Protein 1H1N (pdb70)

B-factor: mean 17.0, std 10.22, range [7.41, 81.31]

InterPro domains:
  IPR001547 Glycoside hydrolase, family 5 [PF00150] (40-305)
  IPR017853 Glycoside hydrolase superfamily [SSF51445] (33-335)

Secondary structure (P-SEA, 3-state):
cccccbbbbbbccccccccccccccccccccccaaaaaaaaaacccbbbbbbbccccccccccccccaaaaaaaaaaaaaaaaacbbbbbcccccccccccccccaaaaaaaaaaaaaaccccccbbbccccccccccaaaaaaaaaaaaaaaaaaccccbbbbbbbcccccccccccccccccccccccccccbbbbbbcccccccccccccccaaaaaaaaaaaaaaaaacbbbbccbbbbcccaaaaaaaaaaaaaaaaccccccccccccccccccccccccccccccccccccccccccc/ccccbbbbbbccccccccccccccccccccccaaaaaaaaaacccbbbbbbbccccccccccccccaaaaaaaaaaaaaaaaacbbbbbcccccccccccccccaaaaaaaaaaaaaaccccccbbbccccccccccaaaaaaaaaaaaaaaaaaccccbbbbbbbcccccccccccccccccccccccccccbbbbbbccccccccccccccccaaaaacaaaaaaaaaabbbbbcccccccccaaaaaaaaaaaaaaaaccccccccccccccccccccccccccccccccccccccccccc

Solvent-accessible surface area: 22187 Å² total; per-residue (Å²): 144,118,59,5,67,0,6,0,0,0,0,0,0,1,20,46,23,56,141,61,60,97,20,75,87,46,145,19,17,40,22,9,45,70,108,22,7,55,40,0,32,91,96,38,2,33,0,0,0,0,0,0,15,0,7,4,2,0,43,125,53,14,60,30,92,33,49,103,124,6,21,52,52,0,55,58,13,0,58,40,0,16,160,104,48,3,48,0,0,0,0,0,21,10,72,0,41,24,92,92,71,70,6,88,33,46,79,58,0,58,58,0,0,104,27,1,0,60,62,6,28,111,28,76,40,0,0,0,0,0,0,1,20,0,22,106,24,88,48,80,27,0,31,63,0,0,36,6,0,0,60,0,0,21,68,24,44,0,72,49,0,46,0,0,0,0,0,9,35,118,0,5,0,98,53,0,56,149,49,0,53,38,0,78,69,10,88,18,119,26,132,60,28,6,2,0,0,5,2,17,2,4,91,93,16,53,13,104,53,33,95,8,79,36,44,64,18,0,70,101,21,0,54,54,0,0,67,13,0,106,90,47,70,50,90,0,0,0,0,8,0,1,2,0,28,54,117,60,0,42,64,0,0,49,22,0,0,73,42,0,37,86,18,59,79,5,2,5,0,0,0,0,27,0,0,1,44,93,46,63,146,52,61,2,1,0,21,11,94,127,4,64,0,28,98,88,0,7,78,40,0,59,91,11,36,172,66,6,66,0,6,0,0,0,0,0,0,0,19,44,22,64,143,61,56,100,19,98,90,46,71,29,19,40,23,8,48,64,110,25,1,48,41,0,40,92,97,38,3,37,0,0,0,0,0,0,17,0,8,6,3,0,41,124,61,15,66,32,88,38,47,107,71,5,19,53,51,0,68,60,8,2,48,26,0,13,94,128,46,5,50,0,0,0,0,0,18,10,72,0,46,22,84,135,71,71,6,88,35,46,81,60,0,58,58,0,0,105,33,3,0,63,81,10,24,113,37,75,41,0,0,0,0,0,0,0,21,0,22,106,23,89,47,79,25,0,30,63,0,0,39,7,0,0,60,0,0,20,68,23,45,0,73,44,0,48,0,0,0,0,0,12,35,116,0,5,0,92,39,0,50,127,58,0,59,42,0,85,67,9,89,19,120,30,130,60,29,5,2,0,0,5,2,18,2,6,92,100,15,52,10,104,52,33,95,10,75,37,44,56,18,0,54,99,24,0,55,50,0,0,69,18,0,103,87,48,70,51,92,0,0,0,0,8,0,1,3,0,28,54,120,70,0,32,74,0,0,49,16,0,0,75,62,0,36,152,21,60,80,6,2,5,0,0,0,0,27,0,0,0,43,91,43,67,143,49,60,2,1,0,22,11,90,132,6,63,0,26,100,89,1,6,78,41,0,55,94,13,45

Sequence (609 aa):
AKVFQWFGSNESGAEFGSQNLPGVEGKDYIWPDPNTIDTLISKGMNIFRVPFMMERLVPNSMTGSPDPNYLADLIATVNAITQKGAYAVVDPHNYGRYYNSIISSPSDFETFWKTVASQFASNPLVIFDTDNEYHDMDQTLVLNLNQAAIDGIRSAGATSQYIFVEGNSWTGAWTWTNVNDNMKSLTDPSDKIIYEMHQYLDSDGSGTSATCVSSTIGQERITSATQWLRANGKKGIIGEFAGGADNVCETAITGMLDYMAQNTDVWTGAIWWAAGPWWGDYIFSMEPDNGIAYQQILPILTPYLKVFQWFGSNESGAEFGSQNLPGVEGKDYIWPDPNTIDTLISKGMNIFRVPFMMERLVPNSMTGSPDPNYLADLIATVNAITQKGAYAVVDPHNYGRYYNSIISSPSDFETFWKTVASQFASNPLVIFDTDNEYHDMDQTLVLNLNQAAIDGIRSAGATSQYIFVEGNSWTGAWTWTNVNDNMKSLTDPSDKIIYEMHQYLDSDGSGTSATCVSSTIGQERITSATQWLRANGKKGIIGEFAGGADNVCETAITTGMLDYMAQQNTDVWTGAIWWAAGPWWGDYIFSMEPDNGIAYQQILPILTPYL

Organism: Thermoascus aurantiacus (NCBI:txid5087)

Foldseek 3Di:
DFLFLFEEAEADWQCAQVVDVVDDEPPRTHGFDLVQVVVRVVLPGAEYEYEHACCNQANDALLHHGDVVSVVRVVVRQVSSVVVVGAYEDENAAQCDHVRHHPQDLQSLLSSLLNVLLSCQPRLRYEYEQYFEHEDDDQVSLLSNQQSNLNSNVVSNSQNYAYERAGYPRSALLCCPVRNLVNLPRDHPSPRYAHEHEAEAPDVRPPPDQDGPFLQRLLVSNVVSLVSCVVSVHAYEHEEYFHFLDDGRLSNVLNNQVSVSVRNSHYNYYYYPHEYDPQPQPRRYCGPDDHPCVPRVSVSVSVND/DLFLFEAFEADWQCAQVVDVVDDEPPRTHGFDLVLVVVRVVLPGQEYEYEHACCNQANDALLHHGDVPSVVRVLVNQCSRPVVPGAYEDENAAQCDDPRHHPQDLQSLLSSLLNVLLSCQVRLRYEYEQYFEHEDDDQVSLLSNQQSNLVSNVVSNSQNYAYERAGYPRSALLCCVVRNLVNLPRDHPSPRYAHEHEAEAPDVRPPPDQDGPFLARQLVSNVVSLVSCVVSVEAYEHEEYFHFLDDSRLSNVVNNVVSVSVSNSHYRYYYYPHEYDPQVAPRRYCGPDDHRCVPRVSVSVSVND

Structure (mmCIF, N/CA/C/O backbone):
data_1H1N
#
_entry.id   1H1N
#
_cell.length_a   75.764
_cell.length_b   84.728
_cell.length_c   89.099
_cell.angle_alpha   90.00
_cell.angle_beta   90.00
_cell.angle_gamma   90.00
#
_symmetry.space_group_name_H-M   'P 21 21 21'
#
loop_
_entity.id
_entity.type
_entity.pdbx_description
1 polymer 'ENDO TYPE CELLULASE ENGI'
2 water water
#
loop_
_atom_site.group_PDB
_atom_site.id
_atom_site.type_symbol
_atom_site.label_atom_id
_atom_site.label_alt_id
_atom_site.label_comp_id
_atom_site.label_asym_id
_atom_site.label_entity_id
_atom_site.label_seq_id
_atom_site.pdbx_PDB_ins_code
_atom_site.Cartn_x
_atom_site.Cartn_y
_atom_site.Cartn_z
_atom_site.occupancy
_atom_site.B_iso_or_equiv
_atom_site.auth_seq_id
_atom_site.auth_comp_id
_atom_site.auth_asym_id
_atom_site.auth_atom_id
_atom_site.pdbx_PDB_model_num
ATOM 1 N N . ALA A 1 1 ? 58.967 19.775 18.791 1.00 44.77 1 ALA A N 1
ATOM 2 C CA . ALA A 1 1 ? 58.073 19.123 17.846 1.00 40.82 1 ALA A CA 1
ATOM 3 C C . ALA A 1 1 ? 56.637 19.196 18.353 1.00 37.99 1 ALA A C 1
ATOM 4 O O . ALA A 1 1 ? 56.213 19.655 19.429 1.00 46.74 1 ALA A O 1
ATOM 6 N N . LYS A 1 2 ? 55.751 18.695 17.517 1.00 31.60 2 LYS A N 1
ATOM 7 C CA . LYS A 1 2 ? 54.315 18.714 17.769 1.00 25.47 2 LYS A CA 1
ATOM 8 C C . LYS A 1 2 ? 53.961 17.748 18.879 1.00 23.06 2 LYS A C 1
ATOM 9 O O . LYS A 1 2 ? 54.560 16.711 19.056 1.00 27.58 2 LYS A O 1
ATOM 15 N N . VAL A 1 3 ? 52.939 18.152 19.627 1.00 20.49 3 VAL A N 1
ATOM 16 C CA . VAL A 1 3 ? 52.464 17.353 20.736 1.00 18.82 3 VAL A CA 1
ATOM 17 C C . VAL A 1 3 ? 51.458 16.335 20.260 1.00 18.60 3 VAL A C 1
ATOM 18 O O . VAL A 1 3 ? 51.479 15.205 20.764 1.00 18.40 3 VAL A O 1
ATOM 22 N N . PHE A 1 4 ? 50.638 16.649 19.295 1.00 17.01 4 PHE A N 1
ATOM 23 C CA . PHE A 1 4 ? 49.533 15.808 18.851 1.00 15.70 4 PHE A CA 1
ATOM 24 C C . PHE A 1 4 ? 49.778 15.346 17.411 1.00 14.33 4 PHE A C 1
ATOM 25 O O . PHE A 1 4 ? 50.510 16.011 16.681 1.00 17.02 4 PHE A O 1
ATOM 33 N N . GLN A 1 5 ? 49.126 14.258 17.050 1.00 14.63 5 GLN A N 1
ATOM 34 C CA . GLN A 1 5 ? 49.127 13.872 15.617 1.00 15.03 5 GLN A CA 1
ATOM 35 C C . GLN A 1 5 ? 48.649 15.000 14.712 1.00 13.64 5 GLN A C 1
ATOM 36 O O . GLN A 1 5 ? 49.212 15.310 13.648 1.00 15.32 5 GLN A O 1
ATOM 42 N N . TRP A 1 6 ? 47.538 15.652 15.119 1.00 12.62 6 TRP A N 1
ATOM 43 C CA . TRP A 1 6 ? 46.875 16.684 14.357 1.00 12.17 6 TRP A CA 1
ATOM 44 C C . TRP A 1 6 ? 46.498 17.878 15.229 1.00 12.41 6 TRP A C 1
ATOM 45 O O . TRP A 1 6 ? 45.990 17.728 16.376 1.00 13.61 6 TRP A O 1
ATOM 56 N N . PHE A 1 7 ? 46.689 19.068 14.671 1.00 11.55 7 PHE A N 1
ATOM 57 C CA . PHE A 1 7 ? 46.264 20.275 15.324 1.00 11.16 7 PHE A CA 1
ATOM 58 C C . PHE A 1 7 ? 46.032 21.321 14.264 1.00 11.76 7 PHE A C 1
ATOM 59 O O . PHE A 1 7 ? 46.898 21.626 13.447 1.00 13.16 7 PHE A O 1
ATOM 67 N N . GLY A 1 8 ? 44.811 21.894 14.218 1.00 11.06 8 GLY A N 1
ATOM 68 C CA . GLY A 1 8 ? 44.536 22.852 13.151 1.00 11.76 8 GLY A CA 1
ATOM 69 C C . GLY A 1 8 ? 43.220 23.572 13.324 1.00 10.51 8 GLY A C 1
ATOM 70 O O . GLY A 1 8 ? 42.800 23.908 14.469 1.00 11.66 8 GLY A O 1
ATOM 71 N N . SER A 1 9 ? 42.576 23.853 12.211 1.00 11.35 9 SER A N 1
ATOM 72 C CA . SER A 1 9 ? 41.408 24.720 12.218 1.00 10.74 9 SER A CA 1
ATOM 73 C C . SER A 1 9 ? 40.369 24.296 11.206 1.00 10.17 9 SER A C 1
ATOM 74 O O . SER A 1 9 ? 40.657 23.805 10.111 1.00 11.59 9 SER A O 1
ATOM 77 N N . ASN A 1 10 ? 39.112 24.572 11.532 1.00 9.95 10 ASN A N 1
ATOM 78 C CA . ASN A 1 10 ? 38.023 24.581 10.581 1.00 10.35 10 ASN A CA 1
ATOM 79 C C . ASN A 1 10 ? 38.223 25.776 9.640 1.00 10.16 10 ASN A C 1
ATOM 80 O O . ASN A 1 10 ? 38.734 26.817 10.025 1.00 11.33 10 ASN A O 1
ATOM 85 N N . GLU A 1 11 ? 37.823 25.558 8.395 1.00 10.13 11 GLU A N 1
ATOM 86 C CA . GLU A 1 11 ? 37.893 26.552 7.310 1.00 11.14 11 GLU A CA 1
ATOM 87 C C . GLU A 1 11 ? 36.472 26.666 6.750 1.00 10.43 11 GLU A C 1
ATOM 88 O O . GLU A 1 11 ? 36.102 25.936 5.777 1.00 10.79 11 GLU A O 1
ATOM 94 N N . SER A 1 12 ? 35.677 27.532 7.363 1.00 11.43 12 SER A N 1
ATOM 95 C CA . SER A 1 12 ? 34.250 27.604 7.155 1.00 10.45 12 SER A CA 1
ATOM 96 C C . SER A 1 12 ? 33.915 28.632 6.066 1.00 12.82 12 SER A C 1
ATOM 97 O O . SER A 1 12 ? 34.631 29.610 5.940 1.00 12.56 12 SER A O 1
ATOM 100 N N . GLY A 1 13 ? 32.820 28.382 5.353 1.00 11.66 13 GLY A N 1
ATOM 101 C CA . GLY A 1 13 ? 32.281 29.329 4.369 1.00 12.49 13 GLY A CA 1
ATOM 102 C C . GLY A 1 13 ? 31.503 28.623 3.287 1.00 11.63 13 GLY A C 1
ATOM 103 O O . GLY A 1 13 ? 30.529 29.196 2.804 1.00 12.26 13 GLY A O 1
ATOM 104 N N . ALA A 1 14 ? 31.861 27.398 2.876 1.00 11.16 14 ALA A N 1
ATOM 105 C CA . ALA A 1 14 ? 31.159 26.755 1.755 1.00 11.11 14 ALA A CA 1
ATOM 106 C C . ALA A 1 14 ? 29.769 26.308 2.181 1.00 10.73 14 ALA A C 1
ATOM 107 O O . ALA A 1 14 ? 28.955 25.962 1.304 1.00 11.19 14 ALA A O 1
ATOM 109 N N . GLU A 1 15 ? 29.529 26.278 3.470 1.00 10.42 15 GLU A N 1
ATOM 110 C CA . GLU A 1 15 ? 28.283 25.828 4.034 1.00 10.58 15 GLU A CA 1
ATOM 111 C C . GLU A 1 15 ? 27.448 27.016 4.499 1.00 11.99 15 GLU A C 1
ATOM 112 O O . GLU A 1 15 ? 26.378 26.882 5.066 1.00 14.07 15 GLU A O 1
ATOM 118 N N . PHE A 1 16 ? 27.934 28.239 4.269 1.00 12.89 16 PHE A N 1
ATOM 119 C CA . PHE A 1 16 ? 27.196 29.429 4.673 1.00 14.44 16 PHE A CA 1
ATOM 120 C C . PHE A 1 16 ? 25.926 29.561 3.874 1.00 16.35 16 PHE A C 1
ATOM 121 O O . PHE A 1 16 ? 25.717 28.979 2.785 1.00 15.28 16 PHE A O 1
ATOM 129 N N . GLY A 1 17 ? 25.000 30.376 4.422 1.00 18.92 17 GLY A N 1
ATOM 130 C CA . GLY A 1 17 ? 23.728 30.595 3.735 1.00 21.67 17 GLY A CA 1
ATOM 131 C C . GLY A 1 17 ? 22.909 29.388 3.314 1.00 20.95 17 GLY A C 1
ATOM 132 O O . GLY A 1 17 ? 22.358 29.304 2.191 1.00 21.83 17 GLY A O 1
ATOM 133 N N . SER A 1 18 ? 22.837 28.418 4.198 1.00 22.69 18 SER A N 1
ATOM 134 C CA . SER A 1 18 ? 22.298 27.115 3.917 1.00 25.27 18 SER A CA 1
ATOM 135 C C . SER A 1 18 ? 20.818 27.143 3.598 1.00 26.45 18 SER A C 1
ATOM 136 O O . SER A 1 18 ? 20.272 26.134 3.083 1.00 28.43 18 SER A O 1
ATOM 139 N N . GLN A 1 19 ? 20.125 28.230 3.867 1.00 26.67 19 GLN A N 1
ATOM 140 C CA . GLN A 1 19 ? 18.713 28.321 3.500 1.00 27.05 19 GLN A CA 1
ATOM 141 C C . GLN A 1 19 ? 18.593 28.563 1.992 1.00 26.36 19 GLN A C 1
ATOM 142 O O . GLN A 1 19 ? 17.517 28.451 1.416 1.00 30.37 19 GLN A O 1
ATOM 148 N N . ASN A 1 20 ? 19.710 28.855 1.353 1.00 25.31 20 ASN A N 1
ATOM 149 C CA . ASN A 1 20 ? 19.658 29.015 -0.099 1.00 22.96 20 ASN A CA 1
ATOM 150 C C . ASN A 1 20 ? 20.386 27.869 -0.792 1.00 17.08 20 ASN A C 1
ATOM 151 O O . ASN A 1 20 ? 21.618 27.805 -0.737 1.00 18.10 20 ASN A O 1
ATOM 156 N N . LEU A 1 21 ? 19.613 27.036 -1.427 1.00 19.08 21 LEU A N 1
ATOM 157 C CA . LEU A 1 21 ? 20.096 25.873 -2.129 1.00 20.64 21 LEU A CA 1
ATOM 158 C C . LEU A 1 21 ? 19.607 25.882 -3.569 1.00 22.21 21 LEU A C 1
ATOM 159 O O . LEU A 1 21 ? 18.403 25.988 -3.732 1.00 29.42 21 LEU A O 1
ATOM 164 N N . PRO A 1 22 ? 20.527 25.740 -4.533 1.00 19.34 22 PRO A N 1
ATOM 165 C CA . PRO A 1 22 ? 21.977 25.626 -4.408 1.00 16.17 22 PRO A CA 1
ATOM 166 C C . PRO A 1 22 ? 22.658 26.874 -3.853 1.00 15.58 22 PRO A C 1
ATOM 167 O O . PRO A 1 22 ? 23.735 26.726 -3.339 1.00 14.25 22 PRO A O 1
ATOM 171 N N . GLY A 1 23 ? 22.049 28.047 -3.975 1.00 17.96 23 GLY A N 1
ATOM 172 C CA . GLY A 1 23 ? 22.710 29.289 -3.676 1.00 18.25 23 GLY A CA 1
ATOM 173 C C . GLY A 1 23 ? 23.770 29.628 -4.702 1.00 16.94 23 GLY A C 1
ATOM 174 O O . GLY A 1 23 ? 23.971 28.892 -5.670 1.00 18.94 23 GLY A O 1
ATOM 175 N N . VAL A 1 24 ? 24.406 30.790 -4.489 1.00 17.11 24 VAL A N 1
ATOM 176 C CA . VAL A 1 24 ? 25.338 31.325 -5.461 1.00 18.06 24 VAL A CA 1
ATOM 177 C C . VAL A 1 24 ? 26.693 31.554 -4.831 1.00 17.48 24 VAL A C 1
ATOM 178 O O . VAL A 1 24 ? 26.840 32.283 -3.843 1.00 18.85 24 VAL A O 1
ATOM 182 N N . GLU A 1 25 ? 27.726 30.930 -5.328 1.00 17.27 25 GLU A N 1
ATOM 183 C CA . GLU A 1 25 ? 29.085 31.219 -4.855 1.00 17.14 25 GLU A CA 1
ATOM 184 C C . GLU A 1 25 ? 29.378 32.720 -4.952 1.00 18.68 25 GLU A C 1
ATOM 185 O O . GLU A 1 25 ? 29.097 33.410 -5.937 1.00 20.42 25 GLU A O 1
ATOM 191 N N . GLY A 1 26 ? 30.064 33.197 -3.895 1.00 18.65 26 GLY A N 1
ATOM 192 C CA . GLY A 1 26 ? 30.390 34.598 -3.744 1.00 19.58 26 GLY A CA 1
ATOM 193 C C . GLY A 1 26 ? 29.296 35.492 -3.199 1.00 21.28 26 GLY A C 1
ATOM 194 O O . GLY A 1 26 ? 29.560 36.674 -2.852 1.00 22.62 26 GLY A O 1
ATOM 195 N N . LYS A 1 27 ? 28.088 34.969 -3.112 1.00 20.46 27 LYS A N 1
ATOM 196 C CA . LYS A 1 27 ? 26.936 35.669 -2.578 1.00 23.28 27 LYS A CA 1
ATOM 197 C C . LYS A 1 27 ? 26.465 34.949 -1.342 1.00 20.76 27 LYS A C 1
ATOM 198 O O . LYS A 1 27 ? 26.397 35.539 -0.271 1.00 22.23 27 LYS A O 1
ATOM 204 N N . ASP A 1 28 ? 26.090 33.671 -1.436 1.00 18.87 28 ASP A N 1
ATOM 205 C CA . ASP A 1 28 ? 25.589 32.967 -0.262 1.00 18.19 28 ASP A CA 1
ATOM 206 C C . ASP A 1 28 ? 26.656 32.187 0.476 1.00 16.63 28 ASP A C 1
ATOM 207 O O . ASP A 1 28 ? 26.554 31.894 1.671 1.00 16.81 28 ASP A O 1
ATOM 212 N N . TYR A 1 29 ? 27.731 31.799 -0.186 1.00 15.77 29 TYR A N 1
ATOM 213 C CA . TYR A 1 29 ? 28.797 30.984 0.389 1.00 13.42 29 TYR A CA 1
ATOM 214 C C . TYR A 1 29 ? 30.107 31.312 -0.320 1.00 13.39 29 TYR A C 1
ATOM 215 O O . TYR A 1 29 ? 30.057 31.926 -1.404 1.00 15.41 29 TYR A O 1
ATOM 224 N N . ILE A 1 30 ? 31.219 30.881 0.249 1.00 13.63 30 ILE A N 1
ATOM 225 C CA . ILE A 1 30 ? 32.570 31.155 -0.266 1.00 13.97 30 ILE A CA 1
ATOM 226 C C . ILE A 1 30 ? 33.467 30.038 0.177 1.00 13.45 30 ILE A C 1
ATOM 227 O O . ILE A 1 30 ? 33.271 29.469 1.260 1.00 14.51 30 ILE A O 1
ATOM 232 N N . TRP A 1 31 ? 34.447 29.719 -0.611 1.00 13.36 31 TRP A N 1
ATOM 233 C CA . TRP A 1 31 ? 35.436 28.710 -0.227 1.00 12.53 31 TRP A CA 1
ATOM 234 C C . TRP A 1 31 ? 36.610 29.334 0.501 1.00 13.18 31 TRP A C 1
ATOM 235 O O . TRP A 1 31 ? 36.908 30.550 0.425 1.00 13.83 31 TRP A O 1
ATOM 246 N N . PRO A 1 32 ? 37.343 28.543 1.270 1.00 12.60 32 PRO A N 1
ATOM 247 C CA . PRO A 1 32 ? 38.486 29.062 2.023 1.00 12.49 32 PRO A CA 1
ATOM 248 C C . PRO A 1 32 ? 39.552 29.685 1.160 1.00 13.45 32 PRO A C 1
ATOM 249 O O . PRO A 1 32 ? 39.728 29.330 -0.021 1.00 14.39 32 PRO A O 1
ATOM 253 N N . ASP A 1 33 ? 40.293 30.595 1.747 1.00 13.43 33 ASP A N 1
ATOM 254 C CA . ASP A 1 33 ? 41.397 31.271 1.072 1.00 14.98 33 ASP A CA 1
ATOM 255 C C . ASP A 1 33 ? 42.681 30.474 1.220 1.00 14.60 33 ASP A C 1
ATOM 256 O O . ASP A 1 33 ? 43.152 30.383 2.326 1.00 15.87 33 ASP A O 1
ATOM 261 N N . PRO A 1 34 ? 43.252 29.960 0.159 1.00 14.52 34 PRO A N 1
ATOM 262 C CA . PRO A 1 34 ? 44.482 29.152 0.310 1.00 15.73 34 PRO A CA 1
ATOM 263 C C . PRO A 1 34 ? 45.625 29.964 0.907 1.00 18.29 34 PRO A C 1
ATOM 264 O O . PRO A 1 34 ? 46.524 29.393 1.545 1.00 19.28 34 PRO A O 1
ATOM 268 N N . ASN A 1 35 ? 45.626 31.273 0.666 1.00 18.06 35 ASN A N 1
ATOM 269 C CA . ASN A 1 35 ? 46.719 32.087 1.168 1.00 19.94 35 ASN A CA 1
ATOM 270 C C . ASN A 1 35 ? 46.703 32.169 2.680 1.00 18.71 35 ASN A C 1
ATOM 271 O O . ASN A 1 35 ? 47.737 32.161 3.353 1.00 20.72 35 ASN A O 1
ATOM 276 N N . THR A 1 36 ? 45.492 32.262 3.250 1.00 16.71 36 THR A N 1
ATOM 277 C CA . THR A 1 36 ? 45.488 32.318 4.702 1.00 15.98 36 THR A CA 1
ATOM 278 C C . THR A 1 36 ? 45.656 30.946 5.337 1.00 15.09 36 THR A C 1
ATOM 279 O O . THR A 1 36 ? 46.198 30.845 6.437 1.00 14.81 36 THR A O 1
ATOM 283 N N . ILE A 1 37 ? 45.232 29.874 4.690 1.00 15.55 37 ILE A N 1
ATOM 284 C CA . ILE A 1 37 ? 45.587 28.532 5.112 1.00 14.77 37 ILE A CA 1
ATOM 285 C C . ILE A 1 37 ? 47.099 28.418 5.158 1.00 15.48 37 ILE A C 1
ATOM 286 O O . ILE A 1 37 ? 47.658 27.883 6.107 1.00 15.21 37 ILE A O 1
ATOM 291 N N . ASP A 1 38 ? 47.793 28.968 4.160 1.00 16.04 38 ASP A N 1
ATOM 292 C CA . ASP A 1 38 ? 49.252 28.838 4.141 1.00 16.64 38 ASP A CA 1
ATOM 293 C C . ASP A 1 38 ? 49.874 29.448 5.388 1.00 16.72 38 ASP A C 1
ATOM 294 O O . ASP A 1 38 ? 50.813 28.998 6.030 1.00 16.26 38 ASP A O 1
ATOM 299 N N . THR A 1 39 ? 49.302 30.605 5.787 1.00 14.84 39 THR A N 1
ATOM 300 C CA . THR A 1 39 ? 49.772 31.247 7.008 1.00 16.05 39 THR A CA 1
ATOM 301 C C . THR A 1 39 ? 49.591 30.362 8.235 1.00 15.34 39 THR A C 1
ATOM 302 O O . THR A 1 39 ? 50.464 30.194 9.055 1.00 15.36 39 THR A O 1
ATOM 306 N N . LEU A 1 40 ? 48.413 29.747 8.359 1.00 15.45 40 LEU A N 1
ATOM 307 C CA . LEU A 1 40 ? 48.194 28.813 9.491 1.00 14.20 40 LEU A CA 1
ATOM 308 C C . LEU A 1 40 ? 49.142 27.636 9.418 1.00 14.66 40 LEU A C 1
ATOM 309 O O . LEU A 1 40 ? 49.599 27.228 10.491 1.00 14.82 40 LEU A O 1
ATOM 314 N N . ILE A 1 41 ? 49.425 27.148 8.215 1.00 13.15 41 ILE A N 1
ATOM 315 C CA . ILE A 1 41 ? 50.420 26.045 8.136 1.00 14.58 41 ILE A CA 1
ATOM 316 C C . ILE A 1 41 ? 51.759 26.567 8.618 1.00 15.36 41 ILE A C 1
ATOM 317 O O . ILE A 1 41 ? 52.505 25.805 9.261 1.00 16.96 41 ILE A O 1
ATOM 322 N N . SER A 1 42 ? 52.143 27.800 8.295 1.00 15.46 42 SER A N 1
ATOM 323 C CA . SER A 1 42 ? 53.456 28.290 8.719 1.00 17.84 42 SER A CA 1
ATOM 324 C C . SER A 1 42 ? 53.536 28.434 10.240 1.00 17.71 42 SER A C 1
ATOM 325 O O . SER A 1 42 ? 54.645 28.385 10.792 1.00 18.65 42 SER A O 1
ATOM 328 N N . LYS A 1 43 ? 52.367 28.574 10.863 1.00 17.96 43 LYS A N 1
ATOM 329 C CA . LYS A 1 43 ? 52.324 28.597 12.343 1.00 19.31 43 LYS A CA 1
ATOM 330 C C . LYS A 1 43 ? 52.333 27.216 12.985 1.00 19.49 43 LYS A C 1
ATOM 331 O O . LYS A 1 43 ? 52.452 27.140 14.219 1.00 20.95 43 LYS A O 1
ATOM 337 N N . GLY A 1 44 ? 52.248 26.167 12.169 1.00 18.37 44 GLY A N 1
ATOM 338 C CA . GLY A 1 44 ? 52.387 24.811 12.676 1.00 18.60 44 GLY A CA 1
ATOM 339 C C . GLY A 1 44 ? 51.152 23.937 12.593 1.00 16.27 44 GLY A C 1
ATOM 340 O O . GLY A 1 44 ? 51.203 22.738 12.976 1.00 18.75 44 GLY A O 1
ATOM 341 N N . MET A 1 45 ? 50.045 24.515 12.126 1.00 13.99 45 MET A N 1
ATOM 342 C CA . MET A 1 45 ? 48.839 23.731 11.964 1.00 13.36 45 MET A CA 1
ATOM 343 C C . MET A 1 45 ? 48.930 22.774 10.809 1.00 14.00 45 MET A C 1
ATOM 344 O O . MET A 1 45 ? 49.497 23.093 9.789 1.00 15.09 45 MET A O 1
ATOM 349 N N . ASN A 1 46 ? 48.416 21.557 10.969 1.00 13.80 46 ASN A N 1
ATOM 350 C CA . ASN A 1 46 ? 48.630 20.501 9.975 1.00 12.10 46 ASN A CA 1
ATOM 351 C C . ASN A 1 46 ? 47.323 19.817 9.574 1.00 13.05 46 ASN A C 1
ATOM 352 O O . ASN A 1 46 ? 47.367 18.747 8.940 1.00 12.70 46 ASN A O 1
ATOM 357 N N . ILE A 1 47 ? 46.189 20.370 9.918 1.00 12.03 47 ILE A N 1
ATOM 358 C CA . ILE A 1 47 ? 44.879 19.798 9.572 1.00 11.16 47 ILE A CA 1
ATOM 359 C C . ILE A 1 47 ? 43.878 20.919 9.388 1.00 10.07 47 ILE A C 1
ATOM 360 O O . ILE A 1 47 ? 43.823 21.886 10.170 1.00 11.84 47 ILE A O 1
ATOM 365 N N . PHE A 1 48 ? 43.039 20.839 8.358 1.00 10.77 48 PHE A N 1
ATOM 366 C CA . PHE A 1 48 ? 42.072 21.846 8.041 1.00 9.61 48 PHE A CA 1
ATOM 367 C C . PHE A 1 48 ? 40.772 21.154 7.663 1.00 9.88 48 PHE A C 1
ATOM 368 O O . PHE A 1 48 ? 40.736 20.306 6.774 1.00 10.57 48 PHE A O 1
ATOM 376 N N . ARG A 1 49 ? 39.715 21.471 8.408 1.00 8.94 49 ARG A N 1
ATOM 377 C CA . ARG A 1 49 ? 38.410 20.874 8.228 1.00 9.29 49 ARG A CA 1
ATOM 378 C C . ARG A 1 49 ? 37.533 21.759 7.376 1.00 9.60 49 ARG A C 1
ATOM 379 O O . ARG A 1 49 ? 37.382 22.958 7.717 1.00 10.66 49 ARG A O 1
ATOM 387 N N . VAL A 1 50 ? 37.001 21.237 6.278 1.00 9.35 50 VAL A N 1
ATOM 388 C CA . VAL A 1 50 ? 36.285 21.995 5.283 1.00 9.43 50 VAL A CA 1
ATOM 389 C C . VAL A 1 50 ? 34.813 21.620 5.238 1.00 8.75 50 VAL A C 1
ATOM 390 O O . VAL A 1 50 ? 34.424 20.648 4.598 1.00 9.09 50 VAL A O 1
ATOM 394 N N . PRO A 1 51 ? 33.964 22.377 5.936 1.00 8.85 51 PRO A N 1
ATOM 395 C CA . PRO A 1 51 ? 32.517 22.158 5.816 1.00 8.41 51 PRO A CA 1
ATOM 396 C C . PRO A 1 51 ? 31.996 22.480 4.405 1.00 8.82 51 PRO A C 1
ATOM 397 O O . PRO A 1 51 ? 32.466 23.408 3.753 1.00 10.33 51 PRO A O 1
ATOM 401 N N . PHE A 1 52 ? 31.001 21.700 3.992 1.00 9.26 52 PHE A N 1
ATOM 402 C CA . PHE A 1 52 ? 30.281 21.970 2.755 1.00 8.61 52 PHE A CA 1
ATOM 403 C C . PHE A 1 52 ? 28.887 21.405 2.925 1.00 8.81 52 PHE A C 1
ATOM 404 O O . PHE A 1 52 ? 28.647 20.564 3.824 1.00 9.29 52 PHE A O 1
ATOM 412 N N . MET A 1 53 ? 27.953 21.767 2.069 1.00 9.30 53 MET A N 1
ATOM 413 C CA . MET A 1 53 ? 26.618 21.213 2.104 1.00 9.08 53 MET A CA 1
ATOM 414 C C . MET A 1 53 ? 26.477 20.021 1.175 1.00 9.06 53 MET A C 1
ATOM 415 O O . MET A 1 53 ? 26.769 20.114 -0.036 1.00 9.62 53 MET A O 1
ATOM 422 N N . MET A 1 54 ? 25.925 18.911 1.683 1.00 8.59 54 MET A N 1
ATOM 423 C CA . MET A 1 54 ? 25.643 17.773 0.835 1.00 8.65 54 MET A CA 1
ATOM 424 C C . MET A 1 54 ? 24.799 18.164 -0.366 1.00 8.36 54 MET A C 1
ATOM 425 O O . MET A 1 54 ? 25.011 17.633 -1.475 1.00 9.76 54 MET A O 1
ATOM 430 N N . GLU A 1 55 ? 23.804 18.983 -0.187 1.00 9.27 55 GLU A N 1
ATOM 431 C CA . GLU A 1 55 ? 22.863 19.345 -1.253 1.00 9.57 55 GLU A CA 1
ATOM 432 C C . GLU A 1 55 ? 23.510 20.185 -2.331 1.00 9.91 55 GLU A C 1
ATOM 433 O O . GLU A 1 55 ? 23.007 20.200 -3.460 1.00 12.04 55 GLU A O 1
ATOM 439 N N . ARG A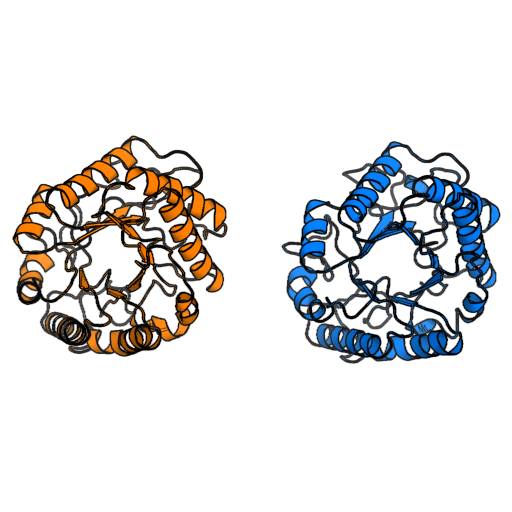 1 56 ? 24.542 20.917 -2.023 1.00 9.58 56 ARG A N 1
ATOM 440 C CA . ARG A 1 56 ? 25.276 21.675 -3.023 1.00 9.62 56 ARG A CA 1
ATOM 441 C C . ARG A 1 56 ? 26.246 20.793 -3.773 1.00 9.29 56 ARG A C 1
ATOM 442 O O . ARG A 1 56 ? 26.479 20.971 -4.952 1.00 9.82 56 ARG A O 1
ATOM 450 N N . LEU A 1 57 ? 26.822 19.760 -3.104 1.00 8.98 57 LEU A N 1
ATOM 451 C CA . LEU A 1 57 ? 27.738 18.888 -3.772 1.00 8.71 57 LEU A CA 1
ATOM 452 C C . LEU A 1 57 ? 27.019 17.836 -4.600 1.00 8.96 57 LEU A C 1
ATOM 453 O O . LEU A 1 57 ? 27.517 17.511 -5.693 1.00 10.19 57 LEU A O 1
ATOM 458 N N . VAL A 1 58 ? 25.933 17.298 -4.118 1.00 9.49 58 VAL A N 1
ATOM 459 C CA . VAL A 1 58 ? 25.186 16.263 -4.789 1.00 9.69 58 VAL A CA 1
ATOM 460 C C . VAL A 1 58 ? 23.719 16.635 -4.691 1.00 9.98 58 VAL A C 1
ATOM 461 O O . VAL A 1 58 ? 23.038 16.249 -3.750 1.00 10.63 58 VAL A O 1
ATOM 465 N N . PRO A 1 59 ? 23.252 17.487 -5.604 1.00 10.59 59 PRO A N 1
ATOM 466 C CA . PRO A 1 59 ? 21.913 18.031 -5.485 1.00 11.37 59 PRO A CA 1
ATOM 467 C C . PRO A 1 59 ? 20.797 17.014 -5.662 1.00 11.32 59 PRO A C 1
ATOM 468 O O . PRO A 1 59 ? 20.935 16.013 -6.392 1.00 12.18 59 PRO A O 1
ATOM 472 N N . ASN A 1 60 ? 19.668 17.301 -5.040 1.00 11.81 60 ASN A N 1
ATOM 473 C CA . ASN A 1 60 ? 18.363 16.676 -5.129 1.00 11.83 60 ASN A CA 1
ATOM 474 C C . ASN A 1 60 ? 18.264 15.280 -4.519 1.00 13.41 60 ASN A C 1
ATOM 475 O O . ASN A 1 60 ? 17.470 15.068 -3.618 1.00 16.54 60 ASN A O 1
ATOM 480 N N . SER A 1 61 ? 19.051 14.337 -5.024 1.00 12.95 61 SER A N 1
ATOM 481 C CA . SER A 1 61 ? 19.186 13.005 -4.510 1.00 14.05 61 SER A CA 1
ATOM 482 C C . SER A 1 61 ? 20.634 12.694 -4.186 1.00 12.21 61 SER A C 1
ATOM 483 O O . SER A 1 61 ? 21.472 12.934 -5.041 1.00 12.77 61 SER A O 1
ATOM 486 N N . MET A 1 62 ? 20.887 12.181 -2.985 1.00 11.37 62 MET A N 1
ATOM 487 C CA . MET A 1 62 ? 22.294 11.992 -2.609 1.00 11.59 62 MET A CA 1
ATOM 488 C C . MET A 1 62 ? 22.936 10.812 -3.351 1.00 11.04 62 MET A C 1
ATOM 489 O O . MET A 1 62 ? 24.137 10.634 -3.249 1.00 11.56 62 MET A O 1
ATOM 494 N N . THR A 1 63 ? 22.121 10.064 -4.099 1.00 11.95 63 THR A N 1
ATOM 495 C CA . THR A 1 63 ? 22.647 8.985 -4.933 1.00 11.85 63 THR A CA 1
ATOM 496 C C . THR A 1 63 ? 22.957 9.462 -6.345 1.00 12.11 63 THR A C 1
ATOM 497 O O . THR A 1 63 ? 23.362 8.630 -7.166 1.00 14.93 63 THR A O 1
ATOM 501 N N . GLY A 1 64 ? 22.757 10.717 -6.642 1.00 12.24 64 GLY A N 1
ATOM 502 C CA . GLY A 1 64 ? 22.994 11.246 -7.976 1.00 13.05 64 GLY A CA 1
ATOM 503 C C . GLY A 1 64 ? 24.399 11.700 -8.214 1.00 11.74 64 GLY A C 1
ATOM 504 O O . GLY A 1 64 ? 25.352 11.427 -7.476 1.00 12.78 64 GLY A O 1
ATOM 505 N N . SER A 1 65 ? 24.581 12.384 -9.361 1.00 12.39 65 SER A N 1
ATOM 506 C CA . SER A 1 65 ? 25.842 12.938 -9.784 1.00 13.16 65 SER A CA 1
ATOM 507 C C . SER A 1 65 ? 26.195 14.174 -9.021 1.00 11.90 65 SER A C 1
ATOM 508 O O . SER A 1 65 ? 25.333 14.984 -8.674 1.00 12.98 65 SER A O 1
ATOM 511 N N . PRO A 1 66 ? 27.459 14.401 -8.790 1.00 11.17 66 PRO A N 1
ATOM 512 C CA . PRO A 1 66 ? 27.853 15.653 -8.153 1.00 10.95 66 PRO A CA 1
ATOM 513 C C . PRO A 1 66 ? 27.623 16.856 -9.064 1.00 11.11 66 PRO A C 1
ATOM 514 O O . PRO A 1 66 ? 27.562 16.770 -10.285 1.00 14.55 66 PRO A O 1
ATOM 518 N N . ASP A 1 67 ? 27.528 18.008 -8.421 1.00 11.18 67 ASP A N 1
ATOM 519 C CA . ASP A 1 67 ? 27.509 19.291 -9.149 1.00 10.90 67 ASP A CA 1
ATOM 520 C C . ASP A 1 67 ? 28.935 19.652 -9.562 1.00 10.16 67 ASP A C 1
ATOM 521 O O . ASP A 1 67 ? 29.765 19.866 -8.669 1.00 10.19 67 ASP A O 1
ATOM 526 N N . PRO A 1 68 ? 29.268 19.688 -10.829 1.00 10.16 68 PRO A N 1
ATOM 527 C CA . PRO A 1 68 ? 30.664 19.881 -11.200 1.00 9.83 68 PRO A CA 1
ATOM 528 C C . PRO A 1 68 ? 31.295 21.150 -10.638 1.00 9.96 68 PRO A C 1
ATOM 529 O O . PRO A 1 68 ? 32.473 21.136 -10.279 1.00 10.52 68 PRO A O 1
ATOM 533 N N . ASN A 1 69 ? 30.647 22.284 -10.600 1.00 10.66 69 ASN A N 1
ATOM 534 C CA . ASN A 1 69 ? 31.217 23.559 -10.224 1.00 10.35 69 ASN A CA 1
ATOM 535 C C . ASN A 1 69 ? 31.444 23.589 -8.714 1.00 10.34 69 ASN A C 1
ATOM 536 O O . ASN A 1 69 ? 32.516 24.007 -8.313 1.00 11.67 69 ASN A O 1
ATOM 541 N N . TYR A 1 70 ? 30.502 23.133 -7.910 1.00 9.97 70 TYR A N 1
ATOM 542 C CA . TYR A 1 70 ? 30.790 23.126 -6.459 1.00 9.77 70 TYR A CA 1
ATOM 543 C C . TYR A 1 70 ? 31.841 22.088 -6.123 1.00 10.09 70 TYR A C 1
ATOM 544 O O . TYR A 1 70 ? 32.718 22.300 -5.330 1.00 9.49 70 TYR A O 1
ATOM 553 N N . LEU A 1 71 ? 31.747 20.904 -6.777 1.00 9.41 71 LEU A N 1
ATOM 554 C CA . LEU A 1 71 ? 32.809 19.906 -6.613 1.00 9.16 71 LEU A CA 1
ATOM 555 C C . LEU A 1 71 ? 34.168 20.446 -6.962 1.00 9.52 71 LEU A C 1
ATOM 556 O O . LEU A 1 71 ? 35.182 20.150 -6.312 1.00 9.90 71 LEU A O 1
ATOM 561 N N . ALA A 1 72 ? 34.243 21.238 -8.076 1.00 9.63 72 ALA A N 1
ATOM 562 C CA . ALA A 1 72 ? 35.530 21.763 -8.478 1.00 10.26 72 ALA A CA 1
ATOM 563 C C . ALA A 1 72 ? 36.186 22.587 -7.374 1.00 9.50 72 ALA A C 1
ATOM 564 O O . ALA A 1 72 ? 37.420 22.494 -7.163 1.00 10.64 72 ALA A O 1
ATOM 566 N N . ASP A 1 73 ? 35.380 23.389 -6.696 1.00 10.40 73 ASP A N 1
ATOM 567 C CA . ASP A 1 73 ? 35.942 24.166 -5.588 1.00 11.19 73 ASP A CA 1
ATOM 568 C C . ASP A 1 73 ? 36.274 23.337 -4.340 1.00 10.20 73 ASP A C 1
ATOM 569 O O . ASP A 1 73 ? 37.250 23.639 -3.673 1.00 11.74 73 ASP A O 1
ATOM 574 N N . LEU A 1 74 ? 35.491 22.278 -4.075 1.00 10.12 74 LEU A N 1
ATOM 575 C CA . LEU A 1 74 ? 35.876 21.377 -2.997 1.00 10.18 74 LEU A CA 1
ATOM 576 C C . LEU A 1 74 ? 37.198 20.752 -3.310 1.00 10.81 74 LEU A C 1
ATOM 577 O O . LEU A 1 74 ? 38.121 20.730 -2.452 1.00 10.92 74 LEU A O 1
ATOM 582 N N . ILE A 1 75 ? 37.348 20.211 -4.545 1.00 10.51 75 ILE A N 1
ATOM 583 C CA . ILE A 1 75 ? 38.637 19.629 -4.920 1.00 11.00 75 ILE A CA 1
ATOM 584 C C . ILE A 1 75 ? 39.769 20.609 -4.820 1.00 10.26 75 ILE A C 1
ATOM 585 O O . ILE A 1 75 ? 40.848 20.316 -4.315 1.00 11.79 75 ILE A O 1
ATOM 590 N N . ALA A 1 76 ? 39.528 21.812 -5.332 1.00 10.92 76 ALA A N 1
ATOM 591 C CA . ALA A 1 76 ? 40.622 22.788 -5.345 1.00 12.02 76 ALA A CA 1
ATOM 592 C C . ALA A 1 76 ? 41.063 23.108 -3.920 1.00 11.85 76 ALA A C 1
ATOM 593 O O . ALA A 1 76 ? 42.253 23.176 -3.669 1.00 13.19 76 ALA A O 1
ATOM 595 N N . THR A 1 77 ? 40.090 23.280 -3.050 1.00 11.29 77 THR A N 1
ATOM 596 C CA . THR A 1 77 ? 40.397 23.587 -1.639 1.00 11.58 77 THR A CA 1
ATOM 597 C C . THR A 1 77 ? 41.156 22.451 -0.984 1.00 11.91 77 THR A C 1
ATOM 598 O O . THR A 1 77 ? 42.186 22.674 -0.315 1.00 11.86 77 THR A O 1
ATOM 602 N N . VAL A 1 78 ? 40.633 21.259 -1.130 1.00 10.52 78 VAL A N 1
ATOM 603 C CA . VAL A 1 78 ? 41.250 20.095 -0.522 1.00 10.65 78 VAL A CA 1
ATOM 604 C C . VAL A 1 78 ? 42.667 19.883 -1.029 1.00 11.63 78 VAL A C 1
ATOM 605 O O . VAL A 1 78 ? 43.602 19.695 -0.231 1.00 11.89 78 VAL A O 1
ATOM 609 N N . ASN A 1 79 ? 42.820 19.908 -2.346 1.00 12.17 79 ASN A N 1
ATOM 610 C CA . ASN A 1 79 ? 44.143 19.551 -2.898 1.00 15.26 79 ASN A CA 1
ATOM 611 C C . ASN A 1 79 ? 45.141 20.648 -2.629 1.00 14.71 79 ASN A C 1
ATOM 612 O O . ASN A 1 79 ? 46.348 20.393 -2.487 1.00 17.73 79 ASN A O 1
ATOM 617 N N . ALA A 1 80 ? 44.665 21.889 -2.478 1.00 14.81 80 ALA A N 1
ATOM 618 C CA . ALA A 1 80 ? 45.626 22.927 -2.075 1.00 17.12 80 ALA A CA 1
ATOM 619 C C . ALA A 1 80 ? 46.178 22.715 -0.668 1.00 15.31 80 ALA A C 1
ATOM 620 O O . ALA A 1 80 ? 47.342 22.986 -0.366 1.00 19.10 80 ALA A O 1
ATOM 622 N N . ILE A 1 81 ? 45.342 22.241 0.244 1.00 12.95 81 ILE A N 1
ATOM 623 C CA . ILE A 1 81 ? 45.784 21.871 1.596 1.00 12.43 81 ILE A CA 1
ATOM 624 C C . ILE A 1 81 ? 46.762 20.711 1.534 1.00 11.83 81 ILE A C 1
ATOM 625 O O . ILE A 1 81 ? 47.835 20.712 2.140 1.00 12.77 81 ILE A O 1
ATOM 630 N N . THR A 1 82 ? 46.400 19.621 0.823 1.00 11.91 82 THR A N 1
ATOM 631 C CA . THR A 1 82 ? 47.253 18.424 0.821 1.00 11.60 82 THR A CA 1
ATOM 632 C C . THR A 1 82 ? 48.529 18.658 0.048 1.00 11.36 82 THR A C 1
ATOM 633 O O . THR A 1 82 ? 49.530 18.049 0.428 1.00 13.26 82 THR A O 1
ATOM 637 N N . GLN A 1 83 ? 48.552 19.527 -0.948 1.00 11.89 83 GLN A N 1
ATOM 638 C CA . GLN A 1 83 ? 49.789 19.833 -1.704 1.00 13.37 83 GLN A CA 1
ATOM 639 C C . GLN A 1 83 ? 50.805 20.476 -0.787 1.00 15.32 83 GLN A C 1
ATOM 640 O O . GLN A 1 83 ? 52.001 20.416 -1.019 1.00 17.02 83 GLN A O 1
ATOM 646 N N . LYS A 1 84 ? 50.352 21.134 0.300 1.00 14.66 84 LYS A N 1
ATOM 647 C CA . LYS A 1 84 ? 51.248 21.635 1.320 1.00 15.51 84 LYS A CA 1
ATOM 648 C C . LYS A 1 84 ? 51.576 20.645 2.434 1.00 15.92 84 LYS A C 1
ATOM 649 O O . LYS A 1 84 ? 52.335 20.944 3.385 1.00 18.58 84 LYS A O 1
ATOM 655 N N . GLY A 1 85 ? 51.091 19.427 2.349 1.00 15.19 85 GLY A N 1
ATOM 656 C CA . GLY A 1 85 ? 51.407 18.339 3.266 1.00 14.68 85 GLY A CA 1
ATOM 657 C C . GLY A 1 85 ? 50.537 18.250 4.482 1.00 16.08 85 GLY A C 1
ATOM 658 O O . GLY A 1 85 ? 50.780 17.362 5.336 1.00 17.09 85 GLY A O 1
ATOM 659 N N . ALA A 1 86 ? 49.551 19.147 4.537 1.00 13.89 86 ALA A N 1
ATOM 660 C CA . ALA A 1 86 ? 48.554 19.123 5.593 1.00 14.16 86 ALA A CA 1
ATOM 661 C C . ALA A 1 86 ? 47.402 18.179 5.258 1.00 12.11 86 ALA A C 1
ATOM 662 O O . ALA A 1 86 ? 47.136 17.877 4.119 1.00 12.39 86 ALA A O 1
ATOM 664 N N . TYR A 1 87 ? 46.686 17.741 6.281 1.00 11.87 87 TYR A N 1
ATOM 665 C CA . TYR A 1 87 ? 45.494 16.951 6.127 1.00 10.96 87 TYR A CA 1
ATOM 666 C C . TYR A 1 87 ? 44.287 17.820 5.882 1.00 10.68 87 TYR A C 1
ATOM 667 O O . TYR A 1 87 ? 44.146 18.885 6.499 1.00 11.10 87 TYR A O 1
ATOM 676 N N . ALA A 1 88 ? 43.387 17.381 5.004 1.00 10.59 88 ALA A N 1
ATOM 677 C CA . ALA A 1 88 ? 42.165 18.068 4.667 1.00 9.44 88 ALA A CA 1
ATOM 678 C C . ALA A 1 88 ? 40.964 17.227 5.019 1.00 9.35 88 ALA A C 1
ATOM 679 O O . ALA A 1 88 ? 40.833 16.126 4.465 1.00 9.92 88 ALA A O 1
ATOM 681 N N . VAL A 1 89 ? 40.105 17.692 5.899 1.00 9.13 89 VAL A N 1
ATOM 682 C CA . VAL A 1 89 ? 38.915 16.963 6.330 1.00 8.85 89 VAL A CA 1
ATOM 683 C C . VAL A 1 89 ? 37.745 17.381 5.512 1.00 9.01 89 VAL A C 1
ATOM 684 O O . VAL A 1 89 ? 37.305 18.544 5.549 1.00 9.70 89 VAL A O 1
ATOM 688 N N . VAL A 1 90 ? 37.164 16.463 4.767 1.00 8.90 90 VAL A N 1
ATOM 689 C CA . VAL A 1 90 ? 35.962 16.656 3.940 1.00 8.94 90 VAL A CA 1
ATOM 690 C C . VAL A 1 90 ? 34.728 16.459 4.815 1.00 8.64 90 VAL A C 1
ATOM 691 O O . VAL A 1 90 ? 34.420 15.317 5.232 1.00 8.76 90 VAL A O 1
ATOM 695 N N . ASP A 1 91 ? 34.048 17.520 5.163 1.00 8.61 91 ASP A N 1
ATOM 696 C CA . ASP A 1 91 ? 32.973 17.560 6.148 1.00 8.32 91 ASP A CA 1
ATOM 697 C C . ASP A 1 91 ? 31.620 17.945 5.529 1.00 8.32 91 ASP A C 1
ATOM 698 O O . ASP A 1 91 ? 31.338 19.138 5.319 1.00 8.66 91 ASP A O 1
ATOM 703 N N . PRO A 1 92 ? 30.762 16.973 5.206 1.00 7.75 92 PRO A N 1
ATOM 704 C CA . PRO A 1 92 ? 29.393 17.242 4.828 1.00 8.32 92 PRO A CA 1
ATOM 705 C C . PRO A 1 92 ? 28.700 17.735 6.101 1.00 8.22 92 PRO A C 1
ATOM 706 O O . PRO A 1 92 ? 28.410 16.968 7.024 1.00 8.65 92 PRO A O 1
ATOM 710 N N . HIS A 1 93 ? 28.459 19.037 6.179 1.00 8.52 93 HIS A N 1
ATOM 711 C CA . HIS A 1 93 ? 28.124 19.732 7.418 1.00 8.86 93 HIS A CA 1
ATOM 712 C C . HIS A 1 93 ? 26.621 19.750 7.582 1.00 8.92 93 HIS A C 1
ATOM 713 O O . HIS A 1 93 ? 25.961 20.773 7.551 1.00 10.33 93 HIS A O 1
ATOM 720 N N . ASN A 1 94 ? 26.077 18.542 7.735 1.00 8.49 94 ASN A N 1
ATOM 721 C CA . ASN A 1 94 ? 24.680 18.317 7.469 1.00 8.20 94 ASN A CA 1
ATOM 722 C C . ASN A 1 94 ? 23.824 17.797 8.604 1.00 9.30 94 ASN A C 1
ATOM 723 O O . ASN A 1 94 ? 22.597 17.675 8.418 1.00 10.19 94 ASN A O 1
ATOM 728 N N . TYR A 1 95 ? 24.373 17.531 9.790 1.00 9.33 95 TYR A N 1
ATOM 729 C CA . TYR A 1 95 ? 23.511 17.258 10.950 1.00 9.16 95 TYR A CA 1
ATOM 730 C C . TYR A 1 95 ? 22.675 16.019 10.785 1.00 10.04 95 TYR A C 1
ATOM 731 O O . TYR A 1 95 ? 21.607 15.874 11.364 1.00 10.61 95 TYR A O 1
ATOM 740 N N . GLY A 1 96 ? 23.162 15.047 9.984 1.00 9.65 96 GLY A N 1
ATOM 741 C CA . GLY A 1 96 ? 22.408 13.863 9.751 1.00 9.83 96 GLY A CA 1
ATOM 742 C C . GLY A 1 96 ? 21.170 14.026 8.899 1.00 9.97 96 GLY A C 1
ATOM 743 O O . GLY A 1 96 ? 20.301 13.150 8.918 1.00 10.57 96 GLY A O 1
ATOM 744 N N . ARG A 1 97 ? 21.090 15.137 8.200 1.00 9.27 97 ARG A N 1
ATOM 745 C CA . ARG A 1 97 ? 19.908 15.591 7.475 1.00 9.48 97 ARG A CA 1
ATOM 746 C C . ARG A 1 97 ? 20.260 16.028 6.061 1.00 8.74 97 ARG A C 1
ATOM 747 O O . ARG A 1 97 ? 21.337 16.522 5.812 1.00 10.90 97 ARG A O 1
ATOM 755 N N . TYR A 1 98 ? 19.284 15.840 5.172 1.00 11.04 98 TYR A N 1
ATOM 756 C CA . TYR A 1 98 ? 19.451 16.182 3.735 1.00 10.00 98 TYR A CA 1
ATOM 757 C C . TYR A 1 98 ? 18.153 16.838 3.354 1.00 10.13 98 TYR A C 1
ATOM 758 O O . TYR A 1 98 ? 17.059 16.311 3.555 1.00 10.59 98 TYR A O 1
ATOM 767 N N . TYR A 1 99 ? 18.229 18.090 2.855 1.00 10.68 99 TYR A N 1
ATOM 768 C CA . TYR A 1 99 ? 17.068 18.996 2.723 1.00 11.15 99 TYR A CA 1
ATOM 769 C C . TYR A 1 99 ? 16.261 18.994 4.010 1.00 11.51 99 TYR A C 1
ATOM 770 O O . TYR A 1 99 ? 15.016 18.935 4.003 1.00 13.96 99 TYR A O 1
ATOM 779 N N . ASN A 1 100 ? 16.948 19.097 5.138 1.00 12.65 100 ASN A N 1
ATOM 780 C CA . ASN A 1 100 ? 16.440 19.225 6.466 1.00 13.05 100 ASN A CA 1
ATOM 781 C C . ASN A 1 100 ? 15.576 18.053 6.916 1.00 13.48 100 ASN A C 1
ATOM 782 O O . ASN A 1 100 ? 14.890 18.167 7.962 1.00 17.76 100 ASN A O 1
ATOM 784 N N . SER A 1 101 ? 15.655 16.918 6.249 1.00 12.82 101 SER A N 1
ATOM 785 C CA . SER A 1 101 ? 15.044 15.661 6.704 1.00 11.89 101 SER A CA 1
ATOM 786 C C . SER A 1 101 ? 16.092 14.635 7.066 1.00 10.65 101 SER A C 1
ATOM 787 O O . SER A 1 101 ? 17.110 14.470 6.404 1.00 11.24 101 SER A O 1
ATOM 790 N N . ILE A 1 102 ? 15.823 13.890 8.167 1.00 11.20 102 ILE A N 1
ATOM 791 C CA . ILE A 1 102 ? 16.788 12.890 8.633 1.00 11.09 102 ILE A CA 1
ATOM 792 C C . ILE A 1 102 ? 17.124 11.914 7.517 1.00 10.53 102 ILE A C 1
ATOM 793 O O . ILE A 1 102 ? 16.214 11.455 6.811 1.00 12.73 102 ILE A O 1
ATOM 798 N N . ILE A 1 103 ? 18.381 11.615 7.354 1.00 10.65 103 ILE A N 1
ATOM 799 C CA . ILE A 1 103 ? 18.868 10.598 6.418 1.00 10.69 103 ILE A CA 1
ATOM 800 C C . ILE A 1 103 ? 18.519 9.230 6.954 1.00 11.82 103 ILE A C 1
ATOM 801 O O . ILE A 1 103 ? 19.151 8.747 7.882 1.00 13.64 103 ILE A O 1
ATOM 806 N N . SER A 1 104 ? 17.461 8.649 6.422 1.00 12.85 104 SER A N 1
ATOM 807 C CA . SER A 1 104 ? 16.945 7.394 6.952 1.00 13.58 104 SER A CA 1
ATOM 808 C C . SER A 1 104 ? 17.332 6.172 6.167 1.00 12.71 104 SER A C 1
ATOM 809 O O . SER A 1 104 ? 16.999 5.066 6.539 1.00 15.32 104 SER A O 1
ATOM 812 N N . SER A 1 105 ? 18.073 6.339 5.103 1.00 12.95 105 SER A N 1
ATOM 813 C CA . SER A 1 105 ? 18.530 5.271 4.231 1.00 12.19 105 SER A CA 1
ATOM 814 C C . SER A 1 105 ? 20.021 5.138 4.267 1.00 11.47 105 SER A C 1
ATOM 815 O O . SER A 1 105 ? 20.734 5.908 3.609 1.00 11.14 105 SER A O 1
ATOM 818 N N . PRO A 1 106 ? 20.541 4.158 5.008 1.00 11.79 106 PRO A N 1
ATOM 819 C CA . PRO A 1 106 ? 21.988 3.923 4.992 1.00 11.18 106 PRO A CA 1
ATOM 820 C C . PRO A 1 106 ? 22.488 3.611 3.593 1.00 10.76 106 PRO A C 1
ATOM 821 O O . PRO A 1 106 ? 23.603 3.987 3.250 1.00 10.73 106 PRO A O 1
ATOM 825 N N . SER A 1 107 ? 21.694 2.905 2.793 1.00 11.72 107 SER A N 1
ATOM 826 C CA . SER A 1 107 ? 22.177 2.586 1.454 1.00 12.49 107 SER A CA 1
ATOM 827 C C . SER A 1 107 ? 22.337 3.825 0.557 1.00 11.24 107 SER A C 1
ATOM 828 O O . SER A 1 107 ? 23.333 3.926 -0.154 1.00 11.26 107 SER A O 1
ATOM 833 N N . ASP A 1 108 ? 21.376 4.766 0.641 1.00 10.70 108 ASP A N 1
ATOM 834 C CA . ASP A 1 108 ? 21.533 6.020 -0.073 1.00 10.49 108 ASP A CA 1
ATOM 835 C C . ASP A 1 108 ? 22.813 6.749 0.380 1.00 9.53 108 ASP A C 1
ATOM 836 O O . ASP A 1 108 ? 23.543 7.314 -0.429 1.00 10.05 108 ASP A O 1
ATOM 841 N N . PHE A 1 109 ? 23.025 6.750 1.701 1.00 9.80 109 PHE A N 1
ATOM 842 C CA . PHE A 1 109 ? 24.174 7.455 2.255 1.00 9.36 109 PHE A CA 1
ATOM 843 C C . PHE A 1 109 ? 25.476 6.808 1.850 1.00 9.14 109 PHE A C 1
ATOM 844 O O . PHE A 1 109 ? 26.496 7.477 1.611 1.00 9.12 109 PHE A O 1
ATOM 852 N N . GLU A 1 110 ? 25.474 5.473 1.765 1.00 9.82 110 GLU A N 1
ATOM 853 C CA . GLU A 1 110 ? 26.642 4.742 1.276 1.00 9.63 110 GLU A CA 1
ATOM 854 C C . GLU A 1 110 ? 26.987 5.129 -0.147 1.00 9.42 110 GLU A C 1
ATOM 855 O O . GLU A 1 110 ? 28.158 5.309 -0.450 1.00 10.08 110 GLU A O 1
ATOM 861 N N . THR A 1 111 ? 25.968 5.264 -1.004 1.00 9.77 111 THR A N 1
ATOM 862 C CA . THR A 1 111 ? 26.227 5.675 -2.399 1.00 9.44 111 THR A CA 1
ATOM 863 C C . THR A 1 111 ? 26.781 7.101 -2.447 1.00 9.24 111 THR A C 1
ATOM 864 O O . THR A 1 111 ? 27.763 7.346 -3.149 1.00 9.47 111 THR A O 1
ATOM 868 N N . PHE A 1 112 ? 26.209 8.005 -1.674 1.00 9.56 112 PHE A N 1
ATOM 869 C CA . PHE A 1 112 ? 26.783 9.359 -1.512 1.00 8.61 112 PHE A CA 1
ATOM 870 C C . PHE A 1 112 ? 28.243 9.271 -1.183 1.00 8.26 112 PHE A C 1
ATOM 871 O O . PHE A 1 112 ? 29.103 9.952 -1.776 1.00 8.88 112 PHE A O 1
ATOM 879 N N . TRP A 1 113 ? 28.593 8.433 -0.186 1.00 8.12 113 TRP A N 1
ATOM 880 C CA . TRP A 1 113 ? 29.976 8.363 0.239 1.00 7.79 113 TRP A CA 1
ATOM 881 C C . TRP A 1 113 ? 30.867 7.695 -0.768 1.00 7.89 113 TRP A C 1
ATOM 882 O O . TRP A 1 113 ? 32.042 8.082 -0.864 1.00 8.80 113 TRP A O 1
ATOM 893 N N . LYS A 1 114 ? 30.435 6.692 -1.519 1.00 8.83 114 LYS A N 1
ATOM 894 C CA . LYS A 1 114 ? 31.281 6.178 -2.590 1.00 8.16 114 LYS A CA 1
ATOM 895 C C . LYS A 1 114 ? 31.518 7.293 -3.604 1.00 8.64 114 LYS A C 1
ATOM 896 O O . LYS A 1 114 ? 32.628 7.463 -4.100 1.00 9.31 114 LYS A O 1
ATOM 902 N N . THR A 1 115 ? 30.485 8.054 -3.930 1.00 8.84 115 THR A N 1
ATOM 903 C CA . THR A 1 115 ? 30.682 9.162 -4.870 1.00 8.89 115 THR A CA 1
ATOM 904 C C . THR A 1 115 ? 31.751 10.120 -4.374 1.00 8.98 115 THR A C 1
ATOM 905 O O . THR A 1 115 ? 32.655 10.538 -5.113 1.00 9.74 115 THR A O 1
ATOM 909 N N . VAL A 1 116 ? 31.626 10.574 -3.115 1.00 9.10 116 VAL A N 1
ATOM 910 C CA . VAL A 1 116 ? 32.567 11.536 -2.600 1.00 8.87 116 VAL A CA 1
ATOM 911 C C . VAL A 1 116 ? 33.965 10.977 -2.501 1.00 8.90 116 VAL A C 1
ATOM 912 O O . VAL A 1 116 ? 34.963 11.563 -2.918 1.00 9.69 116 VAL A O 1
ATOM 916 N N . ALA A 1 117 ? 34.093 9.759 -1.910 1.00 9.45 117 ALA A N 1
ATOM 917 C CA . ALA A 1 117 ? 35.406 9.187 -1.729 1.00 9.29 117 ALA A CA 1
ATOM 918 C C . ALA A 1 117 ? 36.106 8.929 -3.062 1.00 9.23 117 ALA A C 1
ATOM 919 O O . ALA A 1 117 ? 37.338 9.037 -3.161 1.00 10.11 117 ALA A O 1
ATOM 921 N N . SER A 1 118 ? 35.369 8.639 -4.114 1.00 9.70 118 SER A N 1
ATOM 922 C CA . SER A 1 118 ? 35.949 8.349 -5.416 1.00 9.91 118 SER A CA 1
ATOM 923 C C . SER A 1 118 ? 36.651 9.587 -5.961 1.00 10.84 118 SER A C 1
ATOM 924 O O . SER A 1 118 ? 37.544 9.456 -6.819 1.00 14.60 118 SER A O 1
ATOM 929 N N . GLN A 1 119 ? 36.284 10.777 -5.506 1.00 9.63 119 GLN A N 1
ATOM 930 C CA . GLN A 1 119 ? 36.941 12.007 -5.948 1.00 9.83 119 GLN A CA 1
ATOM 931 C C . GLN A 1 119 ? 38.300 12.214 -5.329 1.00 10.41 119 GLN A C 1
ATOM 932 O O . GLN A 1 119 ? 39.050 13.058 -5.803 1.00 11.76 119 GLN A O 1
ATOM 938 N N . PHE A 1 120 ? 38.630 11.451 -4.284 1.00 9.29 120 PHE A N 1
ATOM 939 C CA . PHE A 1 120 ? 39.839 11.656 -3.471 1.00 9.58 120 PHE A CA 1
ATOM 940 C C . PHE A 1 120 ? 40.560 10.347 -3.182 1.00 10.02 120 PHE A C 1
ATOM 941 O O . PHE A 1 120 ? 41.410 10.319 -2.290 1.00 11.48 120 PHE A O 1
ATOM 949 N N . ALA A 1 121 ? 40.263 9.285 -3.905 1.00 10.65 121 ALA A N 1
ATOM 950 C CA . ALA A 1 121 ? 40.605 7.938 -3.421 1.00 11.14 121 ALA A CA 1
ATOM 951 C C . ALA A 1 121 ? 42.074 7.688 -3.280 1.00 12.08 121 ALA A C 1
ATOM 952 O O . ALA A 1 121 ? 42.477 6.858 -2.426 1.00 15.23 121 ALA A O 1
ATOM 954 N N . SER A 1 122 ? 42.892 8.350 -4.079 1.00 12.85 122 SER A N 1
ATOM 955 C CA . SER A 1 122 ? 44.325 8.145 -4.048 1.00 15.44 122 SER A CA 1
ATOM 956 C C . SER A 1 122 ? 45.085 9.157 -3.236 1.00 14.49 122 SER A C 1
ATOM 957 O O . SER A 1 122 ? 46.325 9.134 -3.189 1.00 18.94 122 SER A O 1
ATOM 960 N N . ASN A 1 123 ? 44.406 10.066 -2.551 1.00 12.48 123 ASN A N 1
ATOM 961 C CA . ASN A 1 123 ? 45.060 11.109 -1.785 1.00 13.45 123 ASN A CA 1
ATOM 962 C C . ASN A 1 123 ? 45.075 10.715 -0.309 1.00 11.92 123 ASN A C 1
ATOM 963 O O . ASN A 1 123 ? 44.035 10.821 0.340 1.00 11.51 123 ASN A O 1
ATOM 968 N N . PRO A 1 124 ? 46.220 10.317 0.213 1.00 12.81 124 PRO A N 1
ATOM 969 C CA . PRO A 1 124 ? 46.252 9.794 1.601 1.00 12.73 124 PRO A CA 1
ATOM 970 C C . PRO A 1 124 ? 46.167 10.853 2.680 1.00 12.86 124 PRO A C 1
ATOM 971 O O . PRO A 1 124 ? 46.041 10.552 3.860 1.00 13.05 124 PRO A O 1
ATOM 975 N N . LEU A 1 125 ? 46.196 12.103 2.389 1.00 11.84 125 LEU A N 1
ATOM 976 C CA . LEU A 1 125 ? 46.036 13.249 3.237 1.00 11.41 125 LEU A CA 1
ATOM 977 C C . LEU A 1 125 ? 44.639 13.804 3.337 1.00 10.61 125 LEU A C 1
ATOM 978 O O . LEU A 1 125 ? 44.400 14.744 4.120 1.00 11.34 125 LEU A O 1
ATOM 983 N N . VAL A 1 126 ? 43.682 13.228 2.613 1.00 9.86 126 VAL A N 1
ATOM 984 C CA . VAL A 1 126 ? 42.266 13.532 2.789 1.00 9.88 126 VAL A CA 1
ATOM 985 C C . VAL A 1 126 ? 41.778 12.644 3.929 1.00 9.31 126 VAL A C 1
ATOM 986 O O . VAL A 1 126 ? 42.128 11.508 4.057 1.00 10.91 126 VAL A O 1
ATOM 990 N N . ILE A 1 127 ? 40.919 13.298 4.737 1.00 9.50 127 ILE A N 1
ATOM 991 C CA . ILE A 1 127 ? 40.212 12.628 5.829 1.00 8.90 127 ILE A CA 1
ATOM 992 C C . ILE A 1 127 ? 38.747 12.796 5.569 1.00 8.30 127 ILE A C 1
ATOM 993 O O . ILE A 1 127 ? 38.313 13.908 5.267 1.00 9.08 127 ILE A O 1
ATOM 998 N N . PHE A 1 128 ? 37.996 11.710 5.621 1.00 8.41 128 PHE A N 1
ATOM 999 C CA . PHE A 1 128 ? 36.566 11.759 5.359 1.00 7.74 128 PHE A CA 1
ATOM 1000 C C . PHE A 1 128 ? 35.790 11.830 6.679 1.00 8.09 128 PHE A C 1
ATOM 1001 O O . PHE A 1 128 ? 36.010 10.997 7.561 1.00 9.43 128 PHE A O 1
ATOM 1009 N N . ASP A 1 129 ? 34.901 12.803 6.813 1.00 8.18 129 ASP A N 1
ATOM 1010 C CA . ASP A 1 129 ? 34.113 13.011 8.046 1.00 8.20 129 ASP A CA 1
ATOM 1011 C C . ASP A 1 129 ? 32.693 12.650 7.727 1.00 7.52 129 ASP A C 1
ATOM 1012 O O . ASP A 1 129 ? 32.083 13.278 6.871 1.00 8.12 129 ASP A O 1
ATOM 1017 N N . THR A 1 130 ? 32.144 11.613 8.340 1.00 7.47 130 THR A N 1
ATOM 1018 C CA . THR A 1 130 ? 30.874 11.065 7.834 1.00 7.49 130 THR A CA 1
ATOM 1019 C C . THR A 1 130 ? 29.724 12.064 7.764 1.00 7.77 130 THR A C 1
ATOM 1020 O O . THR A 1 130 ? 29.011 12.101 6.749 1.00 7.94 130 THR A O 1
ATOM 1024 N N . ASP A 1 131 ? 29.578 12.877 8.786 1.00 7.41 131 ASP A N 1
ATOM 1025 C CA . ASP A 1 131 ? 28.609 13.956 8.804 1.00 7.79 131 ASP A CA 1
ATOM 1026 C C . ASP A 1 131 ? 28.845 14.776 10.069 1.00 8.09 131 ASP A C 1
ATOM 1027 O O . ASP A 1 131 ? 29.214 14.233 11.110 1.00 8.48 131 ASP A O 1
ATOM 1032 N N . ASN A 1 132 ? 28.647 16.088 9.981 1.00 8.32 132 ASN A N 1
ATOM 1033 C CA . ASN A 1 132 ? 28.741 16.933 11.158 1.00 7.73 132 ASN A CA 1
ATOM 1034 C C . ASN A 1 132 ? 27.522 16.795 12.064 1.00 8.22 132 ASN A C 1
ATOM 1035 O O . ASN A 1 132 ? 26.382 17.070 11.658 1.00 8.71 132 ASN A O 1
ATOM 1040 N N . GLU A 1 133 ? 27.748 16.440 13.297 1.00 7.71 133 GLU A N 1
ATOM 1041 C CA . GLU A 1 133 ? 26.798 16.615 14.389 1.00 8.23 133 GLU A CA 1
ATOM 1042 C C . GLU A 1 133 ? 25.419 16.026 14.156 1.00 7.69 133 GLU A C 1
ATOM 1043 O O . GLU A 1 133 ? 24.369 16.692 14.117 1.00 8.77 133 GLU A O 1
ATOM 1049 N N . TYR A 1 134 ? 25.374 14.697 14.031 1.00 8.08 134 TYR A N 1
ATOM 1050 C CA . TYR A 1 134 ? 24.107 14.010 14.148 1.00 8.23 134 TYR A CA 1
ATOM 1051 C C . TYR A 1 134 ? 23.387 14.455 15.440 1.00 8.39 134 TYR A C 1
ATOM 1052 O O . TYR A 1 134 ? 24.039 14.638 16.455 1.00 8.80 134 TYR A O 1
ATOM 1061 N N . HIS A 1 135 ? 22.051 14.553 15.428 1.00 8.47 135 HIS A N 1
ATOM 1062 C CA . HIS A 1 135 ? 21.309 14.905 16.613 1.00 8.46 135 HIS A CA 1
ATOM 1063 C C . HIS A 1 135 ? 19.839 14.584 16.452 1.00 8.98 135 HIS A C 1
ATOM 1064 O O . HIS A 1 135 ? 19.316 14.486 15.326 1.00 9.38 135 HIS A O 1
ATOM 1071 N N . ASP A 1 136 ? 19.170 14.398 17.611 1.00 8.75 136 ASP A N 1
ATOM 1072 C CA . ASP A 1 136 ? 17.718 14.225 17.638 1.00 9.10 136 ASP A CA 1
ATOM 1073 C C . ASP A 1 136 ? 17.261 13.197 16.628 1.00 9.65 136 ASP A C 1
ATOM 1074 O O . ASP A 1 136 ? 16.417 13.481 15.784 1.00 10.65 136 ASP A O 1
ATOM 1079 N N . MET A 1 137 ? 17.805 12.000 16.703 1.00 9.51 137 MET A N 1
ATOM 1080 C CA . MET A 1 137 ? 17.514 10.940 15.730 1.00 10.32 137 MET A CA 1
ATOM 1081 C C . MET A 1 137 ? 17.894 9.619 16.396 1.00 9.67 137 MET A C 1
ATOM 1082 O O . MET A 1 137 ? 18.547 9.551 17.414 1.00 10.42 137 MET A O 1
ATOM 1087 N N . ASP A 1 138 ? 17.426 8.545 15.765 1.00 10.26 138 ASP A N 1
ATOM 1088 C CA . ASP A 1 138 ? 17.561 7.189 16.315 1.00 10.16 138 ASP A CA 1
ATOM 1089 C C . ASP A 1 138 ? 19.016 6.821 16.468 1.00 9.53 138 ASP A C 1
ATOM 1090 O O . ASP A 1 138 ? 19.839 7.046 15.560 1.00 9.95 138 ASP A O 1
ATOM 1095 N N . GLN A 1 139 ? 19.388 6.266 17.615 1.00 10.46 139 GLN A N 1
ATOM 1096 C CA . GLN A 1 139 ? 20.774 5.975 17.923 1.00 9.89 139 GLN A CA 1
ATOM 1097 C C . GLN A 1 139 ? 21.356 4.849 17.091 1.00 9.42 139 GLN A C 1
ATOM 1098 O O . GLN A 1 139 ? 22.556 4.882 16.733 1.00 9.79 139 GLN A O 1
ATOM 1104 N N . THR A 1 140 ? 20.550 3.819 16.797 1.00 10.12 140 THR A N 1
ATOM 1105 C CA . THR A 1 140 ? 21.004 2.752 15.907 1.00 11.18 140 THR A CA 1
ATOM 1106 C C . THR A 1 140 ? 21.186 3.301 14.494 1.00 10.53 140 THR A C 1
ATOM 1107 O O . THR A 1 140 ? 22.126 2.934 13.813 1.00 9.98 140 THR A O 1
ATOM 1111 N N . LEU A 1 141 ? 20.302 4.196 14.057 1.00 10.08 141 LEU A N 1
ATOM 1112 C CA . LEU A 1 141 ? 20.473 4.851 12.755 1.00 9.95 141 LEU A CA 1
ATOM 1113 C C . LEU A 1 141 ? 21.818 5.565 12.688 1.00 9.32 141 LEU A C 1
ATOM 1114 O O . LEU A 1 141 ? 22.511 5.464 11.654 1.00 9.81 141 LEU A O 1
ATOM 1119 N N . VAL A 1 142 ? 22.182 6.315 13.720 1.00 9.38 142 VAL A N 1
ATOM 1120 C CA . VAL A 1 142 ? 23.450 7.014 13.683 1.00 9.01 142 VAL A CA 1
ATOM 1121 C C . VAL A 1 142 ? 24.616 6.043 13.505 1.00 8.70 142 VAL A C 1
ATOM 1122 O O . VAL A 1 142 ? 25.527 6.287 12.708 1.00 9.24 142 VAL A O 1
ATOM 1126 N N . LEU A 1 143 ? 24.613 4.931 14.225 1.00 9.01 143 LEU A N 1
ATOM 1127 C CA . LEU A 1 143 ? 25.608 3.912 14.035 1.00 9.09 143 LEU A CA 1
ATOM 1128 C C . LEU A 1 143 ? 25.602 3.429 12.574 1.00 9.05 143 LEU A C 1
ATOM 1129 O O . LEU A 1 143 ? 26.658 3.349 11.938 1.00 9.45 143 LEU A O 1
ATOM 1134 N N . ASN A 1 144 ? 24.428 3.088 12.064 1.00 9.33 144 ASN A N 1
ATOM 1135 C CA . ASN A 1 144 ? 24.338 2.551 10.725 1.00 9.36 144 ASN A CA 1
ATOM 1136 C C . ASN A 1 144 ? 24.739 3.517 9.665 1.00 9.66 144 ASN A C 1
ATOM 1137 O O . ASN A 1 144 ? 25.301 3.101 8.627 1.00 9.98 144 ASN A O 1
ATOM 1142 N N . LEU A 1 145 ? 24.481 4.800 9.836 1.00 9.41 145 LEU A N 1
ATOM 1143 C CA . LEU A 1 145 ? 24.903 5.802 8.867 1.00 8.33 145 LEU A CA 1
ATOM 1144 C C . LEU A 1 145 ? 26.397 5.929 8.872 1.00 8.49 145 LEU A C 1
ATOM 1145 O O . LEU A 1 145 ? 27.038 6.017 7.810 1.00 8.55 145 LEU A O 1
ATOM 1150 N N . ASN A 1 146 ? 27.036 5.979 10.055 1.00 8.31 146 ASN A N 1
ATOM 1151 C CA . ASN A 1 146 ? 28.484 5.972 10.113 1.00 7.75 146 ASN A CA 1
ATOM 1152 C C . ASN A 1 146 ? 29.065 4.755 9.410 1.00 9.26 146 ASN A C 1
ATOM 1153 O O . ASN A 1 146 ? 30.040 4.873 8.670 1.00 8.70 146 ASN A O 1
ATOM 1158 N N . GLN A 1 147 ? 28.475 3.556 9.664 1.00 9.16 147 GLN A N 1
ATOM 1159 C CA . GLN A 1 147 ? 29.008 2.352 9.025 1.00 8.60 147 GLN A CA 1
ATOM 1160 C C . GLN A 1 147 ? 28.834 2.384 7.504 1.00 8.86 147 GLN A C 1
ATOM 1161 O O . GLN A 1 147 ? 29.728 1.985 6.762 1.00 9.46 147 GLN A O 1
ATOM 1167 N N . ALA A 1 148 ? 27.666 2.858 7.067 1.00 9.01 148 ALA A N 1
ATOM 1168 C CA . ALA A 1 148 ? 27.416 2.979 5.636 1.00 9.19 148 ALA A CA 1
ATOM 1169 C C . ALA A 1 148 ? 28.444 3.889 4.973 1.00 8.53 148 ALA A C 1
ATOM 1170 O O . ALA A 1 148 ? 28.908 3.632 3.856 1.00 8.59 148 ALA A O 1
ATOM 1172 N N . ALA A 1 149 ? 28.790 4.993 5.641 1.00 8.49 149 ALA A N 1
ATOM 1173 C CA . ALA A 1 149 ? 29.794 5.894 5.117 1.00 8.12 149 ALA A CA 1
ATOM 1174 C C . ALA A 1 149 ? 31.142 5.201 4.958 1.00 7.97 149 ALA A C 1
ATOM 1175 O O . ALA A 1 149 ? 31.781 5.266 3.909 1.00 8.69 149 ALA A O 1
ATOM 1177 N N . ILE A 1 150 ? 31.583 4.523 6.020 1.00 8.45 150 ILE A N 1
ATOM 1178 C CA . ILE A 1 150 ? 32.821 3.791 5.971 1.00 8.02 150 ILE A CA 1
ATOM 1179 C C . ILE A 1 150 ? 32.815 2.783 4.818 1.00 8.62 150 ILE A C 1
ATOM 1180 O O . ILE A 1 150 ? 33.781 2.681 4.045 1.00 9.21 150 ILE A O 1
ATOM 1185 N N . ASP A 1 151 ? 31.734 2.028 4.705 1.00 8.56 151 ASP A N 1
ATOM 1186 C CA . ASP A 1 151 ? 31.641 1.014 3.667 1.00 8.85 151 ASP A CA 1
ATOM 1187 C C . ASP A 1 151 ? 31.713 1.627 2.298 1.00 9.06 151 ASP A C 1
ATOM 1188 O O . ASP A 1 151 ? 32.362 1.116 1.392 1.00 9.41 151 ASP A O 1
ATOM 1193 N N . GLY A 1 152 ? 31.035 2.760 2.075 1.00 8.50 152 GLY A N 1
ATOM 1194 C CA . GLY A 1 152 ? 31.079 3.416 0.781 1.00 8.58 152 GLY A CA 1
ATOM 1195 C C . GLY A 1 152 ? 32.473 3.941 0.473 1.00 8.62 152 GLY A C 1
ATOM 1196 O O . GLY A 1 152 ? 32.967 3.763 -0.653 1.00 8.64 152 GLY A O 1
ATOM 1197 N N . ILE A 1 153 ? 33.122 4.576 1.440 1.00 8.28 153 ILE A N 1
ATOM 1198 C CA . ILE A 1 153 ? 34.466 5.068 1.268 1.00 8.44 153 ILE A CA 1
ATOM 1199 C C . ILE A 1 153 ? 35.419 3.947 0.877 1.00 8.44 153 ILE A C 1
ATOM 1200 O O . ILE A 1 153 ? 36.160 4.039 -0.112 1.00 9.34 153 ILE A O 1
ATOM 1205 N N . ARG A 1 154 ? 35.426 2.879 1.655 1.00 8.78 154 ARG A N 1
ATOM 1206 C CA . ARG A 1 154 ? 36.393 1.798 1.371 1.00 9.20 154 ARG A CA 1
ATOM 1207 C C . ARG A 1 154 ? 36.065 1.112 0.046 1.00 8.58 154 ARG A C 1
ATOM 1208 O O . ARG A 1 154 ? 36.974 0.692 -0.680 1.00 10.50 154 ARG A O 1
ATOM 1216 N N . SER A 1 155 ? 34.784 1.023 -0.311 1.00 9.29 155 SER A N 1
ATOM 1217 C CA . SER A 1 155 ? 34.376 0.409 -1.595 1.00 9.50 155 SER A CA 1
ATOM 1218 C C . SER A 1 155 ? 34.912 1.173 -2.796 1.00 9.76 155 SER A C 1
ATOM 1219 O O . SER A 1 155 ? 35.071 0.579 -3.851 1.00 10.61 155 SER A O 1
ATOM 1222 N N . ALA A 1 156 ? 35.219 2.459 -2.641 1.00 10.20 156 ALA A N 1
ATOM 1223 C CA . ALA A 1 156 ? 35.786 3.283 -3.700 1.00 10.46 156 ALA A CA 1
ATOM 1224 C C . ALA A 1 156 ? 37.283 3.075 -3.828 1.00 11.13 156 ALA A C 1
ATOM 1225 O O . ALA A 1 156 ? 37.918 3.643 -4.730 1.00 13.36 156 ALA A O 1
ATOM 1227 N N . GLY A 1 157 ? 37.873 2.232 -2.982 1.00 10.25 157 GLY A N 1
ATOM 1228 C CA . GLY A 1 157 ? 39.313 2.102 -3.006 1.00 11.25 157 GLY A CA 1
ATOM 1229 C C . GLY A 1 157 ? 40.045 3.189 -2.236 1.00 10.81 157 GLY A C 1
ATOM 1230 O O . GLY A 1 157 ? 41.268 3.281 -2.316 1.00 11.35 157 GLY A O 1
ATOM 1231 N N . ALA A 1 158 ? 39.304 3.959 -1.455 1.00 10.06 158 ALA A N 1
ATOM 1232 C CA . ALA A 1 158 ? 39.902 5.013 -0.639 1.00 9.52 158 ALA A CA 1
ATOM 1233 C C . ALA A 1 158 ? 40.205 4.303 0.678 1.00 9.83 158 ALA A C 1
ATOM 1234 O O . ALA A 1 158 ? 39.420 4.379 1.625 1.00 10.21 158 ALA A O 1
ATOM 1236 N N . THR A 1 159 ? 41.329 3.573 0.731 1.00 10.38 159 THR A N 1
ATOM 1237 C CA . THR A 1 159 ? 41.706 2.769 1.864 1.00 11.59 159 THR A CA 1
ATOM 1238 C C . THR A 1 159 ? 42.811 3.339 2.724 1.00 11.01 159 THR A C 1
ATOM 1239 O O . THR A 1 159 ? 43.050 2.838 3.832 1.00 12.84 159 THR A O 1
ATOM 1243 N N . SER A 1 160 ? 43.526 4.350 2.251 1.00 10.75 160 SER A N 1
ATOM 1244 C CA . SER A 1 160 ? 44.637 4.906 2.994 1.00 11.39 160 SER A CA 1
ATOM 1245 C C . SER A 1 160 ? 44.192 5.947 4.026 1.00 10.70 160 SER A C 1
ATOM 1246 O O . SER A 1 160 ? 44.982 6.291 4.900 1.00 12.45 160 SER A O 1
ATOM 1249 N N . GLN A 1 161 ? 43.003 6.518 3.841 1.00 10.39 161 GLN A N 1
ATOM 1250 C CA . GLN A 1 161 ? 42.553 7.670 4.574 1.00 9.91 161 GLN A CA 1
ATOM 1251 C C . GLN A 1 161 ? 41.916 7.355 5.937 1.00 9.70 161 GLN A C 1
ATOM 1252 O O . GLN A 1 161 ? 41.201 6.375 6.078 1.00 10.38 161 GLN A O 1
ATOM 1258 N N . TYR A 1 162 ? 42.180 8.273 6.870 1.00 9.78 162 TYR A N 1
ATOM 1259 C CA . TYR A 1 162 ? 41.400 8.242 8.099 1.00 9.75 162 TYR A CA 1
ATOM 1260 C C . TYR A 1 162 ? 39.957 8.634 7.845 1.00 9.27 162 TYR A C 1
ATOM 1261 O O . TYR A 1 162 ? 39.672 9.434 6.925 1.00 9.65 162 TYR A O 1
ATOM 1270 N N . ILE A 1 163 ? 39.082 8.065 8.635 1.00 8.93 163 ILE A N 1
ATOM 1271 C CA . ILE A 1 163 ? 37.660 8.402 8.651 1.00 8.68 163 ILE A CA 1
ATOM 1272 C C . ILE A 1 163 ? 37.329 8.888 10.039 1.00 8.75 163 ILE A C 1
ATOM 1273 O O . ILE A 1 163 ? 37.511 8.192 11.018 1.00 9.72 163 ILE A O 1
ATOM 1278 N N . PHE A 1 164 ? 36.818 10.131 10.085 1.00 8.31 164 PHE A N 1
ATOM 1279 C CA . PHE A 1 164 ? 36.261 10.707 11.310 1.00 8.04 164 PHE A CA 1
ATOM 1280 C C . PHE A 1 164 ? 34.786 10.361 11.356 1.00 8.56 164 PHE A C 1
ATOM 1281 O O . PHE A 1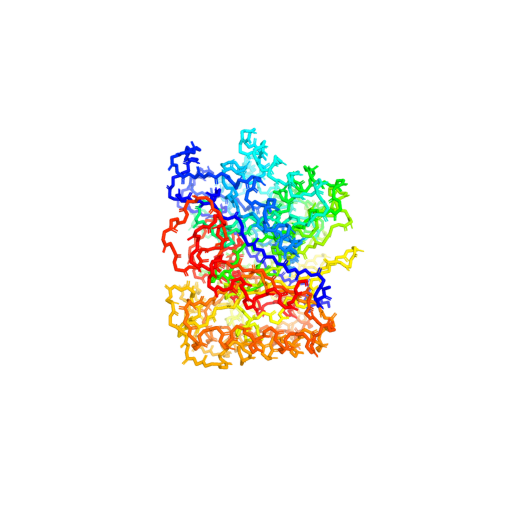 164 ? 33.999 10.768 10.501 1.00 9.09 164 PHE A O 1
ATOM 1289 N N . VAL A 1 165 ? 34.430 9.598 12.413 1.00 8.21 165 VAL A N 1
ATOM 1290 C CA . VAL A 1 165 ? 33.035 9.273 12.665 1.00 7.52 165 VAL A CA 1
ATOM 1291 C C . VAL A 1 165 ? 32.509 10.256 13.704 1.00 7.60 165 VAL A C 1
ATOM 1292 O O . VAL A 1 165 ? 33.265 10.771 14.541 1.00 9.26 165 VAL A O 1
ATOM 1296 N N . GLU A 1 166 ? 31.223 10.547 13.660 1.00 7.96 166 GLU A N 1
ATOM 1297 C CA . GLU A 1 166 ? 30.585 11.491 14.608 1.00 7.54 166 GLU A CA 1
ATOM 1298 C C . GLU A 1 166 ? 29.369 10.824 15.205 1.00 7.81 166 GLU A C 1
ATOM 1299 O O . GLU A 1 166 ? 28.662 10.059 14.563 1.00 8.08 166 GLU A O 1
ATOM 1305 N N . GLY A 1 167 ? 29.158 11.115 16.482 1.00 8.37 167 GLY A N 1
ATOM 1306 C CA . GLY A 1 167 ? 28.008 10.600 17.170 1.00 9.40 167 GLY A CA 1
ATOM 1307 C C . GLY A 1 167 ? 26.813 11.477 17.192 1.00 8.51 167 GLY A C 1
ATOM 1308 O O . GLY A 1 167 ? 26.813 12.577 16.647 1.00 9.69 167 GLY A O 1
ATOM 1309 N N . ASN A 1 168 ? 25.775 10.994 17.856 1.00 9.02 168 ASN A N 1
ATOM 1310 C CA . ASN A 1 168 ? 24.558 11.695 18.182 1.00 9.21 168 ASN A CA 1
ATOM 1311 C C . ASN A 1 168 ? 24.815 12.758 19.231 1.00 8.95 168 ASN A C 1
ATOM 1312 O O . ASN A 1 168 ? 25.966 12.942 19.665 1.00 9.81 168 ASN A O 1
ATOM 1317 N N . SER A 1 169 ? 23.779 13.486 19.625 1.00 9.33 169 SER A N 1
ATOM 1318 C CA . SER A 1 169 ? 23.954 14.547 20.635 1.00 9.44 169 SER A CA 1
ATOM 1319 C C . SER A 1 169 ? 24.984 15.554 20.165 1.00 8.85 169 SER A C 1
ATOM 1320 O O . SER A 1 169 ? 25.765 16.097 20.909 1.00 9.40 169 SER A O 1
ATOM 1323 N N . TRP A 1 170 ? 24.958 15.869 18.856 1.00 9.67 170 TRP A N 1
ATOM 1324 C CA . TRP A 1 170 ? 25.809 16.888 18.292 1.00 9.16 170 TRP A CA 1
ATOM 1325 C C . TRP A 1 170 ? 27.283 16.549 18.502 1.00 8.75 170 TRP A C 1
ATOM 1326 O O . TRP A 1 170 ? 28.151 17.428 18.603 1.00 9.38 170 TRP A O 1
ATOM 1337 N N . THR A 1 171 ? 27.554 15.216 18.534 1.00 8.60 171 THR A N 1
ATOM 1338 C CA . THR A 1 171 ? 28.855 14.598 18.800 1.00 8.67 171 THR A CA 1
ATOM 1339 C C . THR A 1 171 ? 29.564 15.246 19.983 1.00 7.62 171 THR A C 1
ATOM 1340 O O . THR A 1 171 ? 30.801 15.298 20.044 1.00 8.49 171 THR A O 1
ATOM 1344 N N . GLY A 1 172 ? 28.845 15.736 20.992 1.00 8.62 172 GLY A N 1
ATOM 1345 C CA . GLY A 1 172 ? 29.505 16.403 22.096 1.00 10.05 172 GLY A CA 1
ATOM 1346 C C . GLY A 1 172 ? 30.359 15.456 22.918 1.00 8.82 172 GLY A C 1
ATOM 1347 O O . GLY A 1 172 ? 29.956 14.321 23.239 1.00 10.72 172 GLY A O 1
ATOM 1348 N N . ALA A 1 173 ? 31.533 15.898 23.333 1.00 9.09 173 ALA A N 1
ATOM 1349 C CA . ALA A 1 173 ? 32.378 15.046 24.183 1.00 9.84 173 ALA A CA 1
ATOM 1350 C C . ALA A 1 173 ? 31.762 14.837 25.553 1.00 9.39 173 ALA A C 1
ATOM 1351 O O . ALA A 1 173 ? 31.732 13.712 26.071 1.00 10.29 173 ALA A O 1
ATOM 1353 N N . TRP A 1 174 ? 31.199 15.900 26.125 1.00 10.06 174 TRP A N 1
ATOM 1354 C CA . TRP A 1 174 ? 30.659 15.823 27.451 1.00 9.60 174 TRP A CA 1
ATOM 1355 C C . TRP A 1 174 ? 29.484 14.860 27.584 1.00 10.43 174 TRP A C 1
ATOM 1356 O O . TRP A 1 174 ? 29.221 14.353 28.688 1.00 12.78 174 TRP A O 1
ATOM 1367 N N . THR A 1 175 ? 28.785 14.602 26.529 1.00 10.00 175 THR A N 1
ATOM 1368 C CA . THR A 1 175 ? 27.617 13.750 26.514 1.00 10.97 175 THR A CA 1
ATOM 1369 C C . THR A 1 175 ? 27.884 12.382 25.867 1.00 10.51 175 THR A C 1
ATOM 1370 O O . THR A 1 175 ? 26.970 11.582 25.745 1.00 11.06 175 THR A O 1
ATOM 1374 N N . TRP A 1 176 ? 29.121 12.119 25.528 1.00 9.99 176 TRP A N 1
ATOM 1375 C CA . TRP A 1 176 ? 29.470 10.955 24.692 1.00 9.97 176 TRP A CA 1
ATOM 1376 C C . TRP A 1 176 ? 29.091 9.649 25.371 1.00 10.56 176 TRP A C 1
ATOM 1377 O O . TRP A 1 176 ? 28.465 8.779 24.752 1.00 11.02 176 TRP A O 1
ATOM 1388 N N . THR A 1 177 ? 29.550 9.410 26.573 1.00 11.61 177 THR A N 1
ATOM 1389 C CA . THR A 1 177 ? 29.533 8.067 27.081 1.00 12.20 177 THR A CA 1
ATOM 1390 C C . THR A 1 177 ? 28.141 7.533 27.289 1.00 12.82 177 THR A C 1
ATOM 1391 O O . THR A 1 177 ? 27.890 6.369 27.013 1.00 17.88 177 THR A O 1
ATOM 1398 N N . ASN A 1 178 ? 27.180 8.323 27.687 1.00 13.46 178 ASN A N 1
ATOM 1399 C CA . ASN A 1 178 ? 25.867 7.719 27.894 1.00 13.47 178 ASN A CA 1
ATOM 1400 C C . ASN A 1 178 ? 24.989 7.800 26.690 1.00 14.98 178 ASN A C 1
ATOM 1401 O O . ASN A 1 178 ? 23.965 7.168 26.690 1.00 19.81 178 ASN A O 1
ATOM 1406 N N . VAL A 1 179 ? 25.381 8.499 25.660 1.00 10.52 179 VAL A N 1
ATOM 1407 C CA . VAL A 1 179 ? 24.635 8.531 24.397 1.00 10.51 179 VAL A CA 1
ATOM 1408 C C . VAL A 1 179 ? 25.186 7.592 23.336 1.00 10.12 179 VAL A C 1
ATOM 1409 O O . VAL A 1 179 ? 24.417 6.847 22.716 1.00 11.22 179 VAL A O 1
ATOM 1413 N N . ASN A 1 180 ? 26.491 7.707 23.136 1.00 9.46 180 ASN A N 1
ATOM 1414 C CA . ASN A 1 180 ? 27.132 7.171 21.941 1.00 9.95 180 ASN A CA 1
ATOM 1415 C C . ASN A 1 180 ? 27.959 5.930 22.189 1.00 9.99 180 ASN A C 1
ATOM 1416 O O . ASN A 1 180 ? 28.773 5.554 21.321 1.00 10.51 180 ASN A O 1
ATOM 1421 N N . ASP A 1 181 ? 27.702 5.214 23.258 1.00 10.46 181 ASP A N 1
ATOM 1422 C CA . ASP A 1 181 ? 28.411 3.961 23.529 1.00 10.87 181 ASP A CA 1
ATOM 1423 C C . ASP A 1 181 ? 28.355 2.983 22.360 1.00 11.36 181 ASP A C 1
ATOM 1424 O O . ASP A 1 181 ? 29.337 2.306 22.095 1.00 11.77 181 ASP A O 1
ATOM 1429 N N . ASN A 1 182 ? 27.205 2.898 21.691 1.00 11.24 182 ASN A N 1
ATOM 1430 C CA . ASN A 1 182 ? 27.087 1.922 20.605 1.00 12.23 182 ASN A CA 1
ATOM 1431 C C . ASN A 1 182 ? 28.088 2.195 19.481 1.00 11.53 182 ASN A C 1
ATOM 1432 O O . ASN A 1 182 ? 28.375 1.294 18.703 1.00 12.15 182 ASN A O 1
ATOM 1437 N N . MET A 1 183 ? 28.630 3.389 19.355 1.00 10.63 183 MET A N 1
ATOM 1438 C CA . MET A 1 183 ? 29.551 3.721 18.299 1.00 10.46 183 MET A CA 1
ATOM 1439 C C . MET A 1 183 ? 30.833 2.913 18.379 1.00 9.97 183 MET A C 1
ATOM 1440 O O . MET A 1 183 ? 31.588 2.845 17.392 1.00 10.28 183 MET A O 1
ATOM 1445 N N . LYS A 1 184 ? 31.110 2.261 19.515 1.00 10.86 184 LYS A N 1
ATOM 1446 C CA . LYS A 1 184 ? 32.275 1.404 19.611 1.00 12.25 184 LYS A CA 1
ATOM 1447 C C . LYS A 1 184 ? 32.204 0.227 18.631 1.00 11.27 184 LYS A C 1
ATOM 1448 O O . LYS A 1 184 ? 33.260 -0.323 18.347 1.00 13.05 184 LYS A O 1
ATOM 1454 N N . SER A 1 185 ? 31.045 -0.143 18.120 1.00 11.68 185 SER A N 1
ATOM 1455 C CA . SER A 1 185 ? 30.918 -1.289 17.258 1.00 12.88 185 SER A CA 1
ATOM 1456 C C . SER A 1 185 ? 31.191 -0.977 15.780 1.00 12.37 185 SER A C 1
ATOM 1457 O O . SER A 1 185 ? 31.159 -1.905 14.968 1.00 14.94 185 SER A O 1
ATOM 1462 N N . LEU A 1 186 ? 31.503 0.266 15.432 1.00 10.85 186 LEU A N 1
ATOM 1463 C CA . LEU A 1 186 ? 31.889 0.562 14.058 1.00 9.85 186 LEU A CA 1
ATOM 1464 C C . LEU A 1 186 ? 33.110 -0.225 13.656 1.00 10.55 186 LEU A C 1
ATOM 1465 O O . LEU A 1 186 ? 34.048 -0.449 14.449 1.00 11.75 186 LEU A O 1
ATOM 1470 N N . THR A 1 187 ? 33.162 -0.634 12.387 1.00 11.02 187 THR A N 1
ATOM 1471 C CA . THR A 1 187 ? 34.193 -1.464 11.839 1.00 10.52 187 THR A CA 1
ATOM 1472 C C . THR A 1 187 ? 34.798 -0.800 10.612 1.00 9.79 187 THR A C 1
ATOM 1473 O O . THR A 1 187 ? 34.127 -0.095 9.890 1.00 10.33 187 THR A O 1
ATOM 1477 N N . ASP A 1 188 ? 36.071 -1.048 10.369 1.00 11.24 188 ASP A N 1
ATOM 1478 C CA . ASP A 1 188 ? 36.798 -0.497 9.220 1.00 10.74 188 ASP A CA 1
ATOM 1479 C C . ASP A 1 188 ? 37.926 -1.427 8.842 1.00 11.06 188 ASP A C 1
ATOM 1480 O O . ASP A 1 188 ? 38.848 -1.617 9.642 1.00 11.62 188 ASP A O 1
ATOM 1485 N N . PRO A 1 189 ? 37.914 -1.981 7.657 1.00 12.47 189 PRO A N 1
ATOM 1486 C CA . PRO A 1 189 ? 39.015 -2.905 7.318 1.00 12.31 189 PRO A CA 1
ATOM 1487 C C . PRO A 1 189 ? 40.354 -2.233 7.248 1.00 11.86 189 PRO A C 1
ATOM 1488 O O . PRO A 1 189 ? 41.368 -2.913 7.378 1.00 14.84 189 PRO A O 1
ATOM 1492 N N . SER A 1 190 ? 40.408 -0.910 7.081 1.00 11.77 190 SER A N 1
ATOM 1493 C CA . SER A 1 190 ? 41.665 -0.205 7.155 1.00 11.70 190 SER A CA 1
ATOM 1494 C C . SER A 1 190 ? 42.087 0.139 8.594 1.00 11.93 190 SER A C 1
ATOM 1495 O O . SER A 1 190 ? 43.224 0.634 8.768 1.00 13.52 190 SER A O 1
ATOM 1498 N N . ASP A 1 191 ? 41.269 -0.042 9.587 1.00 11.42 191 ASP A N 1
ATOM 1499 C CA . ASP A 1 191 ? 41.602 0.290 10.976 1.00 11.76 191 ASP A CA 1
ATOM 1500 C C . ASP A 1 191 ? 42.065 1.738 11.144 1.00 11.56 191 ASP A C 1
ATOM 1501 O O . ASP A 1 191 ? 43.059 2.076 11.792 1.00 13.84 191 ASP A O 1
ATOM 1506 N N . LYS A 1 192 ? 41.262 2.639 10.559 1.00 10.88 192 LYS A N 1
ATOM 1507 C CA . LYS A 1 192 ? 41.592 4.062 10.607 1.00 9.83 192 LYS A CA 1
ATOM 1508 C C . LYS A 1 192 ? 40.396 4.902 11.020 1.00 9.35 192 LYS A C 1
ATOM 1509 O O . LYS A 1 192 ? 40.235 6.059 10.591 1.00 10.46 192 LYS A O 1
ATOM 1515 N N . ILE A 1 193 ? 39.556 4.424 11.902 1.00 9.79 193 ILE A N 1
ATOM 1516 C CA . ILE A 1 193 ? 38.442 5.156 12.504 1.00 9.64 193 ILE A CA 1
ATOM 1517 C C . ILE A 1 193 ? 38.990 6.058 13.605 1.00 9.66 193 ILE A C 1
ATOM 1518 O O . ILE A 1 193 ? 39.693 5.568 14.490 1.00 10.78 193 ILE A O 1
ATOM 1523 N N . ILE A 1 194 ? 38.663 7.338 13.542 1.00 9.86 194 ILE A N 1
ATOM 1524 C CA . ILE A 1 194 ? 38.874 8.294 14.632 1.00 9.02 194 ILE A CA 1
ATOM 1525 C C . ILE A 1 194 ? 37.529 8.776 15.088 1.00 9.09 194 ILE A C 1
ATOM 1526 O O . ILE A 1 194 ? 36.707 9.251 14.250 1.00 9.40 194 ILE A O 1
ATOM 1531 N N . TYR A 1 195 ? 37.271 8.771 16.402 1.00 8.59 195 TYR A N 1
ATOM 1532 C CA . TYR A 1 195 ? 36.013 9.256 16.930 1.00 8.87 195 TYR A CA 1
ATOM 1533 C C . TYR A 1 195 ? 36.102 10.782 17.142 1.00 8.67 195 TYR A C 1
ATOM 1534 O O . TYR A 1 195 ? 36.816 11.250 18.021 1.00 10.06 195 TYR A O 1
ATOM 1543 N N . GLU A 1 196 ? 35.395 11.520 16.306 1.00 8.44 196 GLU A N 1
ATOM 1544 C CA . GLU A 1 196 ? 35.421 12.972 16.345 1.00 8.16 196 GLU A CA 1
ATOM 1545 C C . GLU A 1 196 ? 34.302 13.488 17.251 1.00 8.09 196 GLU A C 1
ATOM 1546 O O . GLU A 1 196 ? 33.126 13.243 16.999 1.00 9.14 196 GLU A O 1
ATOM 1552 N N . MET A 1 197 ? 34.705 14.201 18.295 1.00 8.60 197 MET A N 1
ATOM 1553 C CA . MET A 1 197 ? 33.819 14.843 19.232 1.00 8.62 197 MET A CA 1
ATOM 1554 C C . MET A 1 197 ? 33.991 16.362 19.134 1.00 8.80 197 MET A C 1
ATOM 1555 O O . MET A 1 197 ? 35.053 16.843 18.728 1.00 9.23 197 MET A O 1
ATOM 1560 N N . HIS A 1 198 ? 32.990 17.079 19.538 1.00 8.58 198 HIS A N 1
ATOM 1561 C CA . HIS A 1 198 ? 32.994 18.528 19.585 1.00 9.06 198 HIS A CA 1
ATOM 1562 C C . HIS A 1 198 ? 32.833 18.957 21.050 1.00 9.45 198 HIS A C 1
ATOM 1563 O O . HIS A 1 198 ? 32.106 18.322 21.804 1.00 9.97 198 HIS A O 1
ATOM 1570 N N . GLN A 1 199 ? 33.543 20.033 21.426 1.00 9.18 199 GLN A N 1
ATOM 1571 C CA . GLN A 1 199 ? 33.384 20.479 22.797 1.00 10.31 199 GLN A CA 1
ATOM 1572 C C . GLN A 1 199 ? 33.503 22.011 22.844 1.00 10.12 199 GLN A C 1
ATOM 1573 O O . GLN A 1 199 ? 34.577 22.595 22.638 1.00 11.47 199 GLN A O 1
ATOM 1579 N N . TYR A 1 200 ? 32.398 22.619 23.205 1.00 10.70 200 TYR A N 1
ATOM 1580 C CA . TYR A 1 200 ? 32.318 24.034 23.516 1.00 10.90 200 TYR A CA 1
ATOM 1581 C C . TYR A 1 200 ? 32.245 24.234 25.034 1.00 11.40 200 TYR A C 1
ATOM 1582 O O . TYR A 1 200 ? 31.995 23.309 25.801 1.00 12.12 200 TYR A O 1
ATOM 1591 N N . LEU A 1 201 ? 32.489 25.462 25.446 1.00 11.54 201 LEU A N 1
ATOM 1592 C CA . LEU A 1 201 ? 32.843 25.804 26.824 1.00 11.07 201 LEU A CA 1
ATOM 1593 C C . LEU A 1 201 ? 31.849 26.755 27.473 1.00 11.72 201 LEU A C 1
ATOM 1594 O O . LEU A 1 201 ? 32.026 27.131 28.651 1.00 12.85 201 LEU A O 1
ATOM 1599 N N . ASP A 1 202 ? 30.854 27.204 26.732 1.00 12.02 202 ASP A N 1
ATOM 1600 C CA . ASP A 1 202 ? 29.812 28.030 27.311 1.00 12.25 202 ASP A CA 1
ATOM 1601 C C . ASP A 1 202 ? 28.780 27.162 28.019 1.00 12.15 202 ASP A C 1
ATOM 1602 O O . ASP A 1 202 ? 28.832 25.966 28.023 1.00 12.76 202 ASP A O 1
ATOM 1607 N N . SER A 1 203 ? 27.850 27.808 28.702 1.00 15.19 203 SER A N 1
ATOM 1608 C CA . SER A 1 203 ? 26.914 27.139 29.588 1.00 17.83 203 SER A CA 1
ATOM 1609 C C . SER A 1 203 ? 26.255 25.851 29.030 1.00 16.08 203 SER A C 1
ATOM 1610 O O . SER A 1 203 ? 26.264 24.781 29.655 1.00 17.88 203 SER A O 1
ATOM 1615 N N . ASP A 1 204 ? 25.705 25.985 27.837 1.00 14.73 204 ASP A N 1
ATOM 1616 C CA . ASP A 1 204 ? 24.943 24.913 27.255 1.00 14.94 204 ASP A CA 1
ATOM 1617 C C . ASP A 1 204 ? 25.775 24.153 26.249 1.00 13.58 204 ASP A C 1
ATOM 1618 O O . ASP A 1 204 ? 25.269 23.258 25.562 1.00 15.06 204 ASP A O 1
ATOM 1623 N N . GLY A 1 205 ? 27.051 24.420 26.101 1.00 13.29 205 GLY A N 1
ATOM 1624 C CA . GLY A 1 205 ? 27.905 23.716 25.155 1.00 13.52 205 GLY A CA 1
ATOM 1625 C C . GLY A 1 205 ? 27.601 23.923 23.696 1.00 12.57 205 GLY A C 1
ATOM 1626 O O . GLY A 1 205 ? 28.010 23.138 22.847 1.00 14.74 205 GLY A O 1
ATOM 1627 N N . SER A 1 206 ? 26.861 24.997 23.402 1.00 14.18 206 SER A N 1
ATOM 1628 C CA . SER A 1 206 ? 26.509 25.316 22.022 1.00 14.04 206 SER A CA 1
ATOM 1629 C C . SER A 1 206 ? 27.543 26.080 21.273 1.00 13.83 206 SER A C 1
ATOM 1630 O O . SER A 1 206 ? 27.414 26.172 20.058 1.00 14.10 206 SER A O 1
ATOM 1633 N N . GLY A 1 207 ? 28.516 26.665 21.952 1.00 13.38 207 GLY A N 1
ATOM 1634 C CA . GLY A 1 207 ? 29.494 27.478 21.262 1.00 15.34 207 GLY A CA 1
ATOM 1635 C C . GLY A 1 207 ? 28.900 28.676 20.608 1.00 16.53 207 GLY A C 1
ATOM 1636 O O . GLY A 1 207 ? 29.334 29.043 19.519 1.00 20.33 207 GLY A O 1
ATOM 1637 N N . THR A 1 208 ? 27.960 29.277 21.294 1.00 15.98 208 THR A N 1
ATOM 1638 C CA . THR A 1 208 ? 27.488 30.533 20.773 1.00 17.73 208 THR A CA 1
ATOM 1639 C C . THR A 1 208 ? 27.820 31.749 21.627 1.00 18.14 208 THR A C 1
ATOM 1640 O O . THR A 1 208 ? 27.653 32.854 21.133 1.00 22.42 208 THR A O 1
ATOM 1644 N N . SER A 1 209 ? 28.258 31.606 22.851 1.00 17.30 209 SER A N 1
ATOM 1645 C CA . SER A 1 209 ? 28.688 32.684 23.715 1.00 16.88 209 SER A CA 1
ATOM 1646 C C . SER A 1 209 ? 30.199 32.702 23.900 1.00 15.91 209 SER A C 1
ATOM 1647 O O . SER A 1 209 ? 30.745 31.612 23.985 1.00 15.52 209 SER A O 1
ATOM 1650 N N . ALA A 1 210 ? 30.822 33.885 23.978 1.00 15.44 210 ALA A N 1
ATOM 1651 C CA . ALA A 1 210 ? 32.262 34.013 24.220 1.00 15.37 210 ALA A CA 1
ATOM 1652 C C . ALA A 1 210 ? 32.647 33.730 25.655 1.00 14.84 210 ALA A C 1
ATOM 1653 O O . ALA A 1 210 ? 33.795 33.605 26.039 1.00 16.99 210 ALA A O 1
ATOM 1655 N N . THR A 1 211 ? 31.726 33.677 26.543 1.00 15.20 211 THR A N 1
ATOM 1656 C CA . THR A 1 211 ? 31.816 33.397 27.975 1.00 15.50 211 THR A CA 1
ATOM 1657 C C . THR A 1 211 ? 31.865 31.884 28.248 1.00 14.98 211 THR A C 1
ATOM 1658 O O . THR A 1 211 ? 30.998 31.135 27.837 1.00 16.62 211 THR A O 1
ATOM 1662 N N . CYS A 1 212 ? 32.923 31.503 28.963 1.00 14.27 212 CYS A N 1
ATOM 1663 C CA . CYS A 1 212 ? 33.075 30.118 29.389 1.00 13.41 212 CYS A CA 1
ATOM 1664 C C . CYS A 1 212 ? 32.600 29.925 30.808 1.00 13.00 212 CYS A C 1
ATOM 1665 O O . CYS A 1 212 ? 32.704 30.820 31.678 1.00 15.51 212 CYS A O 1
ATOM 1668 N N . VAL A 1 213 ? 32.099 28.720 31.142 1.00 12.73 213 VAL A N 1
ATOM 1669 C CA . VAL A 1 213 ? 31.543 28.438 32.459 1.00 12.51 213 VAL A CA 1
ATOM 1670 C C . VAL A 1 213 ? 32.583 28.632 33.540 1.00 12.77 213 VAL A C 1
ATOM 1671 O O . VAL A 1 213 ? 32.317 29.182 34.598 1.00 15.71 213 VAL A O 1
ATOM 1675 N N . SER A 1 214 ? 33.819 28.156 33.327 1.00 13.74 214 SER A N 1
ATOM 1676 C CA . SER A 1 214 ? 34.875 28.223 34.305 1.00 13.90 214 SER A CA 1
ATOM 1677 C C . SER A 1 214 ? 36.206 27.957 33.629 1.00 13.84 214 SER A C 1
ATOM 1678 O O . SER A 1 214 ? 36.238 27.560 32.467 1.00 13.63 214 SER A O 1
ATOM 1681 N N . SER A 1 215 ? 37.286 28.158 34.383 1.00 13.85 215 SER A N 1
ATOM 1682 C CA . SER A 1 215 ? 38.637 27.978 33.892 1.00 14.06 215 SER A CA 1
ATOM 1683 C C . SER A 1 215 ? 39.102 26.525 33.732 1.00 12.71 215 SER A C 1
ATOM 1684 O O . SER A 1 215 ? 40.204 26.267 33.259 1.00 14.50 215 SER A O 1
ATOM 1689 N N . THR A 1 216 ? 38.343 25.565 34.190 1.00 12.13 216 THR A N 1
ATOM 1690 C CA . THR A 1 216 ? 38.545 24.126 34.070 1.00 12.61 216 THR A CA 1
ATOM 1691 C C . THR A 1 216 ? 37.471 23.383 33.285 1.00 11.63 216 THR A C 1
ATOM 1692 O O . THR A 1 216 ? 37.454 22.156 33.240 1.00 12.66 216 THR A O 1
ATOM 1696 N N . ILE A 1 217 ? 36.546 24.085 32.643 1.00 12.10 217 ILE A N 1
ATOM 1697 C CA . ILE A 1 217 ? 35.368 23.406 32.085 1.00 11.87 217 ILE A CA 1
ATOM 1698 C C . ILE A 1 217 ? 35.724 22.513 30.902 1.00 11.48 217 ILE A C 1
ATOM 1699 O O . ILE A 1 217 ? 35.009 21.536 30.672 1.00 11.97 217 ILE A O 1
ATOM 1704 N N . GLY A 1 218 ? 36.770 22.824 30.146 1.00 11.88 218 GLY A N 1
ATOM 1705 C CA . GLY A 1 218 ? 37.135 21.979 29.029 1.00 12.52 218 GLY A CA 1
ATOM 1706 C C . GLY A 1 218 ? 37.630 20.610 29.474 1.00 11.98 218 GLY A C 1
ATOM 1707 O O . GLY A 1 218 ? 37.142 19.596 29.004 1.00 11.66 218 GLY A O 1
ATOM 1708 N N . GLN A 1 219 ? 38.636 20.626 30.338 1.00 13.04 219 GLN A N 1
ATOM 1709 C CA . GLN A 1 219 ? 39.099 19.371 30.924 1.00 11.73 219 GLN A CA 1
ATOM 1710 C C . GLN A 1 219 ? 37.939 18.599 31.497 1.00 12.26 219 GLN A C 1
ATOM 1711 O O . GLN A 1 219 ? 37.817 17.395 31.282 1.00 13.01 219 GLN A O 1
ATOM 1717 N N . GLU A 1 220 ? 37.103 19.281 32.302 1.00 11.97 220 GLU A N 1
ATOM 1718 C CA . GLU A 1 220 ? 35.975 18.580 32.945 1.00 12.77 220 GLU A CA 1
ATOM 1719 C C . GLU A 1 220 ? 35.082 17.871 31.928 1.00 11.32 220 GLU A C 1
ATOM 1720 O O . GLU A 1 220 ? 34.710 16.728 32.096 1.00 13.75 220 GLU A O 1
ATOM 1726 N N . ARG A 1 221 ? 34.754 18.584 30.844 1.00 11.18 221 ARG A N 1
ATOM 1727 C CA . ARG A 1 221 ? 33.813 18.113 29.877 1.00 12.00 221 ARG A CA 1
ATOM 1728 C C . ARG A 1 221 ? 34.351 17.024 28.959 1.00 12.23 221 ARG A C 1
ATOM 1729 O O . ARG A 1 221 ? 33.528 16.332 28.362 1.00 14.87 221 ARG A O 1
ATOM 1737 N N . ILE A 1 222 ? 35.662 16.824 28.891 1.00 10.77 222 ILE A N 1
ATOM 1738 C CA . ILE A 1 222 ? 36.207 15.748 28.043 1.00 10.73 222 ILE A CA 1
ATOM 1739 C C . ILE A 1 222 ? 36.728 14.581 28.848 1.00 11.32 222 ILE A C 1
ATOM 1740 O O . ILE A 1 222 ? 37.189 13.585 28.252 1.00 12.55 222 ILE A O 1
ATOM 1745 N N . THR A 1 223 ? 36.679 14.617 30.168 1.00 11.87 223 THR A N 1
ATOM 1746 C CA . THR A 1 223 ? 37.224 13.547 31.022 1.00 12.02 223 THR A CA 1
ATOM 1747 C C . THR A 1 223 ? 36.531 12.218 30.832 1.00 11.71 223 THR A C 1
ATOM 1748 O O . THR A 1 223 ? 37.192 11.198 30.657 1.00 13.32 223 THR A O 1
ATOM 1755 N N . SER A 1 224 ? 35.209 12.166 30.838 1.00 11.95 224 SER A N 1
ATOM 1756 C CA . SER A 1 224 ? 34.436 10.909 30.647 1.00 14.28 224 SER A CA 1
ATOM 1757 C C . SER A 1 224 ? 34.765 10.306 29.284 1.00 10.93 224 SER A C 1
ATOM 1758 O O . SER A 1 224 ? 34.979 9.093 29.155 1.00 12.53 224 SER A O 1
ATOM 1761 N N . ALA A 1 225 ? 34.828 11.156 28.283 1.00 10.95 225 ALA A N 1
ATOM 1762 C CA . ALA A 1 225 ? 35.085 10.675 26.913 1.00 10.49 225 ALA A CA 1
ATOM 1763 C C . ALA A 1 225 ? 36.455 10.103 26.821 1.00 10.77 225 ALA A C 1
ATOM 1764 O O . ALA A 1 225 ? 36.683 9.114 26.107 1.00 10.96 225 ALA A O 1
ATOM 1766 N N . THR A 1 226 ? 37.430 10.694 27.489 1.00 11.14 226 THR A N 1
ATOM 1767 C CA . THR A 1 226 ? 38.780 10.204 27.504 1.00 11.28 226 THR A CA 1
ATOM 1768 C C . THR A 1 226 ? 38.801 8.770 28.059 1.00 12.53 226 THR A C 1
ATOM 1769 O O . THR A 1 226 ? 39.429 7.866 27.491 1.00 13.54 226 THR A O 1
ATOM 1773 N N . GLN A 1 227 ? 38.140 8.563 29.184 1.00 12.99 227 GLN A N 1
ATOM 1774 C CA . GLN A 1 227 ? 38.085 7.211 29.770 1.00 13.73 227 GLN A CA 1
ATOM 1775 C C . GLN A 1 227 ? 37.395 6.238 28.845 1.00 12.71 227 GLN A C 1
ATOM 1776 O O . GLN A 1 227 ? 37.847 5.096 28.766 1.00 14.19 227 GLN A O 1
ATOM 1779 N N . TRP A 1 228 ? 36.323 6.667 28.185 1.00 12.27 228 TRP A N 1
ATOM 1780 C CA . TRP A 1 228 ? 35.625 5.770 27.247 1.00 12.09 228 TRP A CA 1
ATOM 1781 C C . TRP A 1 228 ? 36.513 5.330 26.096 1.00 11.59 228 TRP A C 1
ATOM 1782 O O . TRP A 1 228 ? 36.529 4.162 25.723 1.00 12.19 228 TRP A O 1
ATOM 1793 N N . LEU A 1 229 ? 37.241 6.299 25.527 1.00 11.93 229 LEU A N 1
ATOM 1794 C CA . LEU A 1 229 ? 38.132 5.943 24.448 1.00 11.60 229 LEU A CA 1
ATOM 1795 C C . LEU A 1 229 ? 39.171 4.939 24.898 1.00 12.50 229 LEU A C 1
ATOM 1796 O O . LEU A 1 229 ? 39.452 3.952 24.218 1.00 12.88 229 LEU A O 1
ATOM 1801 N N . ARG A 1 230 ? 39.728 5.168 26.076 1.00 13.05 230 ARG A N 1
ATOM 1802 C CA . ARG A 1 230 ? 40.789 4.246 26.576 1.00 14.21 230 ARG A CA 1
ATOM 1803 C C . ARG A 1 230 ? 40.212 2.884 26.852 1.00 14.63 230 ARG A C 1
ATOM 1804 O O . ARG A 1 230 ? 40.767 1.832 26.456 1.00 16.31 230 ARG A O 1
ATOM 1812 N N . ALA A 1 231 ? 39.055 2.841 27.536 1.00 14.06 231 ALA A N 1
ATOM 1813 C CA . ALA A 1 231 ? 38.472 1.550 27.915 1.00 14.07 231 ALA A CA 1
ATOM 1814 C C . ALA A 1 231 ? 38.152 0.714 26.714 1.00 15.00 231 ALA A C 1
ATOM 1815 O O . ALA A 1 231 ? 38.250 -0.511 26.734 1.00 15.51 231 ALA A O 1
ATOM 1817 N N . ASN A 1 232 ? 37.798 1.386 25.600 1.00 14.26 232 ASN A N 1
ATOM 1818 C CA . ASN A 1 232 ? 37.397 0.724 24.344 1.00 14.04 232 ASN A CA 1
ATOM 1819 C C . ASN A 1 232 ? 38.478 0.636 23.314 1.00 14.20 232 ASN A C 1
ATOM 1820 O O . ASN A 1 232 ? 38.225 0.146 22.206 1.00 14.92 232 ASN A O 1
ATOM 1825 N N . GLY A 1 233 ? 39.712 1.034 23.626 1.00 14.73 233 GLY A N 1
ATOM 1826 C CA . GLY A 1 233 ? 40.821 0.964 22.715 1.00 15.08 233 GLY A CA 1
ATOM 1827 C C . GLY A 1 233 ? 40.662 1.800 21.472 1.00 14.24 233 GLY A C 1
ATOM 1828 O O . GLY A 1 233 ? 41.114 1.416 20.373 1.00 17.29 233 GLY A O 1
ATOM 1829 N N . LYS A 1 234 ? 40.000 2.944 21.581 1.00 13.47 234 LYS A N 1
ATOM 1830 C CA . LYS A 1 234 ? 39.703 3.818 20.429 1.00 11.81 234 LYS A CA 1
ATOM 1831 C C . LYS A 1 234 ? 40.607 5.039 20.464 1.00 12.35 234 LYS A C 1
ATOM 1832 O O . LYS A 1 234 ? 41.220 5.379 21.496 1.00 14.00 234 LYS A O 1
ATOM 1838 N N . LYS A 1 235 ? 40.582 5.735 19.353 1.00 12.10 235 LYS A N 1
ATOM 1839 C CA . LYS A 1 235 ? 41.252 7.011 19.206 1.00 12.27 235 LYS A CA 1
ATOM 1840 C C . LYS A 1 235 ? 40.197 8.093 18.927 1.00 11.21 235 LYS A C 1
ATOM 1841 O O . LYS A 1 235 ? 39.219 7.788 18.192 1.00 10.94 235 LYS A O 1
ATOM 1847 N N . GLY A 1 236 ? 40.414 9.286 19.466 1.00 10.65 236 GLY A N 1
ATOM 1848 C CA . GLY A 1 236 ? 39.512 10.408 19.294 1.00 10.71 236 GLY A CA 1
ATOM 1849 C C . GLY A 1 236 ? 40.184 11.629 18.733 1.00 10.05 236 GLY A C 1
ATOM 1850 O O . GLY A 1 236 ? 41.426 11.738 18.744 1.00 11.06 236 GLY A O 1
ATOM 1851 N N . ILE A 1 237 ? 39.367 12.576 18.278 1.00 9.89 237 ILE A N 1
ATOM 1852 C CA . ILE A 1 237 ? 39.840 13.915 17.950 1.00 9.62 237 ILE A CA 1
ATOM 1853 C C . ILE A 1 237 ? 38.790 14.889 18.394 1.00 9.12 237 ILE A C 1
ATOM 1854 O O . ILE A 1 237 ? 37.602 14.600 18.313 1.00 9.35 237 ILE A O 1
ATOM 1859 N N . ILE A 1 238 ? 39.202 16.087 18.852 1.00 9.23 238 ILE A N 1
ATOM 1860 C CA . ILE A 1 238 ? 38.242 17.149 19.092 1.00 9.16 238 ILE A CA 1
ATOM 1861 C C . ILE A 1 238 ? 38.182 17.933 17.778 1.00 9.54 238 ILE A C 1
ATOM 1862 O O . ILE A 1 238 ? 39.076 18.678 17.422 1.00 10.60 238 ILE A O 1
ATOM 1867 N N . GLY A 1 239 ? 37.132 17.726 17.010 1.00 9.35 239 GLY A N 1
ATOM 1868 C CA . GLY A 1 239 ? 36.991 18.290 15.658 1.00 9.67 239 GLY A CA 1
ATOM 1869 C C . GLY A 1 239 ? 36.481 19.717 15.598 1.00 8.52 239 GLY A C 1
ATOM 1870 O O . GLY A 1 239 ? 36.584 20.384 14.559 1.00 9.45 239 GLY A O 1
ATOM 1871 N N . GLU A 1 240 ? 35.917 20.193 16.716 1.00 9.44 240 GLU A N 1
ATOM 1872 C CA . GLU A 1 240 ? 35.532 21.583 16.920 1.00 9.36 240 GLU A CA 1
ATOM 1873 C C . GLU A 1 240 ? 35.688 21.886 18.411 1.00 9.21 240 GLU A C 1
ATOM 1874 O O . GLU A 1 240 ? 35.193 21.114 19.256 1.00 9.59 240 GLU A O 1
ATOM 1880 N N . PHE A 1 241 ? 36.314 23.007 18.703 1.00 9.82 241 PHE A N 1
ATOM 1881 C CA . PHE A 1 241 ? 36.280 23.595 20.037 1.00 9.34 241 PHE A CA 1
ATOM 1882 C C . PHE A 1 241 ? 36.543 25.084 19.815 1.00 11.10 241 PHE A C 1
ATOM 1883 O O . PHE A 1 241 ? 37.123 25.509 18.823 1.00 10.82 241 PHE A O 1
ATOM 1891 N N . ALA A 1 242 ? 36.124 25.874 20.816 1.00 10.40 242 ALA A N 1
ATOM 1892 C CA . ALA A 1 242 ? 36.381 27.309 20.810 1.00 11.06 242 ALA A CA 1
ATOM 1893 C C . ALA A 1 242 ? 36.066 27.868 22.210 1.00 12.51 242 ALA A C 1
ATOM 1894 O O . ALA A 1 242 ? 35.365 27.210 22.977 1.00 12.85 242 ALA A O 1
ATOM 1896 N N . GLY A 1 243 ? 36.585 29.064 22.448 1.00 13.22 243 GLY A N 1
ATOM 1897 C CA . GLY A 1 243 ? 36.208 29.886 23.566 1.00 13.42 243 GLY A CA 1
ATOM 1898 C C . GLY A 1 243 ? 36.539 31.303 23.197 1.00 13.50 243 GLY A C 1
ATOM 1899 O O . GLY A 1 243 ? 37.320 31.563 22.272 1.00 12.83 243 GLY A O 1
ATOM 1900 N N . GLY A 1 244 ? 35.968 32.216 23.961 1.00 13.84 244 GLY A N 1
ATOM 1901 C CA . GLY A 1 244 ? 36.191 33.637 23.760 1.00 15.51 244 GLY A CA 1
ATOM 1902 C C . GLY A 1 244 ? 37.605 34.054 24.078 1.00 14.74 244 GLY A C 1
ATOM 1903 O O . GLY A 1 244 ? 38.299 33.364 24.831 1.00 14.73 244 GLY A O 1
ATOM 1904 N N . ALA A 1 245 ? 38.033 35.189 23.551 1.00 14.43 245 ALA A N 1
ATOM 1905 C CA . ALA A 1 245 ? 39.345 35.767 23.862 1.00 14.48 245 ALA A CA 1
ATOM 1906 C C . ALA A 1 245 ? 39.227 36.513 25.202 1.00 17.00 245 ALA A C 1
ATOM 1907 O O . ALA A 1 245 ? 39.066 37.748 25.278 1.00 16.63 245 ALA A O 1
ATOM 1909 N N . ASP A 1 246 ? 39.27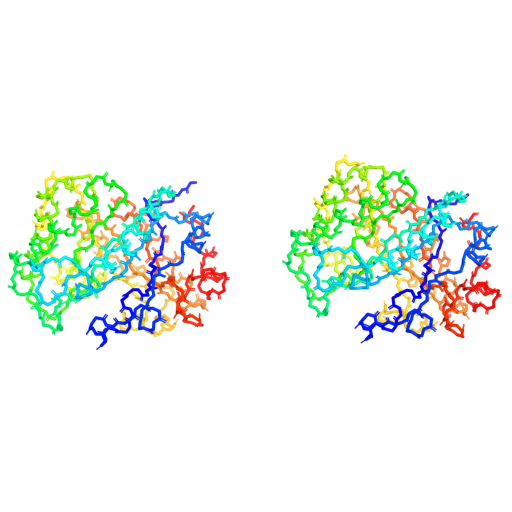8 35.741 26.242 1.00 17.87 246 ASP A N 1
ATOM 1910 C CA . ASP A 1 246 ? 39.145 36.284 27.601 1.00 17.38 246 ASP A CA 1
ATOM 1911 C C . ASP A 1 246 ? 39.847 35.311 28.554 1.00 17.02 246 ASP A C 1
ATOM 1912 O O . ASP A 1 246 ? 40.150 34.193 28.177 1.00 18.47 246 ASP A O 1
ATOM 1917 N N . ASN A 1 247 ? 40.087 35.799 29.756 1.00 17.38 247 ASN A N 1
ATOM 1918 C CA . ASN A 1 247 ? 40.924 35.063 30.677 1.00 17.20 247 ASN A CA 1
ATOM 1919 C C . ASN A 1 247 ? 40.379 33.687 31.032 1.00 15.69 247 ASN A C 1
ATOM 1920 O O . ASN A 1 247 ? 41.123 32.710 31.002 1.00 16.63 247 ASN A O 1
ATOM 1925 N N . VAL A 1 248 ? 39.107 33.590 31.395 1.00 15.54 248 VAL A N 1
ATOM 1926 C CA . VAL A 1 248 ? 38.561 32.319 31.842 1.00 14.97 248 VAL A CA 1
ATOM 1927 C C . VAL A 1 248 ? 38.571 31.300 30.722 1.00 14.05 248 VAL A C 1
ATOM 1928 O O . VAL A 1 248 ? 38.963 30.162 30.899 1.00 14.69 248 VAL A O 1
ATOM 1932 N N . CYS A 1 249 ? 38.187 31.701 29.494 1.00 14.46 249 CYS A N 1
ATOM 1933 C CA . CYS A 1 249 ? 38.201 30.794 28.345 1.00 13.43 249 CYS A CA 1
ATOM 1934 C C . CYS A 1 249 ? 39.629 30.383 27.973 1.00 13.93 249 CYS A C 1
ATOM 1935 O O . CYS A 1 249 ? 39.853 29.218 27.650 1.00 14.35 249 CYS A O 1
ATOM 1938 N N . GLU A 1 250 ? 40.587 31.317 28.001 1.00 14.70 250 GLU A N 1
ATOM 1939 C CA . GLU A 1 250 ? 41.960 30.994 27.627 1.00 15.91 250 GLU A CA 1
ATOM 1940 C C . GLU A 1 250 ? 42.500 29.978 28.618 1.00 15.06 250 GLU A C 1
ATOM 1941 O O . GLU A 1 250 ? 43.199 29.035 28.212 1.00 16.30 250 GLU A O 1
ATOM 1947 N N . THR A 1 251 ? 42.191 30.160 29.902 1.00 15.03 251 THR A N 1
ATOM 1948 C CA . THR A 1 251 ? 42.646 29.198 30.929 1.00 14.34 251 THR A CA 1
ATOM 1949 C C . THR A 1 251 ? 41.972 27.857 30.678 1.00 13.37 251 THR A C 1
ATOM 1950 O O . THR A 1 251 ? 42.647 26.815 30.759 1.00 14.32 251 THR A O 1
ATOM 1954 N N . ALA A 1 252 ? 40.672 27.858 30.371 1.00 13.26 252 ALA A N 1
ATOM 1955 C CA . ALA A 1 252 ? 39.996 26.591 30.084 1.00 12.01 252 ALA A CA 1
ATOM 1956 C C . ALA A 1 252 ? 40.580 25.880 28.867 1.00 12.12 252 ALA A C 1
ATOM 1957 O O . ALA A 1 252 ? 40.690 24.643 28.858 1.00 13.16 252 ALA A O 1
ATOM 1959 N N . ILE A 1 253 ? 40.926 26.633 27.846 1.00 12.82 253 ILE A N 1
ATOM 1960 C CA . ILE A 1 253 ? 41.531 26.061 26.623 1.00 13.05 253 ILE A CA 1
ATOM 1961 C C . ILE A 1 253 ? 42.874 25.439 26.927 1.00 13.02 253 ILE A C 1
ATOM 1962 O O . ILE A 1 253 ? 43.112 24.285 26.552 1.00 13.88 253 ILE A O 1
ATOM 1967 N N . THR A 1 254 ? 43.726 26.203 27.601 1.00 14.39 254 THR A N 1
ATOM 1968 C CA . THR A 1 254 ? 45.022 25.653 28.012 1.00 15.79 254 THR A CA 1
ATOM 1969 C C . THR A 1 254 ? 44.839 24.432 28.860 1.00 15.20 254 THR A C 1
ATOM 1970 O O . THR A 1 254 ? 45.526 23.428 28.637 1.00 14.39 254 THR A O 1
ATOM 1974 N N . GLY A 1 255 ? 43.926 24.495 29.853 1.00 13.82 255 GLY A N 1
ATOM 1975 C CA . GLY A 1 255 ? 43.736 23.355 30.703 1.00 15.28 255 GLY A CA 1
ATOM 1976 C C . GLY A 1 255 ? 43.304 22.132 29.911 1.00 12.89 255 GLY A C 1
ATOM 1977 O O . GLY A 1 255 ? 43.698 21.005 30.186 1.00 13.08 255 GLY A O 1
ATOM 1978 N N . MET A 1 256 ? 42.402 22.331 28.959 1.00 12.39 256 MET A N 1
ATOM 1979 C CA . MET A 1 256 ? 41.863 21.195 28.218 1.00 12.14 256 MET A CA 1
ATOM 1980 C C . MET A 1 256 ? 42.936 20.540 27.338 1.00 12.15 256 MET A C 1
ATOM 1981 O O . MET A 1 256 ? 43.052 19.326 27.283 1.00 13.47 256 MET A O 1
ATOM 1986 N N . LEU A 1 257 ? 43.669 21.419 26.663 1.00 14.34 257 LEU A N 1
ATOM 1987 C CA . LEU A 1 257 ? 44.733 20.931 25.757 1.00 14.40 257 LEU A CA 1
ATOM 1988 C C . LEU A 1 257 ? 45.872 20.287 26.556 1.00 14.31 257 LEU A C 1
ATOM 1989 O O . LEU A 1 257 ? 46.425 19.269 26.150 1.00 15.73 257 LEU A O 1
ATOM 1994 N N . ASP A 1 258 ? 46.176 20.865 27.714 1.00 15.77 258 ASP A N 1
ATOM 1995 C CA . ASP A 1 258 ? 47.216 20.235 28.569 1.00 16.40 258 ASP A CA 1
ATOM 1996 C C . ASP A 1 258 ? 46.720 18.878 29.052 1.00 15.55 258 ASP A C 1
ATOM 1997 O O . ASP A 1 258 ? 47.483 17.933 29.085 1.00 19.23 258 ASP A O 1
ATOM 2002 N N . TYR A 1 259 ? 45.447 18.773 29.397 1.00 15.22 259 TYR A N 1
ATOM 2003 C CA . TYR A 1 259 ? 44.894 17.484 29.786 1.00 15.83 259 TYR A CA 1
ATOM 2004 C C . TYR A 1 259 ? 45.006 16.489 28.614 1.00 14.42 259 TYR A C 1
ATOM 2005 O O . TYR A 1 259 ? 45.414 15.347 28.763 1.00 16.97 259 TYR A O 1
ATOM 2014 N N . MET A 1 260 ? 44.626 16.960 27.424 1.00 14.09 260 MET A N 1
ATOM 2015 C CA . MET A 1 260 ? 44.707 16.073 26.245 1.00 13.07 260 MET A CA 1
ATOM 2016 C C . MET A 1 260 ? 46.151 15.597 26.008 1.00 14.26 260 MET A C 1
ATOM 2017 O O . MET A 1 260 ? 46.377 14.432 25.615 1.00 15.03 260 MET A O 1
ATOM 2022 N N . ALA A 1 261 ? 47.127 16.458 26.236 1.00 16.37 261 ALA A N 1
ATOM 2023 C CA . ALA A 1 261 ? 48.524 16.202 25.995 1.00 17.06 261 ALA A CA 1
ATOM 2024 C C . ALA A 1 261 ? 49.096 15.142 26.951 1.00 16.68 261 ALA A C 1
ATOM 2025 O O . ALA A 1 261 ? 50.101 14.501 26.638 1.00 20.08 261 ALA A O 1
ATOM 2027 N N . GLN A 1 262 ? 48.396 14.950 28.069 1.00 17.38 262 GLN A N 1
ATOM 2028 C CA . GLN A 1 262 ? 48.650 13.856 29.028 1.00 18.20 262 GLN A CA 1
ATOM 2029 C C . GLN A 1 262 ? 47.963 12.532 28.694 1.00 17.71 262 GLN A C 1
ATOM 2030 O O . GLN A 1 262 ? 48.132 11.482 29.356 1.00 19.12 262 GLN A O 1
ATOM 2032 N N . ASN A 1 263 ? 47.154 12.539 27.613 1.00 15.61 263 ASN A N 1
ATOM 2033 C CA . ASN A 1 263 ? 46.313 11.428 27.230 1.00 15.77 263 ASN A CA 1
ATOM 2034 C C . ASN A 1 263 ? 46.354 11.195 25.732 1.00 13.88 263 ASN A C 1
ATOM 2035 O O . ASN A 1 263 ? 45.310 10.952 25.119 1.00 14.41 263 ASN A O 1
ATOM 2040 N N . THR A 1 264 ? 47.554 11.269 25.186 1.00 15.13 264 THR A N 1
ATOM 2041 C CA . THR A 1 264 ? 47.731 11.135 23.759 1.00 15.81 264 THR A CA 1
ATOM 2042 C C . THR A 1 264 ? 47.653 9.697 23.331 1.00 16.58 264 THR A C 1
ATOM 2043 O O . THR A 1 264 ? 47.588 9.403 22.111 1.00 18.78 264 THR A O 1
ATOM 2047 N N . ASP A 1 265 ? 47.571 8.785 24.279 1.00 17.31 265 ASP A N 1
ATOM 2048 C CA . ASP A 1 265 ? 47.261 7.441 23.864 1.00 17.38 265 ASP A CA 1
ATOM 2049 C C . ASP A 1 265 ? 45.882 7.401 23.232 1.00 16.77 265 ASP A C 1
ATOM 2050 O O . ASP A 1 265 ? 45.705 6.490 22.381 1.00 18.28 265 ASP A O 1
ATOM 2055 N N . VAL A 1 266 ? 44.948 8.269 23.578 1.00 14.61 266 VAL A N 1
ATOM 2056 C CA . VAL A 1 266 ? 43.623 8.296 22.953 1.00 13.88 266 VAL A CA 1
ATOM 2057 C C . VAL A 1 266 ? 43.349 9.544 22.129 1.00 12.76 266 VAL A C 1
ATOM 2058 O O . VAL A 1 266 ? 42.569 9.447 21.162 1.00 12.80 266 VAL A O 1
ATOM 2062 N N . TRP A 1 267 ? 43.917 10.709 22.490 1.00 11.94 267 TRP A N 1
ATOM 2063 C CA . TRP A 1 267 ? 43.620 11.922 21.783 1.00 11.95 267 TRP A CA 1
ATOM 2064 C C . TRP A 1 267 ? 44.659 12.190 20.708 1.00 12.11 267 TRP A C 1
ATOM 2065 O O . TRP A 1 267 ? 45.867 12.376 20.950 1.00 14.37 267 TRP A O 1
ATOM 2076 N N . THR A 1 268 ? 44.152 12.223 19.457 1.00 11.72 268 THR A N 1
ATOM 2077 C CA . THR A 1 268 ? 44.967 12.484 18.273 1.00 11.96 268 THR A CA 1
ATOM 2078 C C . THR A 1 268 ? 45.160 13.962 17.982 1.00 11.43 268 THR A C 1
ATOM 2079 O O . THR A 1 268 ? 45.979 14.328 17.165 1.00 12.96 268 THR A O 1
ATOM 2083 N N . GLY A 1 269 ? 44.410 14.823 18.672 1.00 12.32 269 GLY A N 1
ATOM 2084 C CA . GLY A 1 269 ? 44.570 16.256 18.538 1.00 11.55 269 GLY A CA 1
ATOM 2085 C C . GLY A 1 269 ? 43.254 17.002 18.580 1.00 10.50 269 GLY A C 1
ATOM 2086 O O . GLY A 1 269 ? 42.217 16.579 19.102 1.00 11.04 269 GLY A O 1
ATOM 2087 N N . ALA A 1 270 ? 43.258 18.205 17.992 1.00 11.00 270 ALA A N 1
ATOM 2088 C CA . ALA A 1 270 ? 42.187 19.186 18.146 1.00 10.54 270 ALA A CA 1
ATOM 2089 C C . ALA A 1 270 ? 42.132 20.144 16.969 1.00 9.92 270 ALA A C 1
ATOM 2090 O O . ALA A 1 270 ? 43.151 20.462 16.347 1.00 12.51 270 ALA A O 1
ATOM 2092 N N . ILE A 1 271 ? 40.944 20.623 16.665 1.00 9.89 271 ILE A N 1
ATOM 2093 C CA . ILE A 1 271 ? 40.638 21.485 15.535 1.00 10.10 271 ILE A CA 1
ATOM 2094 C C . ILE A 1 271 ? 39.751 22.600 16.004 1.00 9.97 271 ILE A C 1
ATOM 2095 O O . ILE A 1 271 ? 38.612 22.396 16.447 1.00 10.27 271 ILE A O 1
ATOM 2100 N N . TRP A 1 272 ? 40.253 23.838 15.932 1.00 10.80 272 TRP A N 1
ATOM 2101 C CA . TRP A 1 272 ? 39.544 25.023 16.341 1.00 10.50 272 TRP A CA 1
ATOM 2102 C C . TRP A 1 272 ? 38.369 25.344 15.429 1.00 10.46 272 TRP A C 1
ATOM 2103 O O . TRP A 1 272 ? 38.458 25.144 14.209 1.00 11.08 272 TRP A O 1
ATOM 2114 N N . TRP A 1 273 ? 37.312 25.878 15.982 1.00 10.47 273 TRP A N 1
ATOM 2115 C CA . TRP A 1 273 ? 36.196 26.463 15.239 1.00 10.69 273 TRP A CA 1
ATOM 2116 C C . TRP A 1 273 ? 36.250 27.969 15.420 1.00 11.90 273 TRP A C 1
ATOM 2117 O O . TRP A 1 273 ? 35.979 28.427 16.548 1.00 11.77 273 TRP A O 1
ATOM 2128 N N . ALA A 1 274 ? 36.563 28.794 14.403 1.00 11.58 274 ALA A N 1
ATOM 2129 C CA . ALA A 1 274 ? 36.790 28.480 13.019 1.00 10.79 274 ALA A CA 1
ATOM 2130 C C . ALA A 1 274 ? 37.566 29.611 12.342 1.00 11.06 274 ALA A C 1
ATOM 2131 O O . ALA A 1 274 ? 37.446 30.771 12.781 1.00 12.71 274 ALA A O 1
ATOM 2133 N N . ALA A 1 275 ? 38.298 29.275 11.286 1.00 11.87 275 ALA A N 1
ATOM 2134 C CA . ALA A 1 275 ? 38.842 30.187 10.310 1.00 11.17 275 ALA A CA 1
ATOM 2135 C C . ALA A 1 275 ? 37.848 30.190 9.135 1.00 11.58 275 ALA A C 1
ATOM 2136 O O . ALA A 1 275 ? 36.821 29.479 9.143 1.00 11.94 275 ALA A O 1
ATOM 2138 N N . GLY A 1 276 ? 38.208 30.963 8.127 1.00 12.88 276 GLY A N 1
ATOM 2139 C CA . GLY A 1 276 ? 37.411 31.173 6.915 1.00 13.63 276 GLY A CA 1
ATOM 2140 C C . GLY A 1 276 ? 37.298 32.655 6.601 1.00 12.68 276 GLY A C 1
ATOM 2141 O O . GLY A 1 276 ? 37.596 33.492 7.483 1.00 13.64 276 GLY A O 1
ATOM 2142 N N . PRO A 1 277 ? 36.942 33.018 5.394 1.00 13.81 277 PRO A N 1
ATOM 2143 C CA . PRO A 1 277 ? 37.071 34.420 4.963 1.00 15.25 277 PRO A CA 1
ATOM 2144 C C . PRO A 1 277 ? 35.916 35.338 5.278 1.00 15.02 277 PRO A C 1
ATOM 2145 O O . PRO A 1 277 ? 36.029 36.554 5.069 1.00 17.39 277 PRO A O 1
ATOM 2149 N N . TRP A 1 278 ? 34.798 34.817 5.768 1.00 15.57 278 TRP A N 1
ATOM 2150 C CA . TRP A 1 278 ? 33.591 35.605 5.939 1.00 16.04 278 TRP A CA 1
ATOM 2151 C C . TRP A 1 278 ? 33.168 35.704 7.406 1.00 16.49 278 TRP A C 1
ATOM 2152 O O . TRP A 1 278 ? 31.986 35.782 7.734 1.00 18.08 278 TRP A O 1
ATOM 2163 N N . TRP A 1 279 ? 34.165 35.694 8.294 1.00 16.21 279 TRP A N 1
ATOM 2164 C CA . TRP A 1 279 ? 33.801 35.819 9.704 1.00 15.93 279 TRP A CA 1
ATOM 2165 C C . TRP A 1 279 ? 33.941 37.216 10.261 1.00 16.85 279 TRP A C 1
ATOM 2166 O O . TRP A 1 279 ? 33.326 37.464 11.336 1.00 17.56 279 TRP A O 1
ATOM 2177 N N . GLY A 1 280 ? 34.750 38.113 9.703 1.00 19.24 280 GLY A N 1
ATOM 2178 C CA . GLY A 1 280 ? 34.836 39.478 10.285 1.00 20.16 280 GLY A CA 1
ATOM 2179 C C . GLY A 1 280 ? 35.230 39.451 11.746 1.00 20.07 280 GLY A C 1
ATOM 2180 O O . GLY A 1 280 ? 36.189 38.781 12.140 1.00 17.54 280 GLY A O 1
ATOM 2181 N N . ASP A 1 281 ? 34.529 40.192 12.603 1.00 18.37 281 ASP A N 1
ATOM 2182 C CA . ASP A 1 281 ? 34.835 40.312 14.020 1.00 18.87 281 ASP A CA 1
ATOM 2183 C C . ASP A 1 281 ? 34.253 39.155 14.841 1.00 18.49 281 ASP A C 1
ATOM 2184 O O . ASP A 1 281 ? 34.102 39.245 16.053 1.00 17.24 281 ASP A O 1
ATOM 2189 N N . TYR A 1 282 ? 33.885 38.028 14.210 1.00 16.59 282 TYR A N 1
ATOM 2190 C CA . TYR A 1 282 ? 33.372 36.833 14.914 1.00 14.38 282 TYR A CA 1
ATOM 2191 C C . TYR A 1 282 ? 34.179 36.498 16.148 1.00 12.08 282 TYR A C 1
ATOM 2192 O O . TYR A 1 282 ? 35.442 36.499 16.111 1.00 14.15 282 TYR A O 1
ATOM 2201 N N . ILE A 1 283 ? 33.563 36.184 17.250 1.00 13.74 283 ILE A N 1
ATOM 2202 C CA . ILE A 1 283 ? 34.201 35.941 18.526 1.00 14.40 283 ILE A CA 1
ATOM 2203 C C . ILE A 1 283 ? 35.229 34.814 18.468 1.00 14.48 283 ILE A C 1
ATOM 2204 O O . ILE A 1 283 ? 36.104 34.803 19.321 1.00 15.11 283 ILE A O 1
ATOM 2209 N N . PHE A 1 284 ? 35.124 33.877 17.544 1.00 12.71 284 PHE A N 1
ATOM 2210 C CA . PHE A 1 284 ? 36.020 32.732 17.472 1.00 12.47 284 PHE A CA 1
ATOM 2211 C C . PHE A 1 284 ? 36.898 32.724 16.207 1.00 12.13 284 PHE A C 1
ATOM 2212 O O . PHE A 1 284 ? 37.483 31.709 15.886 1.00 12.67 284 PHE A O 1
ATOM 2220 N N . SER A 1 285 ? 37.028 33.827 15.473 1.00 13.25 285 SER A N 1
ATOM 2221 C CA . SER A 1 285 ? 37.701 33.782 14.212 1.00 12.12 285 SER A CA 1
ATOM 2222 C C . SER A 1 285 ? 39.205 33.541 14.292 1.00 13.18 285 SER A C 1
ATOM 2223 O O . SER A 1 285 ? 39.937 34.368 14.853 1.00 14.35 285 SER A O 1
ATOM 2226 N N . MET A 1 286 ? 39.654 32.481 13.677 1.00 11.91 286 MET A N 1
ATOM 2227 C CA . MET A 1 286 ? 41.055 32.089 13.557 1.00 12.82 286 MET A CA 1
ATOM 2228 C C . MET A 1 286 ? 41.653 32.509 12.208 1.00 12.29 286 MET A C 1
ATOM 2229 O O . MET A 1 286 ? 42.761 32.101 11.839 1.00 13.79 286 MET A O 1
ATOM 2234 N N . GLU A 1 287 ? 40.893 33.340 11.486 1.00 12.97 287 GLU A N 1
ATOM 2235 C CA . GLU A 1 287 ? 41.389 33.716 10.171 1.00 13.33 287 GLU A CA 1
ATOM 2236 C C . GLU A 1 287 ? 42.519 34.727 10.176 1.00 13.82 287 GLU A C 1
ATOM 2237 O O . GLU A 1 287 ? 42.318 35.821 10.685 1.00 14.96 287 GLU A O 1
ATOM 2243 N N . PRO A 1 288 ? 43.703 34.392 9.646 1.00 15.07 288 PRO A N 1
ATOM 2244 C CA . PRO A 1 288 ? 44.761 35.397 9.545 1.00 14.55 288 PRO A CA 1
ATOM 2245 C C . PRO A 1 288 ? 44.299 36.541 8.677 1.00 15.99 288 PRO A C 1
ATOM 2246 O O . PRO A 1 288 ? 43.476 36.363 7.754 1.00 18.47 288 PRO A O 1
ATOM 2250 N N . ASP A 1 289 ? 44.839 37.719 8.914 1.00 16.37 289 ASP A N 1
ATOM 2251 C CA . ASP A 1 289 ? 45.763 38.136 9.942 1.00 16.25 289 ASP A CA 1
ATOM 2252 C C . ASP A 1 289 ? 45.081 38.824 11.116 1.00 16.65 289 ASP A C 1
ATOM 2253 O O . ASP A 1 289 ? 45.693 39.178 12.120 1.00 19.24 289 ASP A O 1
ATOM 2258 N N . ASN A 1 290 ? 43.796 39.074 11.047 1.00 16.00 290 ASN A N 1
ATOM 2259 C CA . ASN A 1 290 ? 43.112 39.906 12.004 1.00 18.08 290 ASN A CA 1
ATOM 2260 C C . ASN A 1 290 ? 41.999 39.233 12.772 1.00 16.05 290 ASN A C 1
ATOM 2261 O O . ASN A 1 290 ? 41.288 39.894 13.569 1.00 21.27 290 ASN A O 1
ATOM 2266 N N . GLY A 1 291 ? 41.780 37.913 12.648 1.00 15.90 291 GLY A N 1
ATOM 2267 C CA . GLY A 1 291 ? 40.761 37.284 13.498 1.00 14.30 291 GLY A CA 1
ATOM 2268 C C . GLY A 1 291 ? 41.203 37.336 14.958 1.00 14.96 291 GLY A C 1
ATOM 2269 O O . GLY A 1 291 ? 42.380 37.178 15.295 1.00 14.86 291 GLY A O 1
ATOM 2270 N N . ILE A 1 292 ? 40.173 37.538 15.786 1.00 14.49 292 ILE A N 1
ATOM 2271 C CA . ILE A 1 292 ? 40.473 37.681 17.198 1.00 14.48 292 ILE A CA 1
ATOM 2272 C C . ILE A 1 292 ? 41.135 36.445 17.787 1.00 14.96 292 ILE A C 1
ATOM 2273 O O . ILE A 1 292 ? 42.051 36.569 18.615 1.00 14.33 292 ILE A O 1
ATOM 2278 N N . ALA A 1 293 ? 40.702 35.251 17.396 1.00 15.75 293 ALA A N 1
ATOM 2279 C CA . ALA A 1 293 ? 41.371 34.063 17.913 1.00 14.51 293 ALA A CA 1
ATOM 2280 C C . ALA A 1 293 ? 42.718 33.934 17.258 1.00 15.86 293 ALA A C 1
ATOM 2281 O O . ALA A 1 293 ? 43.624 33.438 17.938 1.00 15.27 293 ALA A O 1
ATOM 2283 N N . TYR A 1 294 ? 42.854 34.370 15.977 1.00 14.17 294 TYR A N 1
ATOM 2284 C CA . TYR A 1 294 ? 44.202 34.307 15.368 1.00 15.13 294 TYR A CA 1
ATOM 2285 C C . TYR A 1 294 ? 45.198 35.089 16.180 1.00 13.84 294 TYR A C 1
ATOM 2286 O O . TYR A 1 294 ? 46.379 34.717 16.425 1.00 14.93 294 TYR A O 1
ATOM 2295 N N . GLN A 1 295 ? 44.728 36.200 16.660 1.00 13.39 295 GLN A N 1
ATOM 2296 C CA . GLN A 1 295 ? 45.655 37.108 17.387 1.00 15.32 295 GLN A CA 1
ATOM 2297 C C . GLN A 1 295 ? 45.816 36.742 18.831 1.00 15.08 295 GLN A C 1
ATOM 2298 O O . GLN A 1 295 ? 46.951 36.830 19.364 1.00 18.21 295 GLN A O 1
ATOM 2304 N N . GLN A 1 296 ? 44.726 36.368 19.508 1.00 15.33 296 GLN A N 1
ATOM 2305 C CA . GLN A 1 296 ? 44.793 36.181 20.965 1.00 15.29 296 GLN A CA 1
ATOM 2306 C C . GLN A 1 296 ? 44.784 34.749 21.433 1.00 16.30 296 GLN A C 1
ATOM 2307 O O . GLN A 1 296 ? 45.243 34.464 22.550 1.00 18.69 296 GLN A O 1
ATOM 2313 N N . ILE A 1 297 ? 44.242 33.827 20.649 1.00 15.70 297 ILE A N 1
ATOM 2314 C CA . ILE A 1 297 ? 44.238 32.395 21.010 1.00 15.11 297 ILE A CA 1
ATOM 2315 C C . ILE A 1 297 ? 45.407 31.638 20.424 1.00 15.50 297 ILE A C 1
ATOM 2316 O O . ILE A 1 297 ? 45.960 30.821 21.153 1.00 17.58 297 ILE A O 1
ATOM 2321 N N . LEU A 1 298 ? 45.768 31.941 19.160 1.00 15.24 298 LEU A N 1
ATOM 2322 C CA . LEU A 1 298 ? 46.870 31.188 18.551 1.00 16.76 298 LEU A CA 1
ATOM 2323 C C . LEU A 1 298 ? 48.078 31.235 19.468 1.00 16.22 298 LEU A C 1
ATOM 2324 O O . LEU A 1 298 ? 48.764 30.204 19.630 1.00 17.74 298 LEU A O 1
ATOM 2329 N N . PRO A 1 299 ? 48.447 32.298 20.171 1.00 19.77 299 PRO A N 1
ATOM 2330 C CA . PRO A 1 299 ? 49.609 32.227 21.098 1.00 21.53 299 PRO A CA 1
ATOM 2331 C C . PRO A 1 299 ? 49.529 31.200 22.207 1.00 19.45 299 PRO A C 1
ATOM 2332 O O . PRO A 1 299 ? 50.605 30.764 22.660 1.00 25.80 299 PRO A O 1
ATOM 2336 N N . ILE A 1 300 ? 48.314 30.823 22.584 1.00 19.79 300 ILE A N 1
ATOM 2337 C CA . ILE A 1 300 ? 48.156 29.770 23.589 1.00 22.45 300 ILE A CA 1
ATOM 2338 C C . ILE A 1 300 ? 48.018 28.408 22.932 1.00 20.37 300 ILE A C 1
ATOM 2339 O O . ILE A 1 300 ? 48.028 27.439 23.673 1.00 21.94 300 ILE A O 1
ATOM 2344 N N . LEU A 1 301 ? 47.977 28.281 21.619 1.00 18.70 301 LEU A N 1
ATOM 2345 C CA . LEU A 1 301 ? 47.975 27.019 20.908 1.00 19.11 301 LEU A CA 1
ATOM 2346 C C . LEU A 1 301 ? 49.342 26.601 20.413 1.00 18.23 301 LEU A C 1
ATOM 2347 O O . LEU A 1 301 ? 49.752 25.450 20.327 1.00 19.61 301 LEU A O 1
ATOM 2352 N N . THR A 1 302 ? 50.159 27.594 20.138 1.00 21.89 302 THR A N 1
ATOM 2353 C CA . THR A 1 302 ? 51.550 27.425 19.725 1.00 26.17 302 THR A CA 1
ATOM 2354 C C . THR A 1 302 ? 52.340 26.474 20.579 1.00 22.80 302 THR A C 1
ATOM 2355 O O . THR A 1 302 ? 53.172 25.688 20.066 1.00 23.57 302 THR A O 1
ATOM 2359 N N . PRO A 1 303 ? 52.157 26.425 21.880 1.00 24.38 303 PRO A N 1
ATOM 2360 C CA . PRO A 1 303 ? 52.898 25.390 22.604 1.00 24.67 303 PRO A CA 1
ATOM 2361 C C . PRO A 1 303 ? 52.681 23.945 22.198 1.00 22.24 303 PRO A C 1
ATOM 2362 O O . PRO A 1 303 ? 53.505 23.082 22.583 1.00 28.57 303 PRO A O 1
ATOM 2366 N N . TYR A 1 304 ? 51.596 23.716 21.477 1.00 19.98 304 TYR A N 1
ATOM 2367 C CA . TYR A 1 304 ? 51.298 22.356 21.048 1.00 21.01 304 TYR A CA 1
ATOM 2368 C C . TYR A 1 304 ? 51.826 22.067 19.661 1.00 22.04 304 TYR A C 1
ATOM 2369 O O . TYR A 1 304 ? 51.799 20.863 19.302 1.00 22.71 304 TYR A O 1
ATOM 2378 N N . LEU A 1 305 ? 52.300 23.072 18.941 1.00 21.53 305 LEU A N 1
ATOM 2379 C CA . LEU A 1 305 ? 52.769 22.932 17.589 1.00 21.26 305 LEU A CA 1
ATOM 2380 C C . LEU A 1 305 ? 54.315 22.853 17.463 1.00 30.87 305 LEU A C 1
ATOM 2385 N N . LYS B 1 2 ? 90.347 68.050 15.571 1.00 37.88 2 LYS B N 1
ATOM 2386 C CA . LYS B 1 2 ? 89.017 67.757 16.089 1.00 27.30 2 LYS B CA 1
ATOM 2387 C C . LYS B 1 2 ? 88.919 66.813 17.269 1.00 24.04 2 LYS B C 1
ATOM 2388 O O . LYS B 1 2 ? 89.720 65.909 17.542 1.00 31.38 2 LYS B O 1
ATOM 2394 N N . VAL B 1 3 ? 87.845 66.985 18.055 1.00 17.29 3 VAL B N 1
ATOM 2395 C CA . VAL B 1 3 ? 87.572 66.122 19.222 1.00 13.68 3 VAL B CA 1
ATOM 2396 C C . VAL B 1 3 ? 86.774 64.859 18.844 1.00 13.51 3 VAL B C 1
ATOM 2397 O O . VAL B 1 3 ? 87.043 63.769 19.359 1.00 15.94 3 VAL B O 1
ATOM 2401 N N . PHE B 1 4 ? 85.804 64.973 17.972 1.00 11.67 4 PHE B N 1
ATOM 2402 C CA . PHE B 1 4 ? 84.905 63.920 17.576 1.00 11.25 4 PHE B CA 1
ATOM 2403 C C . PHE B 1 4 ? 85.164 63.502 16.141 1.00 11.64 4 PHE B C 1
ATOM 2404 O O . PHE B 1 4 ? 85.752 64.226 15.329 1.00 12.46 4 PHE B O 1
ATOM 2412 N N . GLN B 1 5 ? 84.694 62.299 15.790 1.00 10.96 5 GLN B N 1
ATOM 2413 C CA . GLN B 1 5 ? 84.718 61.854 14.412 1.00 11.91 5 GLN B CA 1
ATOM 2414 C C . GLN B 1 5 ? 83.891 62.838 13.553 1.00 11.38 5 GLN B C 1
ATOM 2415 O O . GLN B 1 5 ? 84.352 63.207 12.448 1.00 12.70 5 GLN B O 1
ATOM 2421 N N . TRP B 1 6 ? 82.748 63.242 14.013 1.00 10.93 6 TRP B N 1
ATOM 2422 C CA . TRP B 1 6 ? 81.821 64.107 13.282 1.00 10.81 6 TRP B CA 1
ATOM 2423 C C . TRP B 1 6 ? 81.288 65.220 14.172 1.00 11.54 6 TRP B C 1
ATOM 2424 O O . TRP B 1 6 ? 80.883 64.983 15.300 1.00 11.28 6 TRP B O 1
ATOM 2435 N N . PHE B 1 7 ? 81.247 66.445 13.599 1.00 10.41 7 PHE B N 1
ATOM 2436 C CA . PHE B 1 7 ? 80.613 67.562 14.276 1.00 10.55 7 PHE B CA 1
ATOM 2437 C C . PHE B 1 7 ? 80.063 68.473 13.218 1.00 10.48 7 PHE B C 1
ATOM 2438 O O . PHE B 1 7 ? 80.825 68.889 12.333 1.00 11.84 7 PHE B O 1
ATOM 2446 N N . GLY B 1 8 ? 78.775 68.766 13.263 1.00 10.45 8 GLY B N 1
ATOM 2447 C CA . GLY B 1 8 ? 78.184 69.606 12.235 1.00 10.62 8 GLY B CA 1
ATOM 2448 C C . GLY B 1 8 ? 76.771 70.070 12.503 1.00 10.89 8 GLY B C 1
ATOM 2449 O O . GLY B 1 8 ? 76.420 70.337 13.641 1.00 10.70 8 GLY B O 1
ATOM 2450 N N . SER B 1 9 ? 75.991 70.166 11.413 1.00 10.49 9 SER B N 1
ATOM 2451 C CA . SER B 1 9 ? 74.687 70.793 11.496 1.00 10.69 9 SER B CA 1
ATOM 2452 C C . SER B 1 9 ? 73.727 70.125 10.553 1.00 10.09 9 SER B C 1
ATOM 2453 O O . SER B 1 9 ? 74.045 69.689 9.442 1.00 10.91 9 SER B O 1
ATOM 2456 N N . ASN B 1 10 ? 72.487 70.142 10.966 1.00 10.54 10 ASN B N 1
ATOM 2457 C CA . ASN B 1 10 ? 71.380 69.896 10.081 1.00 10.23 10 ASN B CA 1
ATOM 2458 C C . ASN B 1 10 ? 71.242 71.068 9.107 1.00 10.39 10 ASN B C 1
ATOM 2459 O O . ASN B 1 10 ? 71.546 72.213 9.435 1.00 11.51 10 ASN B O 1
ATOM 2464 N N . GLU B 1 11 ? 70.807 70.767 7.901 1.00 10.65 11 GLU B N 1
ATOM 2465 C CA . GLU B 1 11 ? 70.544 71.662 6.808 1.00 10.76 11 GLU B CA 1
ATOM 2466 C C . GLU B 1 11 ? 69.117 71.425 6.348 1.00 11.72 11 GLU B C 1
ATOM 2467 O O . GLU B 1 11 ? 68.859 70.636 5.442 1.00 11.67 11 GLU B O 1
ATOM 2473 N N . SER B 1 12 ? 68.222 72.141 7.050 1.00 11.64 12 SER B N 1
ATOM 2474 C CA . SER B 1 12 ? 66.770 71.986 6.919 1.00 12.83 12 SER B CA 1
ATOM 2475 C C . SER B 1 12 ? 66.152 72.905 5.878 1.00 13.33 12 SER B C 1
ATOM 2476 O O . SER B 1 12 ? 66.639 73.964 5.635 1.00 14.71 12 SER B O 1
ATOM 2481 N N . GLY B 1 13 ? 65.079 72.428 5.276 1.00 13.27 13 GLY B N 1
ATOM 2482 C CA . GLY B 1 13 ? 64.355 73.234 4.285 1.00 13.86 13 GLY B CA 1
ATOM 2483 C C . GLY B 1 13 ? 63.565 72.362 3.322 1.00 12.46 13 GLY B C 1
ATOM 2484 O O . GLY B 1 13 ? 62.447 72.694 2.931 1.00 14.02 13 GLY B O 1
ATOM 2485 N N . ALA B 1 14 ? 64.131 71.179 2.922 1.00 12.46 14 ALA B N 1
ATOM 2486 C CA . ALA B 1 14 ? 63.467 70.383 1.891 1.00 12.16 14 ALA B CA 1
ATOM 2487 C C . ALA B 1 14 ? 62.277 69.653 2.425 1.00 12.61 14 ALA B C 1
ATOM 2488 O O . ALA B 1 14 ? 61.483 69.145 1.632 1.00 13.37 14 ALA B O 1
ATOM 2490 N N . GLU B 1 15 ? 62.183 69.613 3.753 1.00 12.79 15 GLU B N 1
ATOM 2491 C CA . GLU B 1 15 ? 61.060 68.938 4.403 1.00 12.71 15 GLU B CA 1
ATOM 2492 C C . GLU B 1 15 ? 60.023 69.930 4.920 1.00 13.82 15 GLU B C 1
ATOM 2493 O O . GLU B 1 15 ? 59.080 69.498 5.597 1.00 16.61 15 GLU B O 1
ATOM 2499 N N . PHE B 1 16 ? 60.191 71.205 4.606 1.00 14.68 16 PHE B N 1
ATOM 2500 C CA . PHE B 1 16 ? 59.288 72.244 5.046 1.00 16.36 16 PHE B CA 1
ATOM 2501 C C . PHE B 1 16 ? 57.921 72.087 4.373 1.00 16.55 16 PHE B C 1
ATOM 2502 O O . PHE B 1 16 ? 57.774 71.437 3.344 1.00 17.50 16 PHE B O 1
ATOM 2510 N N . GLY B 1 17 ? 56.914 72.728 4.954 1.00 20.99 17 GLY B N 1
ATOM 2511 C CA . GLY B 1 17 ? 55.571 72.744 4.375 1.00 23.33 17 GLY B CA 1
ATOM 2512 C C . GLY B 1 17 ? 55.016 71.374 4.092 1.00 24.33 17 GLY B C 1
ATOM 2513 O O . GLY B 1 17 ? 54.434 71.045 3.059 1.00 27.10 17 GLY B O 1
ATOM 2514 N N . SER B 1 18 ? 55.181 70.526 5.096 1.00 25.06 18 SER B N 1
ATOM 2515 C CA . SER B 1 18 ? 54.958 69.106 4.937 1.00 27.76 18 SER B CA 1
ATOM 2516 C C . SER B 1 18 ? 53.503 68.750 4.689 1.00 29.85 18 SER B C 1
ATOM 2517 O O . SER B 1 18 ? 53.176 67.636 4.315 1.00 34.44 18 SER B O 1
ATOM 2520 N N . GLN B 1 19 ? 52.647 69.749 4.924 1.00 30.28 19 GLN B N 1
ATOM 2521 C CA . GLN B 1 19 ? 51.232 69.591 4.649 1.00 30.81 19 GLN B CA 1
ATOM 2522 C C . GLN B 1 19 ? 50.930 69.644 3.158 1.00 30.11 19 GLN B C 1
ATOM 2523 O O . GLN B 1 19 ? 49.815 69.281 2.755 1.00 34.89 19 GLN B O 1
ATOM 2529 N N . ASN B 1 20 ? 51.884 70.106 2.386 1.00 28.83 20 ASN B N 1
ATOM 2530 C CA . ASN B 1 20 ? 51.663 70.300 0.948 1.00 29.34 20 ASN B CA 1
ATOM 2531 C C . ASN B 1 20 ? 52.517 69.278 0.200 1.00 26.18 20 ASN B C 1
ATOM 2532 O O . ASN B 1 20 ? 53.736 69.422 0.131 1.00 22.88 20 ASN B O 1
ATOM 2537 N N . LEU B 1 21 ? 51.858 68.251 -0.300 1.00 24.44 21 LEU B N 1
ATOM 2538 C CA . LEU B 1 21 ? 52.463 67.188 -1.086 1.00 21.64 21 LEU B CA 1
ATOM 2539 C C . LEU B 1 21 ? 51.813 67.101 -2.454 1.00 25.17 21 LEU B C 1
ATOM 2540 O O . LEU B 1 21 ? 50.577 66.912 -2.594 1.00 26.13 21 LEU B O 1
ATOM 2545 N N . PRO B 1 22 ? 52.630 67.196 -3.484 1.00 22.89 22 PRO B N 1
ATOM 2546 C CA . PRO B 1 22 ? 54.073 67.333 -3.472 1.00 20.77 22 PRO B CA 1
ATOM 2547 C C . PRO B 1 22 ? 54.650 68.655 -2.999 1.00 19.83 22 PRO B C 1
ATOM 2548 O O . PRO B 1 22 ? 55.822 68.691 -2.631 1.00 20.09 22 PRO B O 1
ATOM 2552 N N . GLY B 1 23 ? 53.772 69.634 -3.014 1.00 21.12 23 GLY B N 1
ATOM 2553 C CA . GLY B 1 23 ? 54.335 70.960 -2.758 1.00 23.46 23 GLY B CA 1
ATOM 2554 C C . GLY B 1 23 ? 55.174 71.467 -3.911 1.00 21.73 23 GLY B C 1
ATOM 2555 O O . GLY B 1 23 ? 55.503 70.807 -4.891 1.00 23.93 23 GLY B O 1
ATOM 2556 N N . VAL B 1 24 ? 55.538 72.748 -3.776 1.00 23.43 24 VAL B N 1
ATOM 2557 C CA . VAL B 1 24 ? 56.254 73.496 -4.816 1.00 22.97 24 VAL B CA 1
ATOM 2558 C C . VAL B 1 24 ? 57.577 74.068 -4.281 1.00 20.81 24 VAL B C 1
ATOM 2559 O O . VAL B 1 24 ? 57.607 74.837 -3.296 1.00 21.17 24 VAL B O 1
ATOM 2563 N N . GLU B 1 25 ? 58.655 73.713 -4.945 1.00 20.27 25 GLU B N 1
ATOM 2564 C CA . GLU B 1 25 ? 59.957 74.189 -4.546 1.00 20.14 25 GLU B CA 1
ATOM 2565 C C . GLU B 1 25 ? 59.926 75.705 -4.590 1.00 20.48 25 GLU B C 1
ATOM 2566 O O . GLU B 1 25 ? 59.402 76.258 -5.576 1.00 24.23 25 GLU B O 1
ATOM 2572 N N . GLY B 1 26 ? 60.550 76.333 -3.632 1.00 20.59 26 GLY B N 1
ATOM 2573 C CA . GLY B 1 26 ? 60.631 77.775 -3.559 1.00 21.53 26 GLY B CA 1
ATOM 2574 C C . GLY B 1 26 ? 59.410 78.444 -2.958 1.00 23.53 26 GLY B C 1
ATOM 2575 O O . GLY B 1 26 ? 59.463 79.671 -2.686 1.00 26.81 26 GLY B O 1
ATOM 2576 N N . LYS B 1 27 ? 58.345 77.678 -2.710 1.00 23.32 27 LYS B N 1
ATOM 2577 C CA . LYS B 1 27 ? 57.125 78.134 -2.044 1.00 24.09 27 LYS B CA 1
ATOM 2578 C C . LYS B 1 27 ? 56.894 77.357 -0.748 1.00 21.77 27 LYS B C 1
ATOM 2579 O O . LYS B 1 27 ? 56.830 77.947 0.317 1.00 23.95 27 LYS B O 1
ATOM 2581 N N . ASP B 1 28 ? 56.798 76.027 -0.902 1.00 21.83 28 ASP B N 1
ATOM 2582 C CA . ASP B 1 28 ? 56.598 75.222 0.305 1.00 21.38 28 ASP B CA 1
ATOM 2583 C C . ASP B 1 28 ? 57.883 74.751 0.954 1.00 18.76 28 ASP B C 1
ATOM 2584 O O . ASP B 1 28 ? 57.940 74.493 2.157 1.00 19.80 28 ASP B O 1
ATOM 2589 N N . TYR B 1 29 ? 58.940 74.585 0.186 1.00 17.38 29 TYR B N 1
ATOM 2590 C CA . TYR B 1 29 ? 60.195 74.052 0.675 1.00 15.80 29 TYR B CA 1
ATOM 2591 C C . TYR B 1 29 ? 61.355 74.611 -0.156 1.00 14.92 29 TYR B C 1
ATOM 2592 O O . TYR B 1 29 ? 61.148 75.168 -1.253 1.00 17.57 29 TYR B O 1
ATOM 2601 N N . ILE B 1 30 ? 62.565 74.409 0.353 1.00 15.47 30 ILE B N 1
ATOM 2602 C CA . ILE B 1 30 ? 63.771 74.879 -0.353 1.00 15.63 30 ILE B CA 1
ATOM 2603 C C . ILE B 1 30 ? 64.920 73.990 0.017 1.00 14.12 30 ILE B C 1
ATOM 2604 O O . ILE B 1 30 ? 64.920 73.392 1.067 1.00 15.53 30 ILE B O 1
ATOM 2609 N N . TRP B 1 31 ? 65.874 73.832 -0.844 1.00 14.46 31 TRP B N 1
ATOM 2610 C CA . TRP B 1 31 ? 67.039 73.053 -0.536 1.00 14.06 31 TRP B CA 1
ATOM 2611 C C . TRP B 1 31 ? 68.122 73.946 0.071 1.00 13.95 31 TRP B C 1
ATOM 2612 O O . TRP B 1 31 ? 68.118 75.175 -0.087 1.00 15.47 31 TRP B O 1
ATOM 2623 N N . PRO B 1 32 ? 69.069 73.336 0.797 1.00 13.61 32 PRO B N 1
ATOM 2624 C CA . PRO B 1 32 ? 70.164 74.094 1.413 1.00 13.38 32 PRO B CA 1
ATOM 2625 C C . PRO B 1 32 ? 71.033 74.866 0.432 1.00 14.02 32 PRO B C 1
ATOM 2626 O O . PRO B 1 32 ? 71.143 74.518 -0.717 1.00 16.69 32 PRO B O 1
ATOM 2630 N N . ASP B 1 33 ? 71.651 75.919 0.933 1.00 15.91 33 ASP B N 1
ATOM 2631 C CA . ASP B 1 33 ? 72.509 76.758 0.122 1.00 16.31 33 ASP B CA 1
ATOM 2632 C C . ASP B 1 33 ? 73.935 76.286 0.203 1.00 16.75 33 ASP B C 1
ATOM 2633 O O . ASP B 1 33 ? 74.539 76.342 1.282 1.00 16.14 33 ASP B O 1
ATOM 2638 N N . PRO B 1 34 ? 74.515 75.831 -0.889 1.00 17.11 34 PRO B N 1
ATOM 2639 C CA . PRO B 1 34 ? 75.915 75.373 -0.826 1.00 18.67 34 PRO B CA 1
ATOM 2640 C C . PRO B 1 34 ? 76.891 76.443 -0.331 1.00 18.04 34 PRO B C 1
ATOM 2641 O O . PRO B 1 34 ? 77.923 76.092 0.267 1.00 19.22 34 PRO B O 1
ATOM 2645 N N . ASN B 1 35 ? 76.587 77.709 -0.586 1.00 18.69 35 ASN B N 1
ATOM 2646 C CA . ASN B 1 35 ? 77.525 78.750 -0.164 1.00 20.44 35 ASN B CA 1
ATOM 2647 C C . ASN B 1 35 ? 77.627 78.821 1.350 1.00 19.50 35 ASN B C 1
ATOM 2648 O O . ASN B 1 35 ? 78.734 78.975 1.860 1.00 20.36 35 ASN B O 1
ATOM 2653 N N . THR B 1 36 ? 76.507 78.721 2.043 1.00 17.52 36 THR B N 1
ATOM 2654 C CA . THR B 1 36 ? 76.551 78.815 3.502 1.00 16.02 36 THR B CA 1
ATOM 2655 C C . THR B 1 36 ? 77.023 77.497 4.081 1.00 16.14 36 THR B C 1
ATOM 2656 O O . THR B 1 36 ? 77.701 77.516 5.110 1.00 16.34 36 THR B O 1
ATOM 2660 N N . ILE B 1 37 ? 76.723 76.384 3.441 1.00 16.06 37 ILE B N 1
ATOM 2661 C CA . ILE B 1 37 ? 77.368 75.121 3.812 1.00 15.08 37 ILE B CA 1
ATOM 2662 C C . ILE B 1 37 ? 78.864 75.328 3.763 1.00 16.16 37 ILE B C 1
ATOM 2663 O O . ILE B 1 37 ? 79.550 74.937 4.710 1.00 15.78 37 ILE B O 1
ATOM 2668 N N . ASP B 1 38 ? 79.319 75.967 2.684 1.00 16.14 38 ASP B N 1
ATOM 2669 C CA . ASP B 1 38 ? 80.780 76.156 2.612 1.00 18.08 38 ASP B CA 1
ATOM 2670 C C . ASP B 1 38 ? 81.338 76.972 3.783 1.00 18.25 38 ASP B C 1
ATOM 2671 O O . ASP B 1 38 ? 82.464 76.743 4.289 1.00 20.28 38 ASP B O 1
ATOM 2676 N N . THR B 1 39 ? 80.573 77.966 4.246 1.00 18.35 39 THR B N 1
ATOM 2677 C CA . THR B 1 39 ? 81.034 78.743 5.367 1.00 18.56 39 THR B CA 1
ATOM 2678 C C . THR B 1 39 ? 81.142 77.886 6.624 1.00 16.94 39 THR B C 1
ATOM 2679 O O . THR B 1 39 ? 82.095 77.952 7.380 1.00 18.36 39 THR B O 1
ATOM 2683 N N . LEU B 1 40 ? 80.129 77.020 6.831 1.00 16.43 40 LEU B N 1
ATOM 2684 C CA . LEU B 1 40 ? 80.180 76.148 8.010 1.00 15.07 40 LEU B CA 1
ATOM 2685 C C . LEU B 1 40 ? 81.341 75.158 7.862 1.00 14.48 40 LEU B C 1
ATOM 2686 O O . LEU B 1 40 ? 81.992 74.839 8.846 1.00 16.13 40 LEU B O 1
ATOM 2691 N N . ILE B 1 41 ? 81.646 74.679 6.687 1.00 15.84 41 ILE B N 1
ATOM 2692 C CA . ILE B 1 41 ? 82.811 73.814 6.530 1.00 15.59 41 ILE B CA 1
ATOM 2693 C C . ILE 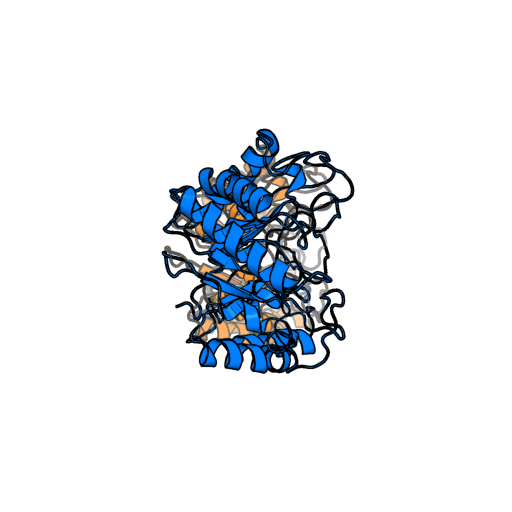B 1 41 ? 84.063 74.554 6.906 1.00 17.18 41 ILE B C 1
ATOM 2694 O O . ILE B 1 41 ? 84.943 73.974 7.553 1.00 18.59 41 ILE B O 1
ATOM 2699 N N . SER B 1 42 ? 84.199 75.814 6.501 1.00 18.39 42 SER B N 1
ATOM 2700 C CA . SER B 1 42 ? 85.377 76.615 6.806 1.00 20.63 42 SER B CA 1
ATOM 2701 C C . SER B 1 42 ? 85.523 76.855 8.297 1.00 20.37 42 SER B C 1
ATOM 2702 O O . SER B 1 42 ? 86.611 77.082 8.773 1.00 24.83 42 SER B O 1
ATOM 2705 N N . LYS B 1 43 ? 84.418 76.764 9.022 1.00 19.95 43 LYS B N 1
ATOM 2706 C CA . LYS B 1 43 ? 84.440 76.879 10.482 1.00 19.21 43 LYS B CA 1
ATOM 2707 C C . LYS B 1 43 ? 84.863 75.573 11.143 1.00 20.90 43 LYS B C 1
ATOM 2708 O O . LYS B 1 43 ? 85.121 75.570 12.360 1.00 24.85 43 LYS B O 1
ATOM 2714 N N . GLY B 1 44 ? 84.927 74.493 10.347 1.00 17.42 44 GLY B N 1
ATOM 2715 C CA . GLY B 1 44 ? 85.394 73.203 10.832 1.00 19.27 44 GLY B CA 1
ATOM 2716 C C . GLY B 1 44 ? 84.315 72.155 10.946 1.00 16.88 44 GLY B C 1
ATOM 2717 O O . GLY B 1 44 ? 84.632 71.014 11.410 1.00 16.84 44 GLY B O 1
ATOM 2718 N N . MET B 1 45 ? 83.105 72.396 10.528 1.00 14.37 45 MET B N 1
ATOM 2719 C CA . MET B 1 45 ? 82.087 71.343 10.511 1.00 12.95 45 MET B CA 1
ATOM 2720 C C . MET B 1 45 ? 82.357 70.353 9.393 1.00 12.66 45 MET B C 1
ATOM 2721 O O . MET B 1 45 ? 82.757 70.786 8.312 1.00 14.42 45 MET B O 1
ATOM 2726 N N . ASN B 1 46 ? 82.120 69.064 9.663 1.00 12.27 46 ASN B N 1
ATOM 2727 C CA . ASN B 1 46 ? 82.438 68.022 8.699 1.00 11.73 46 ASN B CA 1
ATOM 2728 C C . ASN B 1 46 ? 81.293 67.029 8.452 1.00 11.66 46 ASN B C 1
ATOM 2729 O O . ASN B 1 46 ? 81.513 66.040 7.790 1.00 11.66 46 ASN B O 1
ATOM 2734 N N . ILE B 1 47 ? 80.094 67.381 8.897 1.00 10.81 47 ILE B N 1
ATOM 2735 C CA . ILE B 1 47 ? 78.906 66.590 8.648 1.00 10.31 47 ILE B CA 1
ATOM 2736 C C . ILE B 1 47 ? 77.682 67.475 8.526 1.00 10.41 47 ILE B C 1
ATOM 2737 O O . ILE B 1 47 ? 77.527 68.428 9.316 1.00 11.02 47 ILE B O 1
ATOM 2742 N N . PHE B 1 48 ? 76.865 67.190 7.536 1.00 10.40 48 PHE B N 1
ATOM 2743 C CA . PHE B 1 48 ? 75.653 67.981 7.291 1.00 10.32 48 PHE B CA 1
ATOM 2744 C C . PHE B 1 48 ? 74.535 67.023 7.081 1.00 9.72 48 PHE B C 1
ATOM 2745 O O . PHE B 1 48 ? 74.614 66.171 6.147 1.00 10.91 48 PHE B O 1
ATOM 2753 N N . ARG B 1 49 ? 73.508 67.095 7.883 1.00 9.44 49 ARG B N 1
ATOM 2754 C CA . ARG B 1 49 ? 72.318 66.255 7.747 1.00 9.24 49 ARG B CA 1
ATOM 2755 C C . ARG B 1 49 ? 71.222 66.939 6.956 1.00 9.17 49 ARG B C 1
ATOM 2756 O O . ARG B 1 49 ? 70.854 68.057 7.303 1.00 11.24 49 ARG B O 1
ATOM 2764 N N . VAL B 1 50 ? 70.730 66.243 5.941 1.00 10.27 50 VAL B N 1
ATOM 2765 C CA . VAL B 1 50 ? 69.785 66.839 5.007 1.00 10.76 50 VAL B CA 1
ATOM 2766 C C . VAL B 1 50 ? 68.433 66.172 5.088 1.00 10.69 50 VAL B C 1
ATOM 2767 O O . VAL B 1 50 ? 68.210 65.106 4.470 1.00 10.09 50 VAL B O 1
ATOM 2771 N N . PRO B 1 51 ? 67.509 66.740 5.850 1.00 10.02 51 PRO B N 1
ATOM 2772 C CA . PRO B 1 51 ? 66.111 66.230 5.841 1.00 10.40 51 PRO B CA 1
ATOM 2773 C C . PRO B 1 51 ? 65.470 66.387 4.473 1.00 9.92 51 PRO B C 1
ATOM 2774 O O . PRO B 1 51 ? 65.660 67.389 3.766 1.00 11.20 51 PRO B O 1
ATOM 2778 N N . PHE B 1 52 ? 64.623 65.432 4.142 1.00 10.05 52 PHE B N 1
ATOM 2779 C CA . PHE B 1 52 ? 63.746 65.507 2.951 1.00 10.34 52 PHE B CA 1
ATOM 2780 C C . PHE B 1 52 ? 62.527 64.668 3.227 1.00 10.25 52 PHE B C 1
ATOM 2781 O O . PHE B 1 52 ? 62.558 63.802 4.121 1.00 11.19 52 PHE B O 1
ATOM 2789 N N . MET B 1 53 ? 61.470 64.806 2.459 1.00 10.94 53 MET B N 1
ATOM 2790 C CA . MET B 1 53 ? 60.299 63.999 2.613 1.00 10.79 53 MET B CA 1
ATOM 2791 C C . MET B 1 53 ? 60.303 62.806 1.695 1.00 11.16 53 MET B C 1
ATOM 2792 O O . MET B 1 53 ? 60.516 62.953 0.482 1.00 10.76 53 MET B O 1
ATOM 2799 N N . MET B 1 54 ? 60.027 61.631 2.262 1.00 10.89 54 MET B N 1
ATOM 2800 C CA . MET B 1 54 ? 59.916 60.423 1.453 1.00 10.55 54 MET B CA 1
ATOM 2801 C C . MET B 1 54 ? 58.949 60.607 0.295 1.00 11.61 54 MET B C 1
ATOM 2802 O O . MET B 1 54 ? 59.252 60.129 -0.819 1.00 12.97 54 MET B O 1
ATOM 2807 N N . GLU B 1 55 ? 57.806 61.236 0.559 1.00 12.17 55 GLU B N 1
ATOM 2808 C CA . GLU B 1 55 ? 56.759 61.359 -0.422 1.00 12.88 55 GLU B CA 1
ATOM 2809 C C . GLU B 1 55 ? 57.099 62.281 -1.580 1.00 12.34 55 GLU B C 1
ATOM 2810 O O . GLU B 1 55 ? 56.523 62.177 -2.657 1.00 14.08 55 GLU B O 1
ATOM 2816 N N . ARG B 1 56 ? 58.019 63.223 -1.308 1.00 12.19 56 ARG B N 1
ATOM 2817 C CA . ARG B 1 56 ? 58.499 64.113 -2.332 1.00 12.30 56 ARG B CA 1
ATOM 2818 C C . ARG B 1 56 ? 59.575 63.406 -3.187 1.00 11.27 56 ARG B C 1
ATOM 2819 O O . ARG B 1 56 ? 59.669 63.632 -4.390 1.00 12.98 56 ARG B O 1
ATOM 2827 N N . LEU B 1 57 ? 60.386 62.561 -2.578 1.00 11.00 57 LEU B N 1
ATOM 2828 C CA . LEU B 1 57 ? 61.442 61.881 -3.311 1.00 10.66 57 LEU B CA 1
ATOM 2829 C C . LEU B 1 57 ? 60.870 60.741 -4.114 1.00 10.96 57 LEU B C 1
ATOM 2830 O O . LEU B 1 57 ? 61.300 60.546 -5.253 1.00 12.10 57 LEU B O 1
ATOM 2835 N N . VAL B 1 58 ? 59.984 59.952 -3.580 1.00 12.37 58 VAL B N 1
ATOM 2836 C CA . VAL B 1 58 ? 59.349 58.759 -4.167 1.00 11.82 58 VAL B CA 1
ATOM 2837 C C . VAL B 1 58 ? 57.867 58.883 -3.924 1.00 13.05 58 VAL B C 1
ATOM 2838 O O . VAL B 1 58 ? 57.327 58.392 -2.920 1.00 13.47 58 VAL B O 1
ATOM 2842 N N . PRO B 1 59 ? 57.169 59.615 -4.806 1.00 13.36 59 PRO B N 1
ATOM 2843 C CA . PRO B 1 59 ? 55.722 59.830 -4.572 1.00 14.02 59 PRO B CA 1
ATOM 2844 C C . PRO B 1 59 ? 54.856 58.609 -4.729 1.00 14.47 59 PRO B C 1
ATOM 2845 O O . PRO B 1 59 ? 55.176 57.683 -5.455 1.00 14.52 59 PRO B O 1
ATOM 2849 N N . ASN B 1 60 ? 53.698 58.663 -4.078 1.00 15.02 60 ASN B N 1
ATOM 2850 C CA . ASN B 1 60 ? 52.532 57.768 -4.199 1.00 16.09 60 ASN B CA 1
ATOM 2851 C C . ASN B 1 60 ? 52.751 56.422 -3.557 1.00 15.95 60 ASN B C 1
ATOM 2852 O O . ASN B 1 60 ? 51.999 55.991 -2.680 1.00 16.68 60 ASN B O 1
ATOM 2857 N N . SER B 1 61 ? 53.788 55.708 -3.958 1.00 16.23 61 SER B N 1
ATOM 2858 C CA . SER B 1 61 ? 54.176 54.434 -3.284 1.00 15.16 61 SER B CA 1
ATOM 2859 C C . SER B 1 61 ? 55.670 54.448 -3.114 1.00 13.24 61 SER B C 1
ATOM 2860 O O . SER B 1 61 ? 56.384 54.793 -4.031 1.00 14.21 61 SER B O 1
ATOM 2865 N N . MET B 1 62 ? 56.124 53.998 -1.927 1.00 13.05 62 MET B N 1
ATOM 2866 C CA . MET B 1 62 ? 57.563 54.085 -1.704 1.00 13.33 62 MET B CA 1
ATOM 2867 C C . MET B 1 62 ? 58.340 53.078 -2.503 1.00 12.69 62 MET B C 1
ATOM 2868 O O . MET B 1 62 ? 59.583 53.144 -2.513 1.00 13.43 62 MET B O 1
ATOM 2873 N N . THR B 1 63 ? 57.665 52.128 -3.172 1.00 14.17 63 THR B N 1
ATOM 2874 C CA . THR B 1 63 ? 58.270 51.171 -4.063 1.00 14.43 63 THR B CA 1
ATOM 2875 C C . THR B 1 63 ? 58.389 51.672 -5.508 1.00 14.77 63 THR B C 1
ATOM 2876 O O . THR B 1 63 ? 58.880 50.954 -6.403 1.00 17.46 63 THR B O 1
ATOM 2880 N N . GLY B 1 64 ? 57.917 52.885 -5.780 1.00 14.81 64 GLY B N 1
ATOM 2881 C CA . GLY B 1 64 ? 57.913 53.403 -7.145 1.00 16.42 64 GLY B CA 1
ATOM 2882 C C . GLY B 1 64 ? 59.186 54.140 -7.465 1.00 14.98 64 GLY B C 1
ATOM 2883 O O . GLY B 1 64 ? 60.212 54.087 -6.794 1.00 15.28 64 GLY B O 1
ATOM 2884 N N . SER B 1 65 ? 59.132 54.856 -8.564 1.00 15.64 65 SER B N 1
ATOM 2885 C CA . SER B 1 65 ? 60.199 55.638 -9.118 1.00 17.25 65 SER B CA 1
ATOM 2886 C C . SER B 1 65 ? 60.370 56.999 -8.471 1.00 15.44 65 SER B C 1
ATOM 2887 O O . SER B 1 65 ? 59.353 57.588 -8.077 1.00 16.87 65 SER B O 1
ATOM 2890 N N . PRO B 1 66 ? 61.596 57.476 -8.358 1.00 14.89 66 PRO B N 1
ATOM 2891 C CA . PRO B 1 66 ? 61.767 58.819 -7.786 1.00 14.34 66 PRO B CA 1
ATOM 2892 C C . PRO B 1 66 ? 61.181 59.949 -8.629 1.00 15.04 66 PRO B C 1
ATOM 2893 O O . PRO B 1 66 ? 60.981 59.806 -9.854 1.00 19.21 66 PRO B O 1
ATOM 2897 N N . ASP B 1 67 ? 60.920 61.044 -7.928 1.00 14.15 67 ASP B N 1
ATOM 2898 C CA . ASP B 1 67 ? 60.554 62.248 -8.644 1.00 13.21 67 ASP B CA 1
ATOM 2899 C C . ASP B 1 67 ? 61.804 62.862 -9.206 1.00 13.68 67 ASP B C 1
ATOM 2900 O O . ASP B 1 67 ? 62.720 63.174 -8.433 1.00 14.57 67 ASP B O 1
ATOM 2905 N N . PRO B 1 68 ? 61.921 63.019 -10.519 1.00 14.86 68 PRO B N 1
ATOM 2906 C CA . PRO B 1 68 ? 63.181 63.551 -11.090 1.00 15.10 68 PRO B CA 1
ATOM 2907 C C . PRO B 1 68 ? 63.646 64.866 -10.481 1.00 13.75 68 PRO B C 1
ATOM 2908 O O . PRO B 1 68 ? 64.863 65.035 -10.218 1.00 14.16 68 PRO B O 1
ATOM 2912 N N . ASN B 1 69 ? 62.794 65.865 -10.272 1.00 14.99 69 ASN B N 1
ATOM 2913 C CA . ASN B 1 69 ? 63.292 67.181 -9.866 1.00 15.69 69 ASN B CA 1
ATOM 2914 C C . ASN B 1 69 ? 63.762 67.171 -8.431 1.00 14.58 69 ASN B C 1
ATOM 2915 O O . ASN B 1 69 ? 64.780 67.697 -8.077 1.00 15.16 69 ASN B O 1
ATOM 2917 N N . TYR B 1 70 ? 62.975 66.537 -7.545 1.00 13.86 70 TYR B N 1
ATOM 2918 C CA . TYR B 1 70 ? 63.352 66.545 -6.122 1.00 13.02 70 TYR B CA 1
ATOM 2919 C C . TYR B 1 70 ? 64.589 65.691 -5.916 1.00 12.10 70 TYR B C 1
ATOM 2920 O O . TYR B 1 70 ? 65.471 66.109 -5.174 1.00 12.18 70 TYR B O 1
ATOM 2929 N N . LEU B 1 71 ? 64.674 64.546 -6.613 1.00 11.76 71 LEU B N 1
ATOM 2930 C CA . LEU B 1 71 ? 65.905 63.751 -6.581 1.00 11.51 71 LEU B CA 1
ATOM 2931 C C . LEU B 1 71 ? 67.106 64.547 -7.093 1.00 11.83 71 LEU B C 1
ATOM 2932 O O . LEU B 1 71 ? 68.210 64.517 -6.502 1.00 11.79 71 LEU B O 1
ATOM 2937 N N . ALA B 1 72 ? 66.974 65.258 -8.209 1.00 12.22 72 ALA B N 1
ATOM 2938 C CA . ALA B 1 72 ? 68.086 66.045 -8.738 1.00 12.07 72 ALA B CA 1
ATOM 2939 C C . ALA B 1 72 ? 68.621 67.014 -7.697 1.00 12.05 72 ALA B C 1
ATOM 2940 O O . ALA B 1 72 ? 69.818 67.171 -7.593 1.00 12.10 72 ALA B O 1
ATOM 2942 N N . ASP B 1 73 ? 67.729 67.639 -6.927 1.00 12.21 73 ASP B N 1
ATOM 2943 C CA . ASP B 1 73 ? 68.158 68.624 -5.939 1.00 12.59 73 ASP B CA 1
ATOM 2944 C C . ASP B 1 73 ? 68.792 67.928 -4.721 1.00 12.06 73 ASP B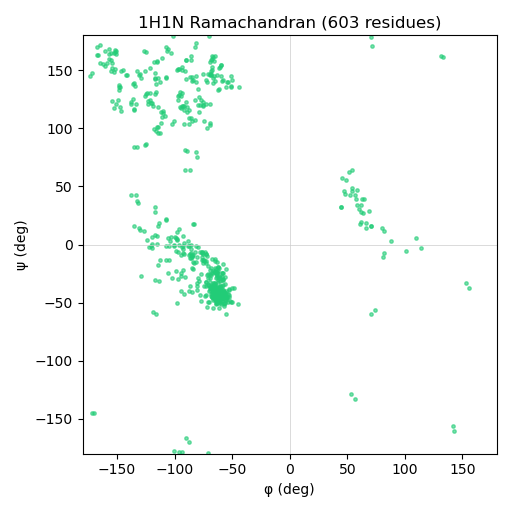 C 1
ATOM 2945 O O . ASP B 1 73 ? 69.736 68.485 -4.141 1.00 12.99 73 ASP B O 1
ATOM 2950 N N . LEU B 1 74 ? 68.274 66.760 -4.345 1.00 11.26 74 LEU B N 1
ATOM 2951 C CA . LEU B 1 74 ? 68.969 65.976 -3.300 1.00 11.46 74 LEU B CA 1
ATOM 2952 C C . LEU B 1 74 ? 70.380 65.614 -3.707 1.00 10.80 74 LEU B C 1
ATOM 2953 O O . LEU B 1 74 ? 71.327 65.787 -2.933 1.00 11.34 74 LEU B O 1
ATOM 2958 N N . ILE B 1 75 ? 70.510 65.140 -4.954 1.00 10.93 75 ILE B N 1
ATOM 2959 C CA . ILE B 1 75 ? 71.833 64.790 -5.449 1.00 11.02 75 ILE B CA 1
ATOM 2960 C C . ILE B 1 75 ? 72.757 65.985 -5.442 1.00 11.23 75 ILE B C 1
ATOM 2961 O O . ILE B 1 75 ? 73.919 65.925 -5.047 1.00 11.25 75 ILE B O 1
ATOM 2966 N N . ALA B 1 76 ? 72.276 67.130 -5.940 1.00 11.78 76 ALA B N 1
ATOM 2967 C CA . ALA B 1 76 ? 73.057 68.337 -5.961 1.00 12.80 76 ALA B CA 1
ATOM 2968 C C . ALA B 1 76 ? 73.513 68.728 -4.563 1.00 12.50 76 ALA B C 1
ATOM 2969 O O . ALA B 1 76 ? 74.667 69.141 -4.358 1.00 13.45 76 ALA B O 1
ATOM 2971 N N . THR B 1 77 ? 72.610 68.651 -3.605 1.00 11.78 77 THR B N 1
ATOM 2972 C CA . THR B 1 77 ? 72.958 69.032 -2.223 1.00 12.00 77 THR B CA 1
ATOM 2973 C C . THR B 1 77 ? 73.998 68.093 -1.660 1.00 12.39 77 THR B C 1
ATOM 2974 O O . THR B 1 77 ? 74.993 68.514 -1.067 1.00 12.44 77 THR B O 1
ATOM 2978 N N . VAL B 1 78 ? 73.803 66.762 -1.848 1.00 11.75 78 VAL B N 1
ATOM 2979 C CA . VAL B 1 78 ? 74.780 65.822 -1.376 1.00 11.87 78 VAL B CA 1
ATOM 2980 C C . VAL B 1 78 ? 76.143 66.060 -1.968 1.00 12.22 78 VAL B C 1
ATOM 2981 O O . VAL B 1 78 ? 77.127 66.087 -1.262 1.00 13.66 78 VAL B O 1
ATOM 2985 N N . ASN B 1 79 ? 76.166 66.267 -3.273 1.00 12.81 79 ASN B N 1
ATOM 2986 C CA . ASN B 1 79 ? 77.459 66.489 -3.923 1.00 13.97 79 ASN B CA 1
ATOM 2987 C C . ASN B 1 79 ? 78.119 67.754 -3.443 1.00 14.80 79 ASN B C 1
ATOM 2988 O O . ASN B 1 79 ? 79.352 67.821 -3.363 1.00 15.68 79 ASN B O 1
ATOM 2990 N N . ALA B 1 80 ? 77.360 68.813 -3.162 1.00 15.36 80 ALA B N 1
ATOM 2991 C CA . ALA B 1 80 ? 77.978 70.043 -2.689 1.00 16.36 80 ALA B CA 1
ATOM 2992 C C . ALA B 1 80 ? 78.702 69.825 -1.390 1.00 16.11 80 ALA B C 1
ATOM 2993 O O . ALA B 1 80 ? 79.742 70.401 -1.119 1.00 18.23 80 ALA B O 1
ATOM 2995 N N . ILE B 1 81 ? 78.115 68.975 -0.541 1.00 14.45 81 ILE B N 1
ATOM 2996 C CA . ILE B 1 81 ? 78.734 68.627 0.732 1.00 13.73 81 ILE B CA 1
ATOM 2997 C C . ILE B 1 81 ? 79.942 67.745 0.533 1.00 13.69 81 ILE B C 1
ATOM 2998 O O . ILE B 1 81 ? 81.078 67.975 0.993 1.00 15.07 81 ILE B O 1
ATOM 3003 N N . THR B 1 82 ? 79.753 66.642 -0.173 1.00 12.39 82 THR B N 1
ATOM 3004 C CA . THR B 1 82 ? 80.781 65.621 -0.203 1.00 13.57 82 THR B CA 1
ATOM 3005 C C . THR B 1 82 ? 81.957 65.922 -1.102 1.00 12.89 82 THR B C 1
ATOM 3006 O O . THR B 1 82 ? 83.070 65.442 -0.894 1.00 13.76 82 THR B O 1
ATOM 3010 N N . GLN B 1 83 ? 81.752 66.748 -2.138 1.00 14.49 83 GLN B N 1
ATOM 3011 C CA . GLN B 1 83 ? 82.869 67.132 -3.024 1.00 15.18 83 GLN B CA 1
ATOM 3012 C C . GLN B 1 83 ? 83.962 67.816 -2.257 1.00 15.13 83 GLN B C 1
ATOM 3013 O O . GLN B 1 83 ? 85.140 67.757 -2.662 1.00 17.54 83 GLN B O 1
ATOM 3015 N N . LYS B 1 84 ? 83.598 68.476 -1.151 1.00 15.48 84 LYS B N 1
ATOM 3016 C CA . LYS B 1 84 ? 84.528 69.206 -0.317 1.00 15.70 84 LYS B CA 1
ATOM 3017 C C . LYS B 1 84 ? 85.177 68.277 0.693 1.00 15.87 84 LYS B C 1
ATOM 3018 O O . LYS B 1 84 ? 86.099 68.671 1.431 1.00 18.40 84 LYS B O 1
ATOM 3024 N N . GLY B 1 85 ? 84.747 67.038 0.792 1.00 14.74 85 GLY B N 1
ATOM 3025 C CA . GLY B 1 85 ? 85.278 66.132 1.781 1.00 15.05 85 GLY B CA 1
ATOM 3026 C C . GLY B 1 85 ? 84.484 65.870 3.049 1.00 15.43 85 GLY B C 1
ATOM 3027 O O . GLY B 1 85 ? 84.865 65.070 3.925 1.00 17.73 85 GLY B O 1
ATOM 3028 N N . ALA B 1 86 ? 83.384 66.589 3.210 1.00 15.14 86 ALA B N 1
ATOM 3029 C CA . ALA B 1 86 ? 82.497 66.440 4.390 1.00 13.46 86 ALA B CA 1
ATOM 3030 C C . ALA B 1 86 ? 81.515 65.320 4.132 1.00 13.06 86 ALA B C 1
ATOM 3031 O O . ALA B 1 86 ? 81.265 64.938 2.982 1.00 12.65 86 ALA B O 1
ATOM 3033 N N . TYR B 1 87 ? 80.907 64.833 5.233 1.00 11.60 87 TYR B N 1
ATOM 3034 C CA . TYR B 1 87 ? 79.844 63.832 5.122 1.00 10.12 87 TYR B CA 1
ATOM 3035 C C . TYR B 1 87 ? 78.454 64.413 5.003 1.00 10.24 87 TYR B C 1
ATOM 3036 O O . TYR B 1 87 ? 78.130 65.425 5.648 1.00 11.31 87 TYR B O 1
ATOM 3045 N N . ALA B 1 88 ? 77.626 63.786 4.188 1.00 9.88 88 ALA B N 1
ATOM 3046 C CA . ALA B 1 88 ? 76.252 64.180 3.952 1.00 9.80 88 ALA B CA 1
ATOM 3047 C C . ALA B 1 88 ? 75.329 63.098 4.466 1.00 9.45 88 ALA B C 1
ATOM 3048 O O . ALA B 1 88 ? 75.405 61.976 3.976 1.00 10.13 88 ALA B O 1
ATOM 3050 N N . VAL B 1 89 ? 74.482 63.429 5.441 1.00 9.87 89 VAL B N 1
ATOM 3051 C CA . VAL B 1 89 ? 73.503 62.472 5.921 1.00 9.30 89 VAL B CA 1
ATOM 3052 C C . VAL B 1 89 ? 72.170 62.644 5.185 1.00 8.99 89 VAL B C 1
ATOM 3053 O O . VAL B 1 89 ? 71.550 63.676 5.208 1.00 10.69 89 VAL B O 1
ATOM 3057 N N . VAL B 1 90 ? 71.772 61.564 4.497 1.00 9.95 90 VAL B N 1
ATOM 3058 C CA . VAL B 1 90 ? 70.530 61.523 3.732 1.00 10.31 90 VAL B CA 1
ATOM 3059 C C . VAL B 1 90 ? 69.443 61.087 4.686 1.00 9.50 90 VAL B C 1
ATOM 3060 O O . VAL B 1 90 ? 69.409 59.905 5.111 1.00 9.73 90 VAL B O 1
ATOM 3064 N N . ASP B 1 91 ? 68.561 62.006 5.043 1.00 9.24 91 ASP B N 1
ATOM 3065 C CA . ASP B 1 91 ? 67.556 61.792 6.106 1.00 9.70 91 ASP B CA 1
ATOM 3066 C C . ASP B 1 91 ? 66.134 61.872 5.600 1.00 9.08 91 ASP B C 1
ATOM 3067 O O . ASP B 1 91 ? 65.614 62.982 5.446 1.00 9.72 91 ASP B O 1
ATOM 3072 N N . PRO B 1 92 ? 65.461 60.747 5.342 1.00 9.64 92 PRO B N 1
ATOM 3073 C CA . PRO B 1 92 ? 64.030 60.749 5.073 1.00 9.85 92 PRO B CA 1
ATOM 3074 C C . PRO B 1 92 ? 63.339 61.118 6.383 1.00 9.40 92 PRO B C 1
ATOM 3075 O O . PRO B 1 92 ? 63.288 60.284 7.322 1.00 10.46 92 PRO B O 1
ATOM 3079 N N . HIS B 1 93 ? 62.895 62.354 6.465 1.00 10.37 93 HIS B N 1
ATOM 3080 C CA . HIS B 1 93 ? 62.492 62.965 7.696 1.00 10.17 93 HIS B CA 1
ATOM 3081 C C . HIS B 1 93 ? 61.030 62.668 7.990 1.00 9.61 93 HIS B C 1
ATOM 3082 O O . HIS B 1 93 ? 60.198 63.555 7.997 1.00 10.87 93 HIS B O 1
ATOM 3089 N N . ASN B 1 94 ? 60.748 61.384 8.191 1.00 9.44 94 ASN B N 1
ATOM 3090 C CA . ASN B 1 94 ? 59.385 60.906 8.055 1.00 9.77 94 ASN B CA 1
ATOM 3091 C C . ASN B 1 94 ? 58.741 60.280 9.268 1.00 9.82 94 ASN B C 1
ATOM 3092 O O . ASN B 1 94 ? 57.569 59.895 9.188 1.00 10.24 94 ASN B O 1
ATOM 3097 N N . TYR B 1 95 ? 59.391 60.177 10.404 1.00 9.83 95 TYR B N 1
ATOM 3098 C CA . TYR B 1 95 ? 58.714 59.754 11.638 1.00 10.07 95 TYR B CA 1
ATOM 3099 C C . TYR B 1 95 ? 58.140 58.353 11.542 1.00 10.50 95 TYR B C 1
ATOM 3100 O O . TYR B 1 95 ? 57.173 58.032 12.239 1.00 11.19 95 TYR B O 1
ATOM 3109 N N . GLY B 1 96 ? 58.763 57.504 10.706 1.00 10.29 96 GLY B N 1
ATOM 3110 C CA . GLY B 1 96 ? 58.244 56.162 10.541 1.00 11.34 96 GLY B CA 1
ATOM 3111 C C . GLY B 1 96 ? 56.940 56.052 9.804 1.00 10.52 96 GLY B C 1
ATOM 3112 O O . GLY B 1 96 ? 56.268 55.030 9.898 1.00 11.39 96 GLY B O 1
ATOM 3113 N N . ARG B 1 97 ? 56.540 57.110 9.104 1.00 10.80 97 ARG B N 1
ATOM 3114 C CA . ARG B 1 97 ? 55.230 57.284 8.465 1.00 11.11 97 ARG B CA 1
ATOM 3115 C C . ARG B 1 97 ? 55.378 57.731 7.029 1.00 10.27 97 ARG B C 1
ATOM 3116 O O . ARG B 1 97 ? 56.297 58.456 6.689 1.00 12.14 97 ARG B O 1
ATOM 3124 N N . TYR B 1 98 ? 54.475 57.282 6.209 1.00 11.74 98 TYR B N 1
ATOM 3125 C CA . TYR B 1 98 ? 54.456 57.597 4.758 1.00 11.00 98 TYR B CA 1
ATOM 3126 C C . TYR B 1 98 ? 53.019 57.908 4.416 1.00 10.99 98 TYR B C 1
ATOM 3127 O O . TYR B 1 98 ? 52.120 57.143 4.728 1.00 11.87 98 TYR B O 1
ATOM 3136 N N . TYR B 1 99 ? 52.778 59.088 3.832 1.00 12.22 99 TYR B N 1
ATOM 3137 C CA . TYR B 1 99 ? 51.423 59.617 3.690 1.00 12.25 99 TYR B CA 1
ATOM 3138 C C . TYR B 1 99 ? 50.631 59.516 5.020 1.00 12.50 99 TYR B C 1
ATOM 3139 O O . TYR B 1 99 ? 49.447 59.176 5.105 1.00 13.59 99 TYR B O 1
ATOM 3148 N N . ASN B 1 100 ? 51.359 59.883 6.081 1.00 12.87 100 ASN B N 1
ATOM 3149 C CA . ASN B 1 100 ? 50.834 60.020 7.432 1.00 14.55 100 ASN B CA 1
ATOM 3150 C C . ASN B 1 100 ? 50.379 58.720 8.065 1.00 15.06 100 ASN B C 1
ATOM 3151 O O . ASN B 1 100 ? 49.680 58.792 9.100 1.00 18.71 100 ASN B O 1
ATOM 3156 N N . SER B 1 101 ? 50.732 57.575 7.513 1.00 13.34 101 SER B N 1
ATOM 3157 C CA . SER B 1 101 ? 50.398 56.262 8.041 1.00 13.76 101 SER B CA 1
ATOM 3158 C C . SER B 1 101 ? 51.664 55.562 8.420 1.00 11.86 101 SER B C 1
ATOM 3159 O O . SER B 1 101 ? 52.649 55.622 7.683 1.00 12.53 101 SER B O 1
ATOM 3162 N N . ILE B 1 102 ? 51.693 54.880 9.562 1.00 12.12 102 ILE B N 1
ATOM 3163 C CA . ILE B 1 102 ? 52.865 54.091 9.914 1.00 11.61 102 ILE B CA 1
ATOM 3164 C C . ILE B 1 102 ? 53.274 53.162 8.796 1.00 12.02 102 ILE B C 1
ATOM 3165 O O . ILE B 1 102 ? 52.435 52.520 8.149 1.00 14.60 102 ILE B O 1
ATOM 3170 N N . ILE B 1 103 ? 54.574 53.136 8.549 1.00 11.19 103 ILE B N 1
ATOM 3171 C CA . ILE B 1 103 ? 55.116 52.197 7.567 1.00 12.18 103 ILE B CA 1
ATOM 3172 C C . ILE B 1 103 ? 55.116 50.811 8.170 1.00 12.52 103 ILE B C 1
ATOM 3173 O O . ILE B 1 103 ? 55.942 50.469 9.019 1.00 14.57 103 ILE B O 1
ATOM 3178 N N . SER B 1 104 ? 54.218 49.961 7.743 1.00 14.81 104 SER B N 1
ATOM 3179 C CA . SER B 1 104 ? 53.990 48.669 8.378 1.00 15.08 104 SER B CA 1
ATOM 3180 C C . SER B 1 104 ? 54.574 47.541 7.538 1.00 15.13 104 SER B C 1
ATOM 3181 O O . SER B 1 104 ? 54.510 46.411 7.983 1.00 16.15 104 SER B O 1
ATOM 3184 N N . SER B 1 105 ? 55.151 47.905 6.397 1.00 14.59 105 SER B N 1
ATOM 3185 C CA . SER B 1 105 ? 55.736 46.910 5.516 1.00 14.53 105 SER B CA 1
ATOM 3186 C C . SER B 1 105 ? 57.261 47.071 5.407 1.00 12.66 105 SER B C 1
ATOM 3187 O O . SER B 1 105 ? 57.776 47.923 4.689 1.00 12.34 105 SER B O 1
ATOM 3190 N N . PRO B 1 106 ? 57.994 46.243 6.131 1.00 13.25 106 PRO B N 1
ATOM 3191 C CA . PRO B 1 106 ? 59.443 46.319 5.990 1.00 13.00 106 PRO B CA 1
ATOM 3192 C C . PRO B 1 106 ? 59.887 46.082 4.559 1.00 12.04 106 PRO B C 1
ATOM 3193 O O . PRO B 1 106 ? 60.874 46.666 4.141 1.00 11.10 106 PRO B O 1
ATOM 3197 N N . SER B 1 107 ? 59.209 45.213 3.817 1.00 12.86 107 SER B N 1
ATOM 3198 C CA . SER B 1 107 ? 59.656 44.918 2.465 1.00 13.63 107 SER B CA 1
ATOM 3199 C C . SER B 1 107 ? 59.523 46.118 1.582 1.00 13.38 107 SER B C 1
ATOM 3200 O O . SER B 1 107 ? 60.386 46.466 0.724 1.00 14.33 107 SER B O 1
ATOM 3205 N N . ASP B 1 108 ? 58.535 46.937 1.614 1.00 12.82 108 ASP B N 1
ATOM 3206 C CA . ASP B 1 108 ? 58.257 48.153 0.929 1.00 11.78 108 ASP B CA 1
ATOM 3207 C C . ASP B 1 108 ? 59.349 49.147 1.327 1.00 11.07 108 ASP B C 1
ATOM 3208 O O . ASP B 1 108 ? 59.903 49.808 0.450 1.00 12.10 108 ASP B O 1
ATOM 3213 N N . PHE B 1 109 ? 59.662 49.204 2.602 1.00 11.47 109 PHE B N 1
ATOM 3214 C CA . PHE B 1 109 ? 60.720 50.121 3.109 1.00 10.77 109 PHE B CA 1
ATOM 3215 C C . PHE B 1 109 ? 62.045 49.725 2.586 1.00 10.39 109 PHE B C 1
ATOM 3216 O O . PHE B 1 109 ? 62.884 50.571 2.240 1.00 11.26 109 PHE B O 1
ATOM 3224 N N . GLU B 1 110 ? 62.292 48.400 2.481 1.00 10.84 110 GLU B N 1
ATOM 3225 C CA . GLU B 1 110 ? 63.565 47.940 1.914 1.00 10.96 110 GLU B CA 1
ATOM 3226 C C . GLU B 1 110 ? 63.733 48.344 0.467 1.00 10.74 110 GLU B C 1
ATOM 3227 O O . GLU B 1 110 ? 64.808 48.730 0.043 1.00 11.23 110 GLU B O 1
ATOM 3233 N N . THR B 1 111 ? 62.641 48.252 -0.296 1.00 11.10 111 THR B N 1
ATOM 3234 C CA . THR B 1 111 ? 62.673 48.680 -1.688 1.00 11.79 111 THR B CA 1
ATOM 3235 C C . THR B 1 111 ? 62.973 50.166 -1.796 1.00 11.58 111 THR B C 1
ATOM 3236 O O . THR B 1 111 ? 63.815 50.580 -2.585 1.00 11.13 111 THR B O 1
ATOM 3240 N N . PHE B 1 112 ? 62.301 50.981 -0.990 1.00 10.95 112 PHE B N 1
ATOM 3241 C CA . PHE B 1 112 ? 62.588 52.396 -0.945 1.00 10.16 112 PHE B CA 1
ATOM 3242 C C . PHE B 1 112 ? 64.075 52.615 -0.720 1.00 9.99 112 PHE B C 1
ATOM 3243 O O . PHE B 1 112 ? 64.698 53.416 -1.373 1.00 10.11 112 PHE B O 1
ATOM 3251 N N . TRP B 1 113 ? 64.613 51.907 0.266 1.00 9.81 113 TRP B N 1
ATOM 3252 C CA . TRP B 1 113 ? 66.006 52.096 0.586 1.00 9.42 113 TRP B CA 1
ATOM 3253 C C . TRP B 1 113 ? 66.945 51.607 -0.484 1.00 10.05 113 TRP B C 1
ATOM 3254 O O . TRP B 1 113 ? 68.011 52.198 -0.681 1.00 9.78 113 TRP B O 1
ATOM 3265 N N . LYS B 1 114 ? 66.617 50.502 -1.171 1.00 10.23 114 LYS B N 1
ATOM 3266 C CA . LYS B 1 114 ? 67.448 50.141 -2.320 1.00 9.73 114 LYS B CA 1
ATOM 3267 C C . LYS B 1 114 ? 67.429 51.250 -3.377 1.00 9.64 114 LYS B C 1
ATOM 3268 O O . LYS B 1 114 ? 68.455 51.613 -3.933 1.00 10.10 114 LYS B O 1
ATOM 3274 N N . THR B 1 115 ? 66.238 51.837 -3.644 1.00 9.90 115 THR B N 1
ATOM 3275 C CA . THR B 1 115 ? 66.147 52.911 -4.611 1.00 11.13 115 THR B CA 1
ATOM 3276 C C . THR B 1 115 ? 67.030 54.078 -4.240 1.00 10.50 115 THR B C 1
ATOM 3277 O O . THR B 1 115 ? 67.780 54.648 -5.062 1.00 11.97 115 THR B O 1
ATOM 3281 N N . VAL B 1 116 ? 66.977 54.459 -2.955 1.00 9.62 116 VAL B N 1
ATOM 3282 C CA . VAL B 1 116 ? 67.755 55.630 -2.530 1.00 10.08 116 VAL B CA 1
ATOM 3283 C C . VAL B 1 116 ? 69.236 55.325 -2.540 1.00 9.93 116 VAL B C 1
ATOM 3284 O O . VAL B 1 116 ? 70.084 56.089 -3.026 1.00 10.52 116 VAL B O 1
ATOM 3288 N N . ALA B 1 117 ? 69.602 54.192 -1.924 1.00 9.62 117 ALA B N 1
ATOM 3289 C CA . ALA B 1 117 ? 70.995 53.859 -1.805 1.00 10.13 117 ALA B CA 1
ATOM 3290 C C . ALA B 1 117 ? 71.654 53.672 -3.172 1.00 10.17 117 ALA B C 1
ATOM 3291 O O . ALA B 1 117 ? 72.843 53.972 -3.326 1.00 11.32 117 ALA B O 1
ATOM 3293 N N . SER B 1 118 ? 70.929 53.195 -4.162 1.00 10.73 118 SER B N 1
ATOM 3294 C CA . SER B 1 118 ? 71.471 53.082 -5.516 1.00 11.87 118 SER B CA 1
ATOM 3295 C C . SER B 1 118 ? 71.922 54.417 -6.069 1.00 11.83 118 SER B C 1
ATOM 3296 O O . SER B 1 118 ? 72.861 54.447 -6.889 1.00 15.00 118 SER B O 1
ATOM 3299 N N . GLN B 1 119 ? 71.303 55.513 -5.679 1.00 11.56 119 GLN B N 1
ATOM 3300 C CA . GLN B 1 119 ? 71.727 56.832 -6.138 1.00 12.00 119 GLN B CA 1
ATOM 3301 C C . GLN B 1 119 ? 73.056 57.254 -5.571 1.00 13.72 119 GLN B C 1
ATOM 3302 O O . GLN B 1 119 ? 73.718 58.160 -6.090 1.00 22.47 119 GLN B O 1
ATOM 3308 N N . PHE B 1 120 ? 73.452 56.671 -4.451 1.00 11.60 120 PHE B N 1
ATOM 3309 C CA . PHE B 1 120 ? 74.620 57.144 -3.715 1.00 10.72 120 PHE B CA 1
ATOM 3310 C C . PHE B 1 120 ? 75.644 56.065 -3.426 1.00 10.61 120 PHE B C 1
ATOM 3311 O O . PHE B 1 120 ? 76.586 56.292 -2.650 1.00 11.24 120 PHE B O 1
ATOM 3319 N N . ALA B 1 121 ? 75.524 54.875 -4.062 1.00 11.28 121 ALA B N 1
ATOM 3320 C CA . ALA B 1 121 ? 76.268 53.736 -3.630 1.00 10.60 121 ALA B CA 1
ATOM 3321 C C . ALA B 1 121 ? 77.794 53.861 -3.745 1.00 11.97 121 ALA B C 1
ATOM 3322 O O . ALA B 1 121 ? 78.517 53.197 -2.984 1.00 13.10 121 ALA B O 1
ATOM 3324 N N . SER B 1 122 ? 78.268 54.725 -4.650 1.00 12.76 122 SER B N 1
ATOM 3325 C CA . SER B 1 122 ? 79.691 54.848 -4.851 1.00 13.78 122 SER B CA 1
ATOM 3326 C C . SER B 1 122 ? 80.315 55.954 -4.003 1.00 15.27 122 SER B C 1
ATOM 3327 O O . SER B 1 122 ? 81.504 56.188 -4.047 1.00 20.75 122 SER B O 1
ATOM 3332 N N . ASN B 1 123 ? 79.516 56.678 -3.229 1.00 13.32 123 ASN B N 1
ATOM 3333 C CA . ASN B 1 123 ? 79.994 57.841 -2.497 1.00 13.45 123 ASN B CA 1
ATOM 3334 C C . ASN B 1 123 ? 80.216 57.509 -1.013 1.00 11.87 123 ASN B C 1
ATOM 3335 O O . ASN B 1 123 ? 79.249 57.353 -0.250 1.00 11.63 123 ASN B O 1
ATOM 3340 N N . PRO B 1 124 ? 81.451 57.348 -0.616 1.00 12.13 124 PRO B N 1
ATOM 3341 C CA . PRO B 1 124 ? 81.728 56.883 0.762 1.00 12.28 124 PRO B CA 1
ATOM 3342 C C . PRO B 1 124 ? 81.470 57.923 1.818 1.00 11.17 124 PRO B C 1
ATOM 3343 O O . PRO B 1 124 ? 81.502 57.576 2.996 1.00 12.87 124 PRO B O 1
ATOM 3347 N N . LEU B 1 125 ? 81.197 59.154 1.421 1.00 11.85 125 LEU B N 1
ATOM 3348 C CA . LEU B 1 125 ? 80.898 60.243 2.339 1.00 10.75 125 LEU B CA 1
ATOM 3349 C C . LEU B 1 125 ? 79.414 60.468 2.547 1.00 10.80 125 LEU B C 1
ATOM 3350 O O . LEU B 1 125 ? 79.034 61.335 3.352 1.00 11.39 125 LEU B O 1
ATOM 3355 N N . VAL B 1 126 ? 78.569 59.676 1.887 1.00 10.30 126 VAL B N 1
ATOM 3356 C CA . VAL B 1 126 ? 77.174 59.681 2.201 1.00 9.30 126 VAL B CA 1
ATOM 3357 C C . VAL B 1 126 ? 76.972 58.780 3.429 1.00 9.56 126 VAL B C 1
ATOM 3358 O O . VAL B 1 126 ? 77.587 57.721 3.542 1.00 11.03 126 VAL B O 1
ATOM 3362 N N . ILE B 1 127 ? 76.114 59.253 4.300 1.00 9.78 127 ILE B N 1
ATOM 3363 C CA . ILE B 1 127 ? 75.588 58.494 5.434 1.00 9.15 127 ILE B CA 1
ATOM 3364 C C . ILE B 1 127 ? 74.113 58.329 5.274 1.00 9.04 127 ILE B C 1
ATOM 3365 O O . ILE B 1 127 ? 73.399 59.314 5.012 1.00 9.89 127 ILE B O 1
ATOM 3370 N N . PHE B 1 128 ? 73.600 57.109 5.400 1.00 8.61 128 PHE B N 1
ATOM 3371 C CA . PHE B 1 128 ? 72.175 56.851 5.255 1.00 8.45 128 PHE B CA 1
ATOM 3372 C C . PHE B 1 128 ? 71.511 56.839 6.618 1.00 8.81 128 PHE B C 1
ATOM 3373 O O . PHE B 1 128 ? 71.965 56.092 7.494 1.00 10.29 128 PHE B O 1
ATOM 3381 N N . ASP B 1 129 ? 70.436 57.606 6.791 1.00 8.47 129 ASP B N 1
ATOM 3382 C CA . ASP B 1 129 ? 69.721 57.705 8.060 1.00 8.28 129 ASP B CA 1
ATOM 3383 C C . ASP B 1 129 ? 68.360 57.063 7.856 1.00 8.27 129 ASP B C 1
ATOM 3384 O O . ASP B 1 129 ? 67.554 57.515 7.043 1.00 8.74 129 ASP B O 1
ATOM 3389 N N . THR B 1 130 ? 68.077 55.934 8.533 1.00 8.13 130 THR B N 1
ATOM 3390 C CA . THR B 1 130 ? 66.944 55.123 8.124 1.00 8.58 130 THR B CA 1
ATOM 3391 C C . THR B 1 130 ? 65.608 55.885 8.115 1.00 8.47 130 THR B C 1
ATOM 3392 O O . THR B 1 130 ? 64.841 55.729 7.193 1.00 9.06 130 THR B O 1
ATOM 3396 N N . ASP B 1 131 ? 65.370 56.677 9.133 1.00 8.76 131 ASP B N 1
ATOM 3397 C CA . ASP B 1 131 ? 64.228 57.561 9.196 1.00 8.83 131 ASP B CA 1
ATOM 3398 C C . ASP B 1 131 ? 64.393 58.463 10.406 1.00 8.51 131 ASP B C 1
ATOM 3399 O O . ASP B 1 131 ? 64.891 58.027 11.438 1.00 9.09 131 ASP B O 1
ATOM 3404 N N . ASN B 1 132 ? 63.894 59.675 10.295 1.00 8.78 132 ASN B N 1
ATOM 3405 C CA . ASN B 1 132 ? 63.901 60.587 11.455 1.00 8.86 132 ASN B CA 1
ATOM 3406 C C . ASN B 1 132 ? 62.817 60.255 12.462 1.00 8.74 132 ASN B C 1
ATOM 3407 O O . ASN B 1 132 ? 61.617 60.269 12.131 1.00 9.73 132 ASN B O 1
ATOM 3412 N N . GLU B 1 133 ? 63.226 60.043 13.699 1.00 8.63 133 GLU B N 1
ATOM 3413 C CA . GLU B 1 133 ? 62.324 60.052 14.863 1.00 8.88 133 GLU B CA 1
ATOM 3414 C C . GLU B 1 133 ? 61.094 59.171 14.732 1.00 8.53 133 GLU B C 1
ATOM 3415 O O . GLU B 1 133 ? 59.940 59.620 14.812 1.00 9.70 133 GLU B O 1
ATOM 3421 N N . TYR B 1 134 ? 61.331 57.861 14.606 1.00 9.10 134 TYR B N 1
ATOM 3422 C CA . TYR B 1 134 ? 60.247 56.922 14.853 1.00 8.63 134 TYR B CA 1
ATOM 3423 C C . TYR B 1 134 ? 59.579 57.242 16.204 1.00 8.56 134 TYR B C 1
ATOM 3424 O O . TYR B 1 134 ? 60.296 57.589 17.170 1.00 9.45 134 TYR B O 1
ATOM 3433 N N . HIS B 1 135 ? 58.262 57.124 16.275 1.00 9.56 135 HIS B N 1
ATOM 3434 C CA . HIS B 1 135 ? 57.569 57.422 17.538 1.00 8.54 135 HIS B CA 1
ATOM 3435 C C . HIS B 1 135 ? 56.197 56.806 17.501 1.00 9.04 135 HIS B C 1
ATOM 3436 O O . HIS B 1 135 ? 55.632 56.586 16.420 1.00 10.6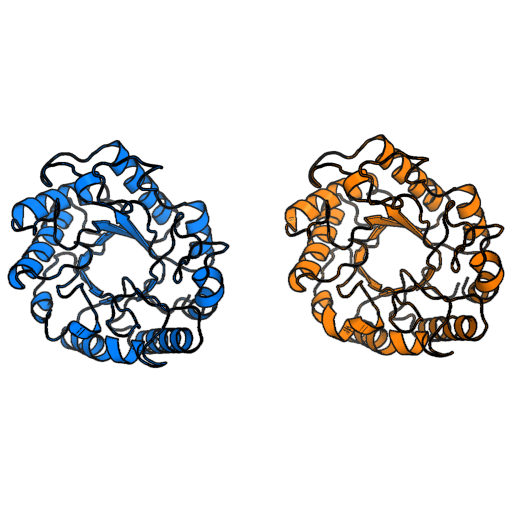6 135 HIS B O 1
ATOM 3443 N N . ASP B 1 136 ? 55.642 56.541 18.675 1.00 10.05 136 ASP B N 1
ATOM 3444 C CA . ASP B 1 136 ? 54.271 56.129 18.861 1.00 9.85 136 ASP B CA 1
ATOM 3445 C C . ASP B 1 136 ? 53.902 55.038 17.850 1.00 10.69 136 ASP B C 1
ATOM 3446 O O . ASP B 1 136 ? 52.950 55.156 17.087 1.00 10.55 136 ASP B O 1
ATOM 3451 N N . MET B 1 137 ? 54.673 53.961 17.887 1.00 10.04 137 MET B N 1
ATOM 3452 C CA . MET B 1 137 ? 54.501 52.834 16.940 1.00 10.26 137 MET B CA 1
ATOM 3453 C C . MET B 1 137 ? 55.125 51.608 17.619 1.00 10.09 137 MET B C 1
ATOM 3454 O O . MET B 1 137 ? 55.863 51.690 18.597 1.00 10.44 137 MET B O 1
ATOM 3459 N N . ASP B 1 138 ? 54.856 50.467 17.041 1.00 10.83 138 ASP B N 1
ATOM 3460 C CA . ASP B 1 138 ? 55.271 49.190 17.587 1.00 11.21 138 ASP B CA 1
ATOM 3461 C C . ASP B 1 138 ? 56.778 49.088 17.653 1.00 10.10 138 ASP B C 1
ATOM 3462 O O . ASP B 1 138 ? 57.523 49.347 16.691 1.00 10.23 138 ASP B O 1
ATOM 3467 N N . GLN B 1 139 ? 57.291 48.633 18.810 1.00 11.15 139 GLN B N 1
ATOM 3468 C CA . GLN B 1 139 ? 58.747 48.597 19.028 1.00 11.32 139 GLN B CA 1
ATOM 3469 C C . GLN B 1 139 ? 59.471 47.547 18.198 1.00 11.54 139 GLN B C 1
ATOM 3470 O O . GLN B 1 139 ? 60.582 47.777 17.715 1.00 10.81 139 GLN B O 1
ATOM 3476 N N . THR B 1 140 ? 58.849 46.389 17.963 1.00 10.94 140 THR B N 1
ATOM 3477 C CA . THR B 1 140 ? 59.446 45.378 17.089 1.00 10.91 140 THR B CA 1
ATOM 3478 C C . THR B 1 140 ? 59.427 45.897 15.646 1.00 10.16 140 THR B C 1
ATOM 3479 O O . THR B 1 140 ? 60.390 45.699 14.909 1.00 10.97 140 THR B O 1
ATOM 3483 N N . LEU B 1 141 ? 58.380 46.603 15.252 1.00 10.53 141 LEU B N 1
ATOM 3484 C CA . LEU B 1 141 ? 58.342 47.216 13.913 1.00 10.31 141 LEU B CA 1
ATOM 3485 C C . LEU B 1 141 ? 59.525 48.159 13.707 1.00 10.14 141 LEU B C 1
ATOM 3486 O O . LEU B 1 141 ? 60.168 48.183 12.652 1.00 10.59 141 LEU B O 1
ATOM 3491 N N . VAL B 1 142 ? 59.805 48.989 14.731 1.00 10.25 142 VAL B N 1
ATOM 3492 C CA . VAL B 1 142 ? 60.926 49.921 14.574 1.00 9.86 142 VAL B CA 1
ATOM 3493 C C . VAL B 1 142 ? 62.209 49.168 14.322 1.00 9.66 142 VAL B C 1
ATOM 3494 O O . VAL B 1 142 ? 63.006 49.547 13.445 1.00 9.60 142 VAL B O 1
ATOM 3498 N N . LEU B 1 143 ? 62.474 48.121 15.053 1.00 9.61 143 LEU B N 1
ATOM 3499 C CA . LEU B 1 143 ? 63.650 47.285 14.830 1.00 10.00 143 LEU B CA 1
ATOM 3500 C C . LEU B 1 143 ? 63.655 46.773 13.382 1.00 9.34 143 LEU B C 1
ATOM 3501 O O . LEU B 1 143 ? 64.664 46.845 12.665 1.00 9.83 143 LEU B O 1
ATOM 3506 N N . ASN B 1 144 ? 62.512 46.206 12.990 1.00 9.71 144 ASN B N 1
ATOM 3507 C CA . ASN B 1 144 ? 62.426 45.583 11.681 1.00 10.22 144 ASN B CA 1
ATOM 3508 C C . ASN B 1 144 ? 62.571 46.577 10.532 1.00 9.80 144 ASN B C 1
ATOM 3509 O O . ASN B 1 144 ? 63.141 46.225 9.483 1.00 10.26 144 ASN B O 1
ATOM 3514 N N . LEU B 1 145 ? 62.090 47.797 10.718 1.00 9.97 145 LEU B N 1
ATOM 3515 C CA . LEU B 1 145 ? 62.253 48.823 9.689 1.00 9.47 145 LEU B CA 1
ATOM 3516 C C . LEU B 1 145 ? 63.713 49.221 9.565 1.00 8.52 145 LEU B C 1
ATOM 3517 O O . LEU B 1 145 ? 64.220 49.401 8.456 1.00 9.84 145 LEU B O 1
ATOM 3522 N N . ASN B 1 146 ? 64.404 49.376 10.694 1.00 9.08 146 ASN B N 1
ATOM 3523 C CA . ASN B 1 146 ? 65.811 49.711 10.635 1.00 8.32 146 ASN B CA 1
ATOM 3524 C C . ASN B 1 146 ? 66.568 48.593 9.941 1.00 8.74 146 ASN B C 1
ATOM 3525 O O . ASN B 1 146 ? 67.438 48.857 9.117 1.00 9.13 146 ASN B O 1
ATOM 3530 N N . GLN B 1 147 ? 66.267 47.322 10.244 1.00 9.39 147 GLN B N 1
ATOM 3531 C CA . GLN B 1 147 ? 66.954 46.220 9.587 1.00 8.78 147 GLN B CA 1
ATOM 3532 C C . GLN B 1 147 ? 66.650 46.174 8.065 1.00 9.26 147 GLN B C 1
ATOM 3533 O O . GLN B 1 147 ? 67.570 45.870 7.296 1.00 9.84 147 GLN B O 1
ATOM 3539 N N . ALA B 1 148 ? 65.418 46.407 7.708 1.00 9.46 148 ALA B N 1
ATOM 3540 C CA . ALA B 1 148 ? 65.008 46.424 6.290 1.00 9.77 148 ALA B CA 1
ATOM 3541 C C . ALA B 1 148 ? 65.786 47.492 5.556 1.00 8.93 148 ALA B C 1
ATOM 3542 O O . ALA B 1 148 ? 66.218 47.298 4.414 1.00 9.84 148 ALA B O 1
ATOM 3544 N N . ALA B 1 149 ? 65.942 48.678 6.179 1.00 9.55 149 ALA B N 1
ATOM 3545 C CA . ALA B 1 149 ? 66.711 49.721 5.555 1.00 8.90 149 ALA B CA 1
ATOM 3546 C C . ALA B 1 149 ? 68.159 49.322 5.332 1.00 8.69 149 ALA B C 1
ATOM 3547 O O . ALA B 1 149 ? 68.722 49.488 4.244 1.00 9.34 149 ALA B O 1
ATOM 3549 N N . ILE B 1 150 ? 68.800 48.752 6.355 1.00 8.86 150 ILE B N 1
ATOM 3550 C CA . ILE B 1 150 ? 70.162 48.286 6.250 1.00 8.79 150 ILE B CA 1
ATOM 3551 C C . ILE B 1 150 ? 70.270 47.277 5.080 1.00 9.08 150 ILE B C 1
ATOM 3552 O O . ILE B 1 150 ? 71.136 47.366 4.226 1.00 9.55 150 ILE B O 1
ATOM 3557 N N . ASP B 1 151 ? 69.349 46.333 5.050 1.00 9.06 151 ASP B N 1
ATOM 3558 C CA . ASP B 1 151 ? 69.366 45.281 4.056 1.00 9.04 151 ASP B CA 1
ATOM 3559 C C . ASP B 1 151 ? 69.228 45.868 2.648 1.00 9.37 151 ASP B C 1
ATOM 3560 O O . ASP B 1 151 ? 69.962 45.486 1.718 1.00 9.46 151 ASP B O 1
ATOM 3565 N N . GLY B 1 152 ? 68.351 46.822 2.487 1.00 9.16 152 GLY B N 1
ATOM 3566 C CA . GLY B 1 152 ? 68.164 47.496 1.211 1.00 10.00 152 GLY B CA 1
ATOM 3567 C C . GLY B 1 152 ? 69.365 48.239 0.752 1.00 8.99 152 GLY B C 1
ATOM 3568 O O . GLY B 1 152 ? 69.780 48.167 -0.402 1.00 10.31 152 GLY B O 1
ATOM 3569 N N . ILE B 1 153 ? 69.955 49.007 1.670 1.00 9.34 153 ILE B N 1
ATOM 3570 C CA . ILE B 1 153 ? 71.146 49.793 1.393 1.00 8.97 153 ILE B CA 1
ATOM 3571 C C . ILE B 1 153 ? 72.301 48.911 0.955 1.00 8.81 153 ILE B C 1
ATOM 3572 O O . ILE B 1 153 ? 72.942 49.120 -0.086 1.00 10.11 153 ILE B O 1
ATOM 3577 N N . ARG B 1 154 ? 72.594 47.865 1.731 1.00 9.13 154 ARG B N 1
ATOM 3578 C CA . ARG B 1 154 ? 73.706 47.018 1.405 1.00 9.55 154 ARG B CA 1
ATOM 3579 C C . ARG B 1 154 ? 73.405 46.230 0.145 1.00 9.99 154 ARG B C 1
ATOM 3580 O O . ARG B 1 154 ? 74.335 45.962 -0.627 1.00 12.04 154 ARG B O 1
ATOM 3588 N N . SER B 1 155 ? 72.160 45.864 -0.140 1.00 10.57 155 SER B N 1
ATOM 3589 C CA . SER B 1 155 ? 71.811 45.169 -1.384 1.00 11.15 155 SER B CA 1
ATOM 3590 C C . SER B 1 155 ? 72.125 45.994 -2.619 1.00 11.22 155 SER B C 1
ATOM 3591 O O . SER B 1 155 ? 72.327 45.386 -3.674 1.00 11.51 155 SER B O 1
ATOM 3594 N N . ALA B 1 156 ? 72.127 47.303 -2.498 1.00 12.23 156 ALA B N 1
ATOM 3595 C CA . ALA B 1 156 ? 72.393 48.210 -3.616 1.00 12.58 156 ALA B CA 1
ATOM 3596 C C . ALA B 1 156 ? 73.886 48.339 -3.909 1.00 12.33 156 ALA B C 1
ATOM 3597 O O . ALA B 1 156 ? 74.274 49.049 -4.811 1.00 15.74 156 ALA B O 1
ATOM 3599 N N . GLY B 1 157 ? 74.746 47.679 -3.134 1.00 11.70 157 GLY B N 1
ATOM 3600 C CA . GLY B 1 157 ? 76.169 47.844 -3.216 1.00 12.12 157 GLY B CA 1
ATOM 3601 C C . GLY B 1 157 ? 76.718 49.081 -2.496 1.00 11.43 157 GLY B C 1
ATOM 3602 O O . GLY B 1 157 ? 77.877 49.447 -2.661 1.00 13.27 157 GLY B O 1
ATOM 3603 N N . ALA B 1 158 ? 75.905 49.691 -1.663 1.00 10.60 158 ALA B N 1
ATOM 3604 C CA . ALA B 1 158 ? 76.323 50.831 -0.866 1.00 9.98 158 ALA B CA 1
ATOM 3605 C C . ALA B 1 158 ? 76.897 50.248 0.438 1.00 9.85 158 ALA B C 1
ATOM 3606 O O . ALA B 1 158 ? 76.170 50.147 1.428 1.00 10.67 158 ALA B O 1
ATOM 3608 N N . THR B 1 159 ? 78.149 49.792 0.357 1.00 10.41 159 THR B N 1
ATOM 3609 C CA . THR B 1 159 ? 78.723 49.027 1.463 1.00 11.13 159 THR B CA 1
ATOM 3610 C C . THR B 1 159 ? 79.780 49.834 2.250 1.00 10.77 159 THR B C 1
ATOM 3611 O O . THR B 1 159 ? 80.168 49.375 3.321 1.00 12.20 159 THR B O 1
ATOM 3615 N N . SER B 1 160 ? 80.234 50.943 1.713 1.00 10.37 160 SER B N 1
ATOM 3616 C CA . SER B 1 160 ? 81.255 51.734 2.367 1.00 10.98 160 SER B CA 1
ATOM 3617 C C . SER B 1 160 ? 80.691 52.702 3.400 1.00 9.92 160 SER B C 1
ATOM 3618 O O . SER B 1 160 ? 81.449 53.204 4.2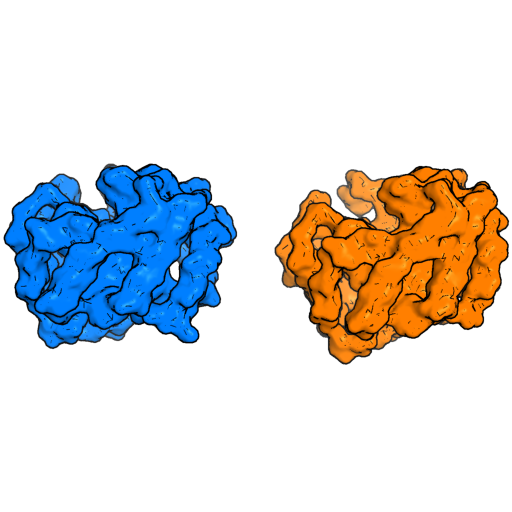34 1.00 11.44 160 SER B O 1
ATOM 3621 N N . GLN B 1 161 ? 79.428 53.031 3.342 1.00 9.37 161 GLN B N 1
ATOM 3622 C CA . GLN B 1 161 ? 78.807 54.104 4.067 1.00 9.25 161 GLN B CA 1
ATOM 3623 C C . GLN B 1 161 ? 78.358 53.682 5.463 1.00 9.26 161 GLN B C 1
ATOM 3624 O O . GLN B 1 161 ? 77.836 52.582 5.675 1.00 9.84 161 GLN B O 1
ATOM 3630 N N . TYR B 1 162 ? 78.489 54.615 6.387 1.00 9.13 162 TYR B N 1
ATOM 3631 C CA . TYR B 1 162 ? 77.787 54.449 7.664 1.00 8.97 162 TYR B CA 1
ATOM 3632 C C . TYR B 1 162 ? 76.280 54.546 7.503 1.00 8.75 162 TYR B C 1
ATOM 3633 O O . TYR B 1 162 ? 75.765 55.232 6.591 1.00 9.53 162 TYR B O 1
ATOM 3642 N N . ILE B 1 163 ? 75.608 53.834 8.382 1.00 8.09 163 ILE B N 1
ATOM 3643 C CA . ILE B 1 163 ? 74.155 53.872 8.452 1.00 8.15 163 ILE B CA 1
ATOM 3644 C C . ILE B 1 163 ? 73.798 54.347 9.864 1.00 8.66 163 ILE B C 1
ATOM 3645 O O . ILE B 1 163 ? 74.188 53.715 10.864 1.00 9.23 163 ILE B O 1
ATOM 3650 N N . PHE B 1 164 ? 73.059 55.438 9.896 1.00 8.79 164 PHE B N 1
ATOM 3651 C CA . PHE B 1 164 ? 72.475 55.950 11.160 1.00 8.79 164 PHE B CA 1
ATOM 3652 C C . PHE B 1 164 ? 71.117 55.315 11.364 1.00 8.17 164 PHE B C 1
ATOM 3653 O O . PHE B 1 164 ? 70.201 55.521 10.564 1.00 9.76 164 PHE B O 1
ATOM 3661 N N . VAL B 1 165 ? 71.018 54.501 12.414 1.00 8.04 165 VAL B N 1
ATOM 3662 C CA . VAL B 1 165 ? 69.734 53.916 12.786 1.00 7.79 165 VAL B CA 1
ATOM 3663 C C . VAL B 1 165 ? 69.101 54.819 13.823 1.00 7.80 165 VAL B C 1
ATOM 3664 O O . VAL B 1 165 ? 69.812 55.502 14.576 1.00 9.52 165 VAL B O 1
ATOM 3668 N N . GLU B 1 166 ? 67.784 54.831 13.902 1.00 8.05 166 GLU B N 1
ATOM 3669 C CA . GLU B 1 166 ? 67.069 55.663 14.878 1.00 8.26 166 GLU B CA 1
ATOM 3670 C C . GLU B 1 166 ? 66.060 54.766 15.605 1.00 8.93 166 GLU B C 1
ATOM 3671 O O . GLU B 1 166 ? 65.496 53.822 15.032 1.00 8.87 166 GLU B O 1
ATOM 3677 N N . GLY B 1 167 ? 65.859 55.085 16.866 1.00 9.00 167 GLY B N 1
ATOM 3678 C CA . GLY B 1 167 ? 64.907 54.356 17.716 1.00 9.10 167 GLY B CA 1
ATOM 3679 C C . GLY B 1 167 ? 63.591 55.106 17.887 1.00 9.20 167 GLY B C 1
ATOM 3680 O O . GLY B 1 167 ? 63.350 56.184 17.337 1.00 9.65 167 GLY B O 1
ATOM 3681 N N . ASN B 1 168 ? 62.714 54.421 18.655 1.00 9.56 168 ASN B N 1
ATOM 3682 C CA . ASN B 1 168 ? 61.406 54.919 19.050 1.00 9.25 168 ASN B CA 1
ATOM 3683 C C . ASN B 1 168 ? 61.567 56.048 20.068 1.00 9.67 168 ASN B C 1
ATOM 3684 O O . ASN B 1 168 ? 62.664 56.445 20.446 1.00 9.88 168 ASN B O 1
ATOM 3689 N N . SER B 1 169 ? 60.438 56.574 20.513 1.00 10.08 169 SER B N 1
ATOM 3690 C CA . SER B 1 169 ? 60.421 57.709 21.420 1.00 10.46 169 SER B CA 1
ATOM 3691 C C . SER B 1 169 ? 61.186 58.881 20.819 1.00 9.57 169 SER B C 1
ATOM 3692 O O . SER B 1 169 ? 61.963 59.587 21.463 1.00 10.23 169 SER B O 1
ATOM 3695 N N . TRP B 1 170 ? 60.964 59.101 19.502 1.00 9.60 170 TRP B N 1
ATOM 3696 C CA . TRP B 1 170 ? 61.536 60.229 18.797 1.00 9.47 170 TRP B CA 1
ATOM 3697 C C . TRP B 1 170 ? 63.056 60.185 18.895 1.00 8.37 170 TRP B C 1
ATOM 3698 O O . TRP B 1 170 ? 63.749 61.194 18.920 1.00 9.37 170 TRP B O 1
ATOM 3709 N N . THR B 1 171 ? 63.588 58.943 18.914 1.00 8.54 171 THR B N 1
ATOM 3710 C CA . THR B 1 171 ? 64.976 58.596 19.072 1.00 8.46 171 THR B CA 1
ATOM 3711 C C . THR B 1 171 ? 65.685 59.365 20.172 1.00 8.06 171 THR B C 1
ATOM 3712 O O . THR B 1 171 ? 66.902 59.604 20.180 1.00 8.48 171 THR B O 1
ATOM 3716 N N . GLY B 1 172 ? 64.955 59.716 21.252 1.00 8.82 172 GLY B N 1
ATOM 3717 C CA . GLY B 1 172 ? 65.556 60.485 22.320 1.00 9.25 172 GLY B CA 1
ATOM 3718 C C . GLY B 1 172 ? 66.640 59.767 23.036 1.00 8.92 172 GLY B C 1
ATOM 3719 O O . GLY B 1 172 ? 66.528 58.547 23.332 1.00 10.17 172 GLY B O 1
ATOM 3720 N N . ALA B 1 173 ? 67.726 60.424 23.411 1.00 9.15 173 ALA B N 1
ATOM 3721 C CA . ALA B 1 173 ? 68.747 59.774 24.238 1.00 9.11 173 ALA B CA 1
ATOM 3722 C C . ALA B 1 173 ? 68.196 59.488 25.643 1.00 9.33 173 ALA B C 1
ATOM 3723 O O . ALA B 1 173 ? 68.435 58.393 26.176 1.00 10.03 173 ALA B O 1
ATOM 3725 N N . TRP B 1 174 ? 67.523 60.442 26.247 1.00 8.98 174 TRP B N 1
ATOM 3726 C CA . TRP B 1 174 ? 67.069 60.330 27.611 1.00 9.30 174 TRP B CA 1
ATOM 3727 C C . TRP B 1 174 ? 66.069 59.209 27.830 1.00 9.54 174 TRP B C 1
ATOM 3728 O O . TRP B 1 174 ? 65.968 58.727 28.950 1.00 11.60 174 TRP B O 1
ATOM 3739 N N . THR B 1 175 ? 65.322 58.799 26.832 1.00 8.95 175 THR B N 1
ATOM 3740 C CA . THR B 1 175 ? 64.342 57.751 26.889 1.00 9.92 175 THR B CA 1
ATOM 3741 C C . THR B 1 175 ? 64.837 56.428 26.330 1.00 9.74 175 THR B C 1
ATOM 3742 O O . THR B 1 175 ? 64.108 55.440 26.339 1.00 10.49 175 THR B O 1
ATOM 3746 N N . TRP B 1 176 ? 66.058 56.391 25.851 1.00 9.69 176 TRP B N 1
ATOM 3747 C CA . TRP B 1 176 ? 66.602 55.264 25.060 1.00 9.99 176 TRP B CA 1
ATOM 3748 C C . TRP B 1 176 ? 66.462 53.949 25.842 1.00 10.36 176 TRP B C 1
ATOM 3749 O O . TRP B 1 176 ? 65.957 52.946 25.335 1.00 10.74 176 TRP B O 1
ATOM 3760 N N . THR B 1 177 ? 67.075 53.895 27.022 1.00 11.29 177 THR B N 1
ATOM 3761 C CA . THR B 1 177 ? 67.140 52.595 27.681 1.00 11.28 177 THR B CA 1
ATOM 3762 C C . THR B 1 177 ? 65.748 52.138 28.106 1.00 12.24 177 THR B C 1
ATOM 3763 O O . THR B 1 177 ? 65.508 50.922 28.251 1.00 13.98 177 THR B O 1
ATOM 3767 N N . ASN B 1 178 ? 64.809 53.061 28.315 1.00 12.23 178 ASN B N 1
ATOM 3768 C CA . ASN B 1 178 ? 63.457 52.664 28.690 1.00 12.76 178 ASN B CA 1
ATOM 3769 C C . ASN B 1 178 ? 62.662 52.003 27.584 1.00 11.68 178 ASN B C 1
ATOM 3770 O O . ASN B 1 178 ? 61.768 51.252 27.886 1.00 12.66 178 ASN B O 1
ATOM 3775 N N . VAL B 1 179 ? 62.994 52.281 26.322 1.00 11.20 179 VAL B N 1
ATOM 3776 C CA . VAL B 1 179 ? 62.164 51.728 25.255 1.00 11.59 179 VAL B CA 1
ATOM 3777 C C . VAL B 1 179 ? 62.926 51.005 24.165 1.00 10.40 179 VAL B C 1
ATOM 3778 O O . VAL B 1 179 ? 62.300 50.158 23.534 1.00 11.76 179 VAL B O 1
ATOM 3782 N N . ASN B 1 180 ? 64.186 51.322 23.895 1.00 9.60 180 ASN B N 1
ATOM 3783 C CA . ASN B 1 180 ? 64.851 50.899 22.669 1.00 9.30 180 ASN B CA 1
ATOM 3784 C C . ASN B 1 180 ? 65.900 49.817 22.837 1.00 9.58 180 ASN B C 1
ATOM 3785 O O . ASN B 1 180 ? 66.714 49.596 21.940 1.00 9.78 180 ASN B O 1
ATOM 3790 N N . ASP B 1 181 ? 65.833 49.063 23.945 1.00 10.32 181 ASP B N 1
ATOM 3791 C CA . ASP B 1 181 ? 66.835 48.006 24.100 1.00 9.94 181 ASP B CA 1
ATOM 3792 C C . ASP B 1 181 ? 66.893 47.021 22.953 1.00 10.44 181 ASP B C 1
ATOM 3793 O O . ASP B 1 181 ? 67.985 46.555 22.606 1.00 11.21 181 ASP B O 1
ATOM 3798 N N . ASN B 1 182 ? 65.781 46.712 22.336 1.00 10.56 182 ASN B N 1
ATOM 3799 C CA . ASN B 1 182 ? 65.732 45.698 21.268 1.00 10.55 182 ASN B CA 1
ATOM 3800 C C . ASN B 1 182 ? 66.582 46.116 20.078 1.00 10.36 182 ASN B C 1
ATOM 3801 O O . ASN B 1 182 ? 66.971 45.246 19.287 1.00 11.27 182 ASN B O 1
ATOM 3806 N N . MET B 1 183 ? 66.893 47.423 19.964 1.00 10.10 183 MET B N 1
ATOM 3807 C CA . MET B 1 183 ? 67.670 47.912 18.847 1.00 9.56 183 MET B CA 1
ATOM 3808 C C . MET B 1 183 ? 69.108 47.368 18.818 1.00 9.83 183 MET B C 1
ATOM 3809 O O . MET B 1 183 ? 69.808 47.481 17.804 1.00 9.73 183 MET B O 1
ATOM 3814 N N . LYS B 1 184 ? 69.547 46.750 19.929 1.00 9.56 184 LYS B N 1
ATOM 3815 C CA . LYS B 1 184 ? 70.876 46.202 20.000 1.00 9.61 184 LYS B CA 1
ATOM 3816 C C . LYS B 1 184 ? 71.082 45.061 18.988 1.00 9.88 184 LYS B C 1
ATOM 3817 O O . LYS B 1 184 ? 72.249 44.761 18.678 1.00 11.11 184 LYS B O 1
ATOM 3823 N N . SER B 1 185 ? 69.997 44.434 18.500 1.00 9.87 185 SER B N 1
ATOM 3824 C CA . SER B 1 185 ? 70.167 43.245 17.680 1.00 10.66 185 SER B CA 1
ATOM 3825 C C . SER B 1 185 ? 70.348 43.532 16.196 1.00 10.52 185 SER B C 1
ATOM 3826 O O . SER B 1 185 ? 70.569 42.589 15.410 1.00 11.47 185 SER B O 1
ATOM 3831 N N . LEU B 1 186 ? 70.306 44.785 15.780 1.00 9.93 186 LEU B N 1
ATOM 3832 C CA . LEU B 1 186 ? 70.567 45.116 14.370 1.00 9.50 186 LEU B CA 1
ATOM 3833 C C . LEU B 1 186 ? 71.883 44.570 13.893 1.00 9.67 186 LEU B C 1
ATOM 3834 O O . LEU B 1 186 ? 72.905 44.638 14.577 1.00 10.49 186 LEU B O 1
ATOM 3839 N N . THR B 1 187 ? 71.873 44.065 12.655 1.00 10.20 187 THR B N 1
ATOM 3840 C CA . THR B 1 187 ? 73.082 43.538 12.041 1.00 10.78 187 THR B CA 1
ATOM 3841 C C . THR B 1 187 ? 73.419 44.260 10.754 1.00 9.93 187 THR B C 1
ATOM 3842 O O . THR B 1 187 ? 72.523 44.779 10.079 1.00 11.35 187 THR B O 1
ATOM 3846 N N . ASP B 1 188 ? 74.698 44.316 10.413 1.00 10.50 188 ASP B N 1
ATOM 3847 C CA . ASP B 1 188 ? 75.144 44.992 9.189 1.00 10.07 188 ASP B CA 1
ATOM 3848 C C . ASP B 1 188 ? 76.399 44.305 8.732 1.00 10.20 188 ASP B C 1
ATOM 3849 O O . ASP B 1 188 ? 77.428 44.312 9.454 1.00 10.98 188 ASP B O 1
ATOM 3854 N N . PRO B 1 189 ? 76.439 43.756 7.532 1.00 11.56 189 PRO B N 1
ATOM 3855 C CA . PRO B 1 189 ? 77.672 43.116 7.067 1.00 12.90 189 PRO B CA 1
ATOM 3856 C C . PRO B 1 189 ? 78.841 44.057 6.951 1.00 13.13 189 PRO B C 1
ATOM 3857 O O . PRO B 1 189 ? 80.003 43.567 6.986 1.00 15.02 189 PRO B O 1
ATOM 3861 N N . SER B 1 190 ? 78.638 45.354 6.804 1.00 12.24 190 SER B N 1
ATOM 3862 C CA . SER B 1 190 ? 79.740 46.281 6.768 1.00 12.30 190 SER B CA 1
ATOM 3863 C C . SER B 1 190 ? 80.206 46.722 8.158 1.00 11.96 190 SER B C 1
ATOM 3864 O O . SER B 1 190 ? 81.222 47.443 8.278 1.00 14.27 190 SER B O 1
ATOM 3867 N N . ASP B 1 191 ? 79.430 46.376 9.185 1.00 11.60 191 ASP B N 1
ATOM 3868 C CA . ASP B 1 191 ? 79.780 46.758 10.563 1.00 12.32 191 ASP B CA 1
ATOM 3869 C C . ASP B 1 191 ? 79.907 48.283 10.705 1.00 11.86 191 ASP B C 1
ATOM 3870 O O . ASP B 1 191 ? 80.883 48.746 11.312 1.00 12.93 191 ASP B O 1
ATOM 3875 N N . LYS B 1 192 ? 78.951 49.027 10.179 1.00 10.43 192 LYS B N 1
ATOM 3876 C CA . LYS B 1 192 ? 78.994 50.466 10.199 1.00 9.88 192 LYS B CA 1
ATOM 3877 C C . LYS B 1 192 ? 77.661 51.050 10.661 1.00 8.97 192 LYS B C 1
ATOM 3878 O O . LYS B 1 192 ? 77.265 52.127 10.228 1.00 10.13 192 LYS B O 1
ATOM 3886 N N . ILE B 1 193 ? 77.029 50.393 11.613 1.00 8.81 193 ILE B N 1
ATOM 3887 C CA . ILE B 1 193 ? 75.859 50.979 12.261 1.00 8.57 193 ILE B CA 1
ATOM 3888 C C . ILE B 1 193 ? 76.294 52.006 13.313 1.00 9.19 193 ILE B C 1
ATOM 3889 O O . ILE B 1 193 ? 77.136 51.702 14.146 1.00 9.81 193 ILE B O 1
ATOM 3894 N N . ILE B 1 194 ? 75.642 53.158 13.290 1.00 9.16 194 ILE B N 1
ATOM 3895 C CA . ILE B 1 194 ? 75.763 54.164 14.364 1.00 8.58 194 ILE B CA 1
ATOM 3896 C C . ILE B 1 194 ? 74.359 54.443 14.844 1.00 8.11 194 ILE B C 1
ATOM 3897 O O . ILE B 1 194 ? 73.435 54.696 14.085 1.00 8.93 194 ILE B O 1
ATOM 3902 N N . TYR B 1 195 ? 74.178 54.380 16.179 1.00 8.80 195 TYR B N 1
ATOM 3903 C CA . TYR B 1 195 ? 72.893 54.659 16.812 1.00 8.92 195 TYR B CA 1
ATOM 3904 C C . TYR B 1 195 ? 72.721 56.159 16.967 1.00 8.69 195 TYR B C 1
ATOM 3905 O O . TYR B 1 195 ? 73.370 56.784 17.818 1.00 9.16 195 TYR B O 1
ATOM 3914 N N . GLU B 1 196 ? 71.844 56.741 16.161 1.00 8.83 196 GLU B N 1
ATOM 3915 C CA . GLU B 1 196 ? 71.595 58.175 16.228 1.00 8.28 196 GLU B CA 1
ATOM 3916 C C . GLU B 1 196 ? 70.480 58.463 17.195 1.00 8.17 196 GLU B C 1
ATOM 3917 O O . GLU B 1 196 ? 69.347 58.030 17.021 1.00 9.23 196 GLU B O 1
ATOM 3923 N N . MET B 1 197 ? 70.798 59.301 18.199 1.00 8.73 197 MET B N 1
ATOM 3924 C CA . MET B 1 197 ? 69.853 59.762 19.175 1.00 8.45 197 MET B CA 1
ATOM 3925 C C . MET B 1 197 ? 69.728 61.279 19.070 1.00 8.41 197 MET B C 1
ATOM 3926 O O . MET B 1 197 ? 70.639 61.946 18.549 1.00 9.06 197 MET B O 1
ATOM 3931 N N . HIS B 1 198 ? 68.628 61.812 19.517 1.00 8.53 198 HIS B N 1
ATOM 3932 C CA . HIS B 1 198 ? 68.345 63.247 19.546 1.00 8.44 198 HIS B CA 1
ATOM 3933 C C . HIS B 1 198 ? 68.238 63.674 21.003 1.00 8.83 198 HIS B C 1
ATOM 3934 O O . HIS B 1 198 ? 67.684 62.925 21.824 1.00 9.42 198 HIS B O 1
ATOM 3941 N N . GLN B 1 199 ? 68.734 64.892 21.323 1.00 9.17 199 GLN B N 1
ATOM 3942 C CA . GLN B 1 199 ? 68.565 65.319 22.699 1.00 9.16 199 GLN B CA 1
ATOM 3943 C C . GLN B 1 199 ? 68.390 66.842 22.751 1.00 8.91 199 GLN B C 1
ATOM 3944 O O . GLN B 1 199 ? 69.301 67.572 22.440 1.00 10.11 199 GLN B O 1
ATOM 3950 N N . TYR B 1 200 ? 67.228 67.228 23.251 1.00 10.06 200 TYR B N 1
ATOM 3951 C CA . TYR B 1 200 ? 66.942 68.613 23.539 1.00 9.81 200 TYR B CA 1
ATOM 3952 C C . TYR B 1 200 ? 66.927 68.834 25.044 1.00 9.97 200 TYR B C 1
ATOM 3953 O O . TYR B 1 200 ? 66.956 67.925 25.875 1.00 10.44 200 TYR B O 1
ATOM 3962 N N . LEU B 1 201 ? 66.883 70.142 25.399 1.00 10.48 201 LEU B N 1
ATOM 3963 C CA . LEU B 1 201 ? 67.287 70.590 26.727 1.00 10.54 201 LEU B CA 1
ATOM 3964 C C . LEU B 1 201 ? 66.196 71.339 27.467 1.00 10.98 201 LEU B C 1
ATOM 3965 O O . LEU B 1 201 ? 66.412 71.784 28.614 1.00 11.86 201 LEU B O 1
ATOM 3970 N N . ASP B 1 202 ? 65.054 71.538 26.852 1.00 10.94 202 ASP B N 1
ATOM 3971 C CA . ASP B 1 202 ? 63.885 72.156 27.425 1.00 11.41 202 ASP B CA 1
ATOM 3972 C C . ASP B 1 202 ? 63.105 71.116 28.242 1.00 11.09 202 ASP B C 1
ATOM 3973 O O . ASP B 1 202 ? 63.391 69.925 28.164 1.00 12.18 202 ASP B O 1
ATOM 3978 N N . SER B 1 203 ? 62.111 71.561 28.999 1.00 13.58 203 SER B N 1
ATOM 3979 C CA . SER B 1 203 ? 61.487 70.667 29.991 1.00 15.22 203 SER B CA 1
ATOM 3980 C C . SER B 1 203 ? 61.014 69.360 29.422 1.00 13.94 203 SER B C 1
ATOM 3981 O O . SER B 1 203 ? 61.316 68.315 29.976 1.00 16.47 203 SER B O 1
ATOM 3984 N N . ASP B 1 204 ? 60.295 69.395 28.353 1.00 13.62 204 ASP B N 1
ATOM 3985 C CA . ASP B 1 204 ? 59.723 68.193 27.750 1.00 13.96 204 ASP B CA 1
ATOM 3986 C C . ASP B 1 204 ? 60.605 67.586 26.693 1.00 13.09 204 ASP B C 1
ATOM 3987 O O . ASP B 1 204 ? 60.192 66.601 26.086 1.00 14.20 204 ASP B O 1
ATOM 3992 N N . GLY B 1 205 ? 61.835 68.041 26.469 1.00 12.22 205 GLY B N 1
ATOM 3993 C CA . GLY B 1 205 ? 62.740 67.535 25.518 1.00 11.66 205 GLY B CA 1
ATOM 3994 C C . GLY B 1 205 ? 62.284 67.625 24.078 1.00 12.25 205 GLY B C 1
ATOM 3995 O O . GLY B 1 205 ? 62.821 66.900 23.235 1.00 14.67 205 GLY B O 1
ATOM 3996 N N . SER B 1 206 ? 61.316 68.477 23.796 1.00 13.71 206 SER B N 1
ATOM 3997 C CA . SER B 1 206 ? 60.822 68.685 22.440 1.00 15.26 206 SER B CA 1
ATOM 3998 C C . SER B 1 206 ? 61.679 69.626 21.618 1.00 14.54 206 SER B C 1
ATOM 3999 O O . SER B 1 206 ? 61.518 69.674 20.377 1.00 15.76 206 SER B O 1
ATOM 4002 N N . GLY B 1 207 ? 62.557 70.382 22.229 1.00 12.43 207 GLY B N 1
ATOM 4003 C CA . GLY B 1 207 ? 63.340 71.330 21.438 1.00 12.98 207 GLY B CA 1
ATOM 4004 C C . GLY B 1 207 ? 62.501 72.403 20.815 1.00 13.77 207 GLY B C 1
ATOM 4005 O O . GLY B 1 207 ? 62.751 72.838 19.661 1.00 16.98 207 GLY B O 1
ATOM 4006 N N . THR B 1 208 ? 61.532 72.879 21.558 1.00 14.27 208 THR B N 1
ATOM 4007 C CA . THR B 1 208 ? 60.706 73.980 21.073 1.00 15.93 208 THR B CA 1
ATOM 4008 C C . THR B 1 208 ? 60.874 75.259 21.875 1.00 15.99 208 THR B C 1
ATOM 4009 O O . THR B 1 208 ? 60.487 76.317 21.348 1.00 19.38 208 THR B O 1
ATOM 4013 N N . SER B 1 209 ? 61.412 75.236 23.072 1.00 15.04 209 SER B N 1
ATOM 4014 C CA . SER B 1 209 ? 61.662 76.419 23.879 1.00 15.03 209 SER B CA 1
ATOM 4015 C C . SER B 1 209 ? 63.134 76.735 23.942 1.00 13.75 209 SER B C 1
ATOM 4016 O O . SER B 1 209 ? 63.952 75.811 24.012 1.00 15.17 209 SER B O 1
ATOM 4019 N N . ALA B 1 210 ? 63.435 78.008 23.965 1.00 14.30 210 ALA B N 1
ATOM 4020 C CA . ALA B 1 210 ? 64.806 78.468 24.157 1.00 14.32 210 ALA B CA 1
ATOM 4021 C C . ALA B 1 210 ? 65.348 78.302 25.546 1.00 14.40 210 ALA B C 1
ATOM 4022 O O . ALA B 1 210 ? 66.530 78.443 25.862 1.00 16.18 210 ALA B O 1
ATOM 4024 N N . THR B 1 211 ? 64.594 78.073 26.558 1.00 14.39 211 THR B N 1
ATOM 4025 C CA . THR B 1 211 ? 64.800 77.839 27.940 1.00 14.20 211 THR B CA 1
ATOM 4026 C C . THR B 1 211 ? 65.216 76.398 28.220 1.00 14.82 211 THR B C 1
ATOM 4027 O O . THR B 1 211 ? 64.510 75.464 27.887 1.00 16.70 211 THR B O 1
ATOM 4031 N N . CYS B 1 212 ? 66.392 76.241 28.816 1.00 12.80 212 CYS B N 1
ATOM 4032 C CA . CYS B 1 212 ? 66.851 74.915 29.245 1.00 12.84 212 CYS B CA 1
ATOM 4033 C C . CYS B 1 212 ? 66.539 74.667 30.699 1.00 12.71 212 CYS B C 1
ATOM 4034 O O . CYS B 1 212 ? 66.455 75.565 31.550 1.00 14.57 212 CYS B O 1
ATOM 4037 N N . VAL B 1 213 ? 66.343 73.417 31.054 1.00 12.15 213 VAL B N 1
ATOM 4038 C CA . VAL B 1 213 ? 65.964 73.083 32.424 1.00 12.89 213 VAL B CA 1
ATOM 4039 C C . VAL B 1 213 ? 66.941 73.545 33.472 1.00 13.17 213 VAL B C 1
ATOM 4040 O O . VAL B 1 213 ? 66.588 74.091 34.521 1.00 15.10 213 VAL B O 1
ATOM 4044 N N . SER B 1 214 ? 68.215 73.348 33.159 1.00 12.08 214 SER B N 1
ATOM 4045 C CA . SER B 1 214 ? 69.310 73.645 34.054 1.00 13.10 214 SER B CA 1
ATOM 4046 C C . SER B 1 214 ? 70.631 73.599 33.295 1.00 12.86 214 SER B C 1
ATOM 4047 O O . SER B 1 214 ? 70.673 73.179 32.120 1.00 12.28 214 SER B O 1
ATOM 4050 N N . SER B 1 215 ? 71.720 74.050 33.909 1.00 13.66 215 SER B N 1
ATOM 4051 C CA . SER B 1 215 ? 73.025 74.093 33.286 1.00 13.38 215 SER B CA 1
ATOM 4052 C C . SER B 1 215 ? 73.676 72.736 33.091 1.00 13.08 215 SER B C 1
ATOM 4053 O O . SER B 1 215 ? 74.715 72.623 32.422 1.00 13.65 215 SER B O 1
ATOM 4056 N N . THR B 1 216 ? 73.159 71.653 33.639 1.00 11.87 216 THR B N 1
ATOM 4057 C CA . THR B 1 216 ? 73.559 70.302 33.504 1.00 11.10 216 THR B CA 1
ATOM 4058 C C . THR B 1 216 ? 72.589 69.353 32.832 1.00 10.36 216 THR B C 1
ATOM 4059 O O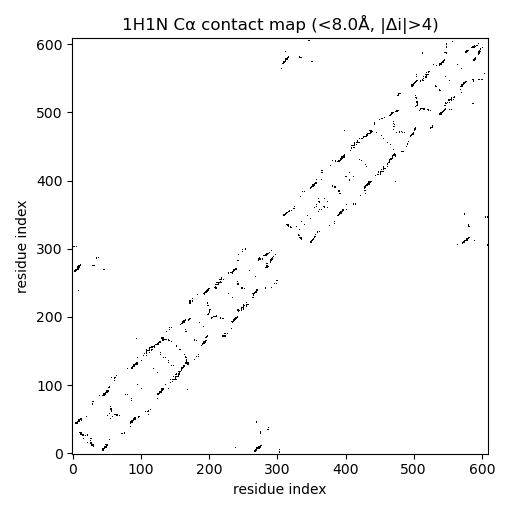 . THR B 1 216 ? 72.830 68.148 32.763 1.00 10.48 216 THR B O 1
ATOM 4063 N N . ILE B 1 217 ? 71.480 69.812 32.270 1.00 10.45 217 ILE B N 1
ATOM 4064 C CA . ILE B 1 217 ? 70.434 68.936 31.805 1.00 9.86 217 ILE B CA 1
ATOM 4065 C C . ILE B 1 217 ? 70.893 68.098 30.647 1.00 9.29 217 ILE B C 1
ATOM 4066 O O . ILE B 1 217 ? 70.426 66.958 30.487 1.00 10.52 217 ILE B O 1
ATOM 4071 N N . GLY B 1 218 ? 71.774 68.591 29.786 1.00 10.44 218 GLY B N 1
ATOM 4072 C CA . GLY B 1 218 ? 72.148 67.790 28.626 1.00 10.55 218 GLY B CA 1
ATOM 4073 C C . GLY B 1 218 ? 73.007 66.605 29.054 1.00 9.39 218 GLY B C 1
ATOM 4074 O O . GLY B 1 218 ? 72.763 65.453 28.623 1.00 9.79 218 GLY B O 1
ATOM 4075 N N . GLN B 1 219 ? 74.027 66.868 29.834 1.00 10.52 219 GLN B N 1
ATOM 4076 C CA . GLN B 1 219 ? 74.928 65.804 30.272 1.00 11.86 219 GLN B CA 1
ATOM 4077 C C . GLN B 1 219 ? 74.141 64.797 31.074 1.00 11.84 219 GLN B C 1
ATOM 4078 O O . GLN B 1 219 ? 74.353 63.580 30.968 1.00 11.75 219 GLN B O 1
ATOM 4084 N N . GLU B 1 220 ? 73.175 65.244 31.874 1.00 11.00 220 GLU B N 1
ATOM 4085 C CA . GLU B 1 220 ? 72.313 64.329 32.606 1.00 10.71 220 GLU B CA 1
ATOM 4086 C C . GLU B 1 220 ? 71.479 63.386 31.726 1.00 10.53 220 GLU B C 1
ATOM 4087 O O . GLU B 1 220 ? 71.348 62.184 32.000 1.00 11.93 220 GLU B O 1
ATOM 4093 N N . ARG B 1 221 ? 70.962 63.956 30.642 1.00 9.71 221 ARG B N 1
ATOM 4094 C CA . ARG B 1 221 ? 70.025 63.280 29.762 1.00 9.32 221 ARG B CA 1
ATOM 4095 C C . ARG B 1 221 ? 70.701 62.263 28.845 1.00 9.08 221 ARG B C 1
ATOM 4096 O O . ARG B 1 221 ? 69.987 61.509 28.189 1.00 10.99 221 ARG B O 1
ATOM 4104 N N . ILE B 1 222 ? 72.025 62.208 28.824 1.00 9.41 222 ILE B N 1
ATOM 4105 C CA . ILE B 1 222 ? 72.709 61.258 27.923 1.00 9.72 222 ILE B CA 1
ATOM 4106 C C . ILE B 1 222 ? 73.471 60.225 28.713 1.00 9.92 222 ILE B C 1
ATOM 4107 O O . ILE B 1 222 ? 74.125 59.354 28.087 1.00 9.94 222 ILE B O 1
ATOM 4112 N N . THR B 1 223 ? 73.479 60.216 30.051 1.00 10.38 223 THR B N 1
ATOM 4113 C CA . THR B 1 223 ? 74.322 59.265 30.791 1.00 11.18 223 THR B CA 1
ATOM 4114 C C . THR B 1 223 ? 73.878 57.817 30.595 1.00 10.37 223 THR B C 1
ATOM 4115 O O . THR B 1 223 ? 74.677 56.942 30.313 1.00 11.19 223 THR B O 1
ATOM 4119 N N . SER B 1 224 ? 72.581 57.524 30.728 1.00 10.42 224 SER B N 1
ATOM 4120 C CA . SER B 1 224 ? 72.145 56.133 30.595 1.00 11.62 224 SER B CA 1
ATOM 4121 C C . SER B 1 224 ? 72.337 55.639 29.190 1.00 11.48 224 SER B C 1
ATOM 4122 O O . SER B 1 224 ? 72.679 54.465 28.973 1.00 11.39 224 SER B O 1
ATOM 4125 N N . ALA B 1 225 ? 72.147 56.514 28.200 1.00 10.56 225 ALA B N 1
ATOM 4126 C CA . ALA B 1 225 ? 72.316 56.126 26.797 1.00 9.91 225 ALA B CA 1
ATOM 4127 C C . ALA B 1 225 ? 73.783 55.786 26.580 1.00 9.54 225 ALA B C 1
ATOM 4128 O O . ALA B 1 225 ? 74.131 54.838 25.849 1.00 10.20 225 ALA B O 1
ATOM 4130 N N . THR B 1 226 ? 74.707 56.554 27.155 1.00 9.21 226 THR B N 1
ATOM 4131 C CA . THR B 1 226 ? 76.120 56.303 27.033 1.00 9.95 226 THR B CA 1
ATOM 4132 C C . THR B 1 226 ? 76.459 54.938 27.580 1.00 10.01 226 THR B C 1
ATOM 4133 O O . THR B 1 226 ? 77.195 54.135 26.949 1.00 11.05 226 THR B O 1
ATOM 4137 N N . GLN B 1 227 ? 75.914 54.618 28.755 1.00 10.34 227 GLN B N 1
ATOM 4138 C CA . GLN B 1 227 ? 76.176 53.327 29.373 1.00 12.08 227 GLN B CA 1
ATOM 4139 C C . GLN B 1 227 ? 75.620 52.172 28.556 1.00 11.65 227 GLN B C 1
ATOM 4140 O O . GLN B 1 227 ? 76.226 51.099 28.495 1.00 11.93 227 GLN B O 1
ATOM 4143 N N . TRP B 1 228 ? 74.462 52.403 27.955 1.00 11.20 228 TRP B N 1
ATOM 4144 C CA . TRP B 1 228 ? 73.816 51.403 27.101 1.00 10.87 228 TRP B CA 1
ATOM 4145 C C . TRP B 1 228 ? 74.683 51.103 25.882 1.00 9.96 228 TRP B C 1
ATOM 4146 O O . TRP B 1 228 ? 74.902 49.940 25.531 1.00 11.05 228 TRP B O 1
ATOM 4157 N N . LEU B 1 229 ? 75.157 52.157 25.230 1.00 10.08 229 LEU B N 1
ATOM 4158 C CA . LEU B 1 229 ? 76.034 51.946 24.088 1.00 10.08 229 LEU B CA 1
ATOM 4159 C C . LEU B 1 229 ? 77.270 51.144 24.488 1.00 10.41 229 LEU B C 1
ATOM 4160 O O . LEU B 1 229 ? 77.683 50.201 23.800 1.00 11.03 229 LEU B O 1
ATOM 4165 N N . ARG B 1 230 ? 77.870 51.524 25.622 1.00 10.13 230 ARG B N 1
ATOM 4166 C CA . ARG B 1 230 ? 79.073 50.860 26.043 1.00 11.17 230 ARG B CA 1
ATOM 4167 C C . ARG B 1 230 ? 78.827 49.405 26.384 1.00 11.69 230 ARG B C 1
ATOM 4168 O O . ARG B 1 230 ? 79.557 48.504 25.948 1.00 11.80 230 ARG B O 1
ATOM 4176 N N . ALA B 1 231 ? 77.790 49.123 27.136 1.00 11.46 231 ALA B N 1
ATOM 4177 C CA . ALA B 1 231 ? 77.456 47.766 27.565 1.00 11.98 231 ALA B CA 1
ATOM 4178 C C . ALA B 1 231 ? 77.203 46.870 26.381 1.00 12.33 231 ALA B C 1
ATOM 4179 O O . ALA B 1 231 ? 77.495 45.678 26.425 1.00 13.98 231 ALA B O 1
ATOM 4181 N N . ASN B 1 232 ? 76.607 47.427 25.333 1.00 11.74 232 ASN B N 1
ATOM 4182 C CA . ASN B 1 232 ? 76.175 46.635 24.186 1.00 10.74 232 ASN B CA 1
ATOM 4183 C C . ASN B 1 232 ? 77.170 46.673 23.036 1.00 10.35 232 ASN B C 1
ATOM 4184 O O . ASN B 1 232 ? 76.931 46.071 21.987 1.00 11.46 232 ASN B O 1
ATOM 4189 N N . GLY B 1 233 ? 78.294 47.337 23.262 1.00 11.33 233 GLY B N 1
ATOM 4190 C CA . GLY B 1 233 ? 79.325 47.380 22.250 1.00 11.63 233 GLY B CA 1
ATOM 4191 C C . GLY B 1 233 ? 79.014 48.171 20.997 1.00 10.20 233 GLY B C 1
ATOM 4192 O O . GLY B 1 233 ? 79.487 47.841 19.901 1.00 11.56 233 GLY B O 1
ATOM 4193 N N . LYS B 1 234 ? 78.175 49.195 21.132 1.00 10.64 234 LYS B N 1
ATOM 4194 C CA . LYS B 1 234 ? 77.709 50.021 20.036 1.00 9.87 234 LYS B CA 1
ATOM 4195 C C . LYS B 1 234 ? 78.351 51.414 20.032 1.00 10.32 234 LYS B C 1
ATOM 4196 O O . LYS B 1 234 ? 78.961 51.835 21.018 1.00 11.83 234 LYS B O 1
ATOM 4202 N N . LYS B 1 235 ? 78.170 52.085 18.908 1.00 10.33 235 LYS B N 1
ATOM 4203 C CA . LYS B 1 235 ? 78.577 53.477 18.747 1.00 10.09 235 LYS B CA 1
ATOM 4204 C C . LYS B 1 235 ? 77.338 54.332 18.498 1.00 9.18 235 LYS B C 1
ATOM 4205 O O . LYS B 1 235 ? 76.381 53.860 17.873 1.00 9.24 235 LYS B O 1
ATOM 4211 N N . GLY B 1 236 ? 77.363 55.578 18.970 1.00 9.07 236 GLY B N 1
ATOM 4212 C CA . GLY B 1 236 ? 76.298 56.506 18.820 1.00 9.37 236 GLY B CA 1
ATOM 4213 C C . GLY B 1 236 ? 76.676 57.834 18.226 1.00 8.04 236 GLY B C 1
ATOM 4214 O O . GLY B 1 236 ? 77.861 58.146 18.165 1.00 9.23 236 GLY B O 1
ATOM 4215 N N . ILE B 1 237 ? 75.682 58.606 17.830 1.00 8.49 237 ILE B N 1
ATOM 4216 C CA . ILE B 1 237 ? 75.873 60.000 17.473 1.00 8.68 237 ILE B CA 1
ATOM 4217 C C . ILE B 1 237 ? 74.656 60.761 17.976 1.00 8.43 237 ILE B C 1
ATOM 4218 O O . ILE B 1 237 ? 73.544 60.225 17.994 1.00 8.95 237 ILE B O 1
ATOM 4223 N N . ILE B 1 238 ? 74.849 62.018 18.406 1.00 8.65 238 ILE B N 1
ATOM 4224 C CA . ILE B 1 238 ? 73.723 62.911 18.665 1.00 8.86 238 ILE B CA 1
ATOM 4225 C C . ILE B 1 238 ? 73.403 63.600 17.357 1.00 8.78 238 ILE B C 1
ATOM 4226 O O . ILE B 1 238 ? 74.117 64.491 16.929 1.00 10.38 238 ILE B O 1
ATOM 4231 N N . GLY B 1 239 ? 72.333 63.167 16.682 1.00 8.64 239 GLY B N 1
ATOM 4232 C CA . GLY B 1 239 ? 72.047 63.688 15.357 1.00 8.72 239 GLY B CA 1
ATOM 4233 C C . GLY B 1 239 ? 71.229 64.969 15.312 1.00 9.01 239 GLY B C 1
ATOM 4234 O O . GLY B 1 239 ? 71.136 65.569 14.260 1.00 9.16 239 GLY B O 1
ATOM 4235 N N . GLU B 1 240 ? 70.666 65.342 16.474 1.00 8.67 240 GLU B N 1
ATOM 4236 C CA . GLU B 1 240 ? 70.028 66.651 16.678 1.00 8.74 240 GLU B CA 1
ATOM 4237 C C . GLU B 1 240 ? 70.236 67.033 18.146 1.00 8.98 240 GLU B C 1
ATOM 4238 O O . GLU B 1 240 ? 69.960 66.199 19.038 1.00 9.12 240 GLU B O 1
ATOM 4244 N N . PHE B 1 241 ? 70.609 68.276 18.370 1.00 9.28 241 PHE B N 1
ATOM 4245 C CA . PHE B 1 241 ? 70.562 68.896 19.694 1.00 9.24 241 PHE B CA 1
ATOM 4246 C C . PHE B 1 241 ? 70.505 70.410 19.426 1.00 10.12 241 PHE B C 1
ATOM 4247 O O . PHE B 1 241 ? 70.926 70.879 18.372 1.00 10.55 241 PHE B O 1
ATOM 4255 N N . ALA B 1 242 ? 70.045 71.131 20.418 1.00 9.93 242 ALA B N 1
ATOM 4256 C CA . ALA B 1 242 ? 69.989 72.583 20.385 1.00 10.23 242 ALA B CA 1
ATOM 4257 C C . ALA B 1 242 ? 69.718 73.072 21.798 1.00 10.35 242 ALA B C 1
ATOM 4258 O O . ALA B 1 242 ? 69.223 72.328 22.636 1.00 10.97 242 ALA B O 1
ATOM 4260 N N . GLY B 1 243 ? 69.975 74.363 22.026 1.00 11.80 243 GLY B N 1
ATOM 4261 C CA . GLY B 1 243 ? 69.629 75.096 23.191 1.00 12.93 243 GLY B CA 1
ATOM 4262 C C . GLY B 1 243 ? 69.496 76.568 22.829 1.00 13.04 243 GLY B C 1
ATOM 4263 O O . GLY B 1 243 ? 70.076 76.972 21.808 1.00 12.49 243 GLY B O 1
ATOM 4264 N N . GLY B 1 244 ? 68.748 77.339 23.602 1.00 12.30 244 GLY B N 1
ATOM 4265 C CA . GLY B 1 244 ? 68.703 78.765 23.344 1.00 13.05 244 GLY B CA 1
ATOM 4266 C C . GLY B 1 244 ? 69.988 79.496 23.543 1.00 12.89 244 GLY B C 1
ATOM 4267 O O . GLY B 1 244 ? 70.872 79.045 24.247 1.00 12.46 244 GLY B O 1
ATOM 4268 N N . ALA B 1 245 ? 70.014 80.679 22.948 1.00 13.21 245 ALA B N 1
ATOM 4269 C CA . ALA B 1 245 ? 71.166 81.592 23.108 1.00 13.49 245 ALA B CA 1
ATOM 4270 C C . ALA B 1 245 ? 71.102 82.343 24.401 1.00 13.44 245 ALA B C 1
ATOM 4271 O O . ALA B 1 245 ? 70.716 83.497 24.477 1.00 16.05 245 ALA B O 1
ATOM 4273 N N . ASP B 1 246 ? 71.411 81.633 25.497 1.00 13.55 246 ASP B N 1
ATOM 4274 C CA . ASP B 1 246 ? 71.418 82.149 26.853 1.00 14.34 246 ASP B CA 1
ATOM 4275 C C . ASP B 1 246 ? 72.421 81.383 27.667 1.00 14.35 246 ASP B C 1
ATOM 4276 O O . ASP B 1 246 ? 72.898 80.298 27.279 1.00 14.77 246 ASP B O 1
ATOM 4281 N N . ASN B 1 247 ? 72.806 81.909 28.817 1.00 14.18 247 ASN B N 1
ATOM 4282 C CA . ASN B 1 247 ? 73.928 81.309 29.544 1.00 14.59 247 ASN B CA 1
ATOM 4283 C C . ASN B 1 247 ? 73.607 79.926 30.055 1.00 13.56 247 ASN B C 1
ATOM 4284 O O . ASN B 1 247 ? 74.480 79.067 30.014 1.00 14.08 247 ASN B O 1
ATOM 4289 N N . VAL B 1 248 ? 72.413 79.681 30.586 1.00 13.26 248 VAL B N 1
ATOM 4290 C CA . VAL B 1 248 ? 72.128 78.366 31.133 1.00 12.66 248 VAL B CA 1
ATOM 4291 C C . VAL B 1 248 ? 72.242 77.341 30.009 1.00 12.00 248 VAL B C 1
ATOM 4292 O O . VAL B 1 248 ? 72.861 76.281 30.231 1.00 12.28 248 VAL B O 1
ATOM 4296 N N . CYS B 1 249 ? 71.659 77.608 28.843 1.00 12.84 249 CYS B N 1
ATOM 4297 C CA . CYS B 1 249 ? 71.719 76.654 27.761 1.00 12.22 249 CYS B CA 1
ATOM 4298 C C . CYS B 1 249 ? 73.106 76.485 27.209 1.00 11.87 249 CYS B C 1
ATOM 4299 O O . CYS B 1 249 ? 73.513 75.377 26.827 1.00 12.34 249 CYS B O 1
ATOM 4302 N N . GLU B 1 250 ? 73.852 77.565 27.121 1.00 13.04 250 GLU B N 1
ATOM 4303 C CA . GLU B 1 250 ? 75.198 77.495 26.611 1.00 12.89 250 GLU B CA 1
ATOM 4304 C C . GLU B 1 250 ? 76.037 76.637 27.535 1.00 13.02 250 GLU B C 1
ATOM 4305 O O . GLU B 1 250 ? 76.838 75.787 27.091 1.00 13.32 250 GLU B O 1
ATOM 4311 N N . THR B 1 251 ? 75.854 76.764 28.852 1.00 12.65 251 THR B N 1
ATOM 4312 C CA . THR B 1 251 ? 76.542 75.908 29.816 1.00 12.72 251 THR B CA 1
ATOM 4313 C C . THR B 1 251 ? 76.109 74.445 29.710 1.00 11.60 251 THR B C 1
ATOM 4314 O O . THR B 1 251 ? 76.945 73.523 29.792 1.00 12.10 251 THR B O 1
ATOM 4318 N N . ALA B 1 252 ? 74.797 74.232 29.541 1.00 10.93 252 ALA B N 1
ATOM 4319 C CA . ALA B 1 252 ? 74.307 72.890 29.362 1.00 10.68 252 ALA B CA 1
ATOM 4320 C C . ALA B 1 252 ? 74.896 72.241 28.091 1.00 10.12 252 ALA B C 1
ATOM 4321 O O . ALA B 1 252 ? 75.242 71.039 28.089 1.00 11.16 252 ALA B O 1
ATOM 4323 N N . ILE B 1 253 ? 75.025 72.996 27.003 1.00 11.27 253 ILE B N 1
ATOM 4324 C CA . ILE B 1 253 ? 75.604 72.490 25.754 1.00 11.79 253 ILE B CA 1
ATOM 4325 C C . ILE B 1 253 ? 77.055 72.084 25.961 1.00 11.20 253 ILE B C 1
ATOM 4326 O O . ILE B 1 253 ? 77.485 70.981 25.621 1.00 10.78 253 ILE B O 1
ATOM 4331 N N . THR B 1 254 ? 77.849 72.970 26.552 1.00 11.54 254 THR B N 1
ATOM 4332 C CA A THR B 1 254 ? 79.235 72.700 26.850 0.64 11.52 254 THR B CA 1
ATOM 4333 C CA B THR B 1 254 ? 79.240 72.574 26.706 0.35 11.44 254 THR B CA 1
ATOM 4334 C C . THR B 1 254 ? 79.387 71.456 27.734 1.00 11.74 254 THR B C 1
ATOM 4335 O O . THR B 1 254 ? 80.258 70.599 27.531 1.00 11.12 254 THR B O 1
ATOM 4342 N N . GLY B 1 255 ? 78.563 71.407 28.801 1.00 10.81 255 GLY B N 1
ATOM 4343 C CA . GLY B 1 255 ? 78.665 70.283 29.705 1.00 12.51 255 GLY B CA 1
ATOM 4344 C C . GLY B 1 255 ? 78.383 68.971 29.019 1.00 11.46 255 GLY B C 1
ATOM 4345 O O . GLY B 1 255 ? 79.017 67.922 29.280 1.00 10.48 255 GLY B O 1
ATOM 4346 N N . MET B 1 256 ? 77.362 68.960 28.147 1.00 10.06 256 MET B N 1
ATOM 4347 C CA . MET B 1 256 ? 77.016 67.731 27.409 1.00 10.33 256 MET B CA 1
ATOM 4348 C C . MET B 1 256 ? 78.139 67.314 26.500 1.00 10.24 256 MET B C 1
ATOM 4349 O O . MET B 1 256 ? 78.525 66.143 26.443 1.00 9.93 256 MET B O 1
ATOM 4354 N N . LEU B 1 257 ? 78.673 68.229 25.725 1.00 10.65 257 LEU B N 1
ATOM 4355 C CA . LEU B 1 257 ? 79.725 67.933 24.772 1.00 10.46 257 LEU B CA 1
ATOM 4356 C C . LEU B 1 257 ? 80.975 67.549 25.494 1.00 10.59 257 LEU B C 1
ATOM 4357 O O . LEU B 1 257 ? 81.698 66.648 25.040 1.00 10.73 257 LEU B O 1
ATOM 4362 N N . ASP B 1 258 ? 81.273 68.148 26.652 1.00 10.17 258 ASP B N 1
ATOM 4363 C CA . ASP B 1 258 ? 82.466 67.772 27.403 1.00 10.82 258 ASP B CA 1
ATOM 4364 C C . ASP B 1 258 ? 82.333 66.353 27.929 1.00 10.73 258 ASP B C 1
ATOM 4365 O O . ASP B 1 258 ? 83.293 65.590 27.985 1.00 10.78 258 ASP B O 1
ATOM 4370 N N . TYR B 1 259 ? 81.128 65.967 28.335 1.00 10.00 259 TYR B N 1
ATOM 4371 C CA . TYR B 1 259 ? 80.895 64.595 28.762 1.00 10.44 259 TYR B CA 1
ATOM 4372 C C . TYR B 1 259 ? 81.097 63.647 27.554 1.00 9.54 259 TYR B C 1
ATOM 4373 O O . TYR B 1 259 ? 81.762 62.602 27.650 1.00 10.01 259 TYR B O 1
ATOM 4382 N N . MET B 1 260 ? 80.518 63.980 26.417 1.00 9.24 260 MET B N 1
ATOM 4383 C CA . MET B 1 260 ? 80.722 63.145 25.237 1.00 9.53 260 MET B CA 1
ATOM 4384 C C . MET B 1 260 ? 82.179 63.022 24.901 1.00 9.53 260 MET B C 1
ATOM 4385 O O . MET B 1 260 ? 82.615 61.936 24.491 1.00 10.45 260 MET B O 1
ATOM 4390 N N . ALA B 1 261 ? 82.940 64.091 25.043 1.00 9.92 261 ALA B N 1
ATOM 4391 C CA . ALA B 1 261 ? 84.345 64.081 24.684 1.00 10.41 261 ALA B CA 1
ATOM 4392 C C . ALA B 1 261 ? 85.143 63.158 25.563 1.00 10.42 261 ALA B C 1
ATOM 4393 O O . ALA B 1 261 ? 86.214 62.715 25.177 1.00 12.69 261 ALA B O 1
ATOM 4395 N N . GLN B 1 262 ? 84.687 62.853 26.776 1.00 10.66 262 GLN B N 1
ATOM 4396 C CA A GLN B 1 262 ? 85.352 61.870 27.654 0.64 10.85 262 GLN B CA 1
ATOM 4397 C CA B GLN B 1 262 ? 85.376 61.860 27.621 0.36 10.90 262 GLN B CA 1
ATOM 4398 C C . GLN B 1 262 ? 84.815 60.452 27.447 1.00 12.51 262 GLN B C 1
ATOM 4399 O O . GLN B 1 262 ? 85.202 59.535 28.166 1.00 18.34 262 GLN B O 1
ATOM 4410 N N . ASN B 1 263 ? 83.896 60.309 26.512 1.00 11.12 263 ASN B N 1
ATOM 4411 C CA . ASN B 1 263 ? 83.259 59.035 26.218 1.00 10.63 263 ASN B CA 1
ATOM 4412 C C . ASN B 1 263 ? 83.216 58.751 24.722 1.00 10.58 263 ASN B C 1
ATOM 4413 O O . ASN B 1 263 ? 82.212 58.283 24.201 1.00 10.47 263 ASN B O 1
ATOM 4418 N N . THR B 1 264 ? 84.312 59.041 24.046 1.00 11.92 264 THR B N 1
ATOM 4419 C CA . THR B 1 264 ? 84.400 58.884 22.599 1.00 11.18 264 THR B CA 1
ATOM 4420 C C . THR B 1 264 ? 84.570 57.414 22.226 1.00 11.80 264 THR B C 1
ATOM 4421 O O . THR B 1 264 ? 84.559 57.107 21.020 1.00 13.40 264 THR B O 1
ATOM 4425 N N . ASP B 1 265 ? 84.752 56.512 23.195 1.00 12.15 265 ASP B N 1
ATOM 4426 C CA . ASP B 1 265 ? 84.686 55.087 22.841 1.00 12.73 265 ASP B CA 1
ATOM 4427 C C . ASP B 1 265 ? 83.304 54.787 22.288 1.00 12.41 265 ASP B C 1
ATOM 4428 O O . ASP B 1 265 ? 83.186 53.842 21.461 1.00 14.73 265 ASP B O 1
ATOM 4433 N N . VAL B 1 266 ? 82.274 55.530 22.694 1.00 11.49 266 VAL B N 1
ATOM 4434 C CA . VAL B 1 266 ? 80.947 55.262 22.170 1.00 11.42 266 VAL B CA 1
ATOM 4435 C C . VAL B 1 266 ? 80.402 56.462 21.381 1.00 10.87 266 VAL B C 1
ATOM 4436 O O . VAL B 1 266 ? 79.631 56.220 20.436 1.00 11.95 266 VAL B O 1
ATOM 4440 N N . TRP B 1 267 ? 80.749 57.704 21.703 1.00 9.94 267 TRP B N 1
ATOM 4441 C CA . TRP B 1 267 ? 80.212 58.834 20.985 1.00 9.54 267 TRP B CA 1
ATOM 4442 C C . TRP B 1 267 ? 81.086 59.295 19.826 1.00 9.33 267 TRP B C 1
ATOM 4443 O O . TRP B 1 267 ? 82.245 59.676 20.010 1.00 11.03 267 TRP B O 1
ATOM 4454 N N . THR B 1 268 ? 80.500 59.236 18.641 1.00 9.92 268 THR B N 1
ATOM 4455 C CA . THR B 1 268 ? 81.134 59.668 17.424 1.00 9.35 268 THR B CA 1
ATOM 4456 C C . THR B 1 268 ? 80.995 61.157 17.126 1.00 9.62 268 THR B C 1
ATOM 4457 O O . THR B 1 268 ? 81.657 61.626 16.244 1.00 10.81 268 THR B O 1
ATOM 4461 N N . GLY B 1 269 ? 80.137 61.864 17.842 1.00 10.01 269 GLY B N 1
ATOM 4462 C CA . GLY B 1 269 ? 79.993 63.280 17.614 1.00 10.02 269 GLY B CA 1
ATOM 4463 C C . GLY B 1 269 ? 78.554 63.742 17.743 1.00 9.58 269 GLY B C 1
ATOM 4464 O O . GLY B 1 269 ? 77.708 63.123 18.408 1.00 9.65 269 GLY B O 1
ATOM 4465 N N . ALA B 1 270 ? 78.283 64.912 17.157 1.00 9.82 270 ALA B N 1
ATOM 4466 C CA . ALA B 1 270 ? 77.052 65.639 17.368 1.00 9.51 270 ALA B CA 1
ATOM 4467 C C . ALA B 1 270 ? 76.714 66.558 16.188 1.00 9.36 270 ALA B C 1
ATOM 4468 O O . ALA B 1 270 ? 77.638 67.051 15.502 1.00 10.29 270 ALA B O 1
ATOM 4470 N N . ILE B 1 271 ? 75.429 66.784 16.009 1.00 9.11 271 ILE B N 1
ATOM 4471 C CA . ILE B 1 271 ? 74.889 67.553 14.897 1.00 9.46 271 ILE B CA 1
ATOM 4472 C C . ILE B 1 271 ? 73.837 68.515 15.425 1.00 9.21 271 ILE B C 1
ATOM 4473 O O . ILE B 1 271 ? 72.826 68.095 15.971 1.00 9.78 271 ILE B O 1
ATOM 4478 N N . TRP B 1 272 ? 74.067 69.817 15.291 1.00 9.64 272 TRP B N 1
ATOM 4479 C CA . TRP B 1 272 ? 73.167 70.861 15.731 1.00 10.13 272 TRP B CA 1
ATOM 4480 C C . TRP B 1 272 ? 71.896 70.872 14.900 1.00 9.71 272 TRP B C 1
ATOM 4481 O O . TRP B 1 272 ? 71.920 70.648 13.673 1.00 10.45 272 TRP B O 1
ATOM 4492 N N . TRP B 1 273 ? 70.776 71.221 15.526 1.00 10.29 273 TRP B N 1
ATOM 4493 C CA . TRP B 1 273 ? 69.502 71.531 14.833 1.00 10.87 273 TRP B CA 1
ATOM 4494 C C . TRP B 1 273 ? 69.275 73.023 14.990 1.00 11.29 273 TRP B C 1
ATOM 4495 O O . TRP B 1 273 ? 69.013 73.445 16.114 1.00 11.54 273 TRP B O 1
ATOM 4506 N N . ALA B 1 274 ? 69.309 73.861 13.937 1.00 11.69 274 ALA B N 1
ATOM 4507 C CA . ALA B 1 274 ? 69.523 73.523 12.537 1.00 11.32 274 ALA B CA 1
ATOM 4508 C C . ALA B 1 274 ? 69.998 74.781 11.797 1.00 11.67 274 ALA B C 1
ATOM 4509 O O . ALA B 1 274 ? 69.691 75.895 12.239 1.00 12.00 274 ALA B O 1
ATOM 4511 N N . ALA B 1 275 ? 70.690 74.528 10.683 1.00 12.09 275 ALA B N 1
ATOM 4512 C CA . ALA B 1 275 ? 70.901 75.542 9.667 1.00 12.01 275 ALA B CA 1
ATOM 4513 C C . ALA B 1 275 ? 69.898 75.288 8.539 1.00 12.80 275 ALA B C 1
ATOM 4514 O O . ALA B 1 275 ? 69.039 74.404 8.617 1.00 11.95 275 ALA B O 1
ATOM 4516 N N . GLY B 1 276 ? 69.981 76.099 7.505 1.00 13.10 276 GLY B N 1
ATOM 4517 C CA . GLY B 1 276 ? 69.093 76.079 6.381 1.00 14.45 276 GLY B CA 1
ATOM 4518 C C . GLY B 1 276 ? 68.633 77.505 6.054 1.00 14.11 276 GLY B C 1
ATOM 4519 O O . GLY B 1 276 ? 68.833 78.393 6.890 1.00 16.34 276 GLY B O 1
ATOM 4520 N N . PRO B 1 277 ? 68.129 77.719 4.837 1.00 15.55 277 PRO B N 1
ATOM 4521 C CA . PRO B 1 277 ? 67.902 79.117 4.363 1.00 15.71 277 PRO B CA 1
ATOM 4522 C C . PRO B 1 277 ? 66.595 79.780 4.765 1.00 15.15 277 PRO B C 1
ATOM 4523 O O . PRO B 1 277 ? 66.477 81.007 4.543 1.00 18.14 277 PRO B O 1
ATOM 4527 N N . TRP B 1 278 ? 65.655 79.049 5.348 1.00 16.51 278 TRP B N 1
ATOM 4528 C CA . TRP B 1 278 ? 64.298 79.577 5.617 1.00 16.78 278 TRP B CA 1
ATOM 4529 C C . TRP B 1 278 ? 63.969 79.644 7.110 1.00 16.35 278 TRP B C 1
ATOM 4530 O O . TRP B 1 278 ? 62.817 79.576 7.489 1.00 19.29 278 TRP B O 1
ATOM 4541 N N . TRP B 1 279 ? 64.971 79.799 7.956 1.00 15.54 279 TRP B N 1
ATOM 4542 C CA . TRP B 1 279 ? 64.715 79.894 9.370 1.00 15.95 279 TRP B CA 1
ATOM 4543 C C . TRP B 1 279 ? 64.543 81.315 9.890 1.00 17.35 279 TRP B C 1
ATOM 4544 O O . TRP B 1 279 ? 63.940 81.420 10.987 1.00 17.48 279 TRP B O 1
ATOM 4555 N N . GLY B 1 280 ? 65.039 82.320 9.197 1.00 17.92 280 GLY B N 1
ATOM 4556 C CA . GLY B 1 280 ? 64.848 83.690 9.704 1.00 18.05 280 GLY B CA 1
ATOM 4557 C C . GLY B 1 280 ? 65.329 83.806 11.137 1.00 17.22 280 GLY B C 1
ATOM 4558 O O . GLY B 1 280 ? 66.429 83.391 11.476 1.00 17.49 280 GLY B O 1
ATOM 4559 N N . ASP B 1 281 ? 64.436 84.340 11.977 1.00 18.33 281 ASP B N 1
ATOM 4560 C CA . ASP B 1 281 ? 64.725 84.601 13.370 1.00 19.21 281 ASP B CA 1
ATOM 4561 C C . ASP B 1 281 ? 64.545 83.388 14.290 1.00 17.11 281 ASP B C 1
ATOM 4562 O O . ASP B 1 281 ? 64.537 83.575 15.485 1.00 16.77 281 ASP B O 1
ATOM 4567 N N . TYR B 1 282 ? 64.507 82.162 13.730 1.00 15.32 282 TYR B N 1
ATOM 4568 C CA . TYR B 1 282 ? 64.409 80.997 14.564 1.00 14.94 282 TYR B CA 1
ATOM 4569 C C . TYR B 1 282 ? 65.466 80.973 15.674 1.00 14.11 282 TYR B C 1
ATOM 4570 O O . TYR B 1 282 ? 66.656 81.237 15.531 1.00 14.92 282 TYR B O 1
ATOM 4579 N N . ILE B 1 283 ? 64.972 80.596 16.852 1.00 14.63 283 ILE B N 1
ATOM 4580 C CA . ILE B 1 283 ? 65.762 80.592 18.064 1.00 13.75 283 ILE B CA 1
ATOM 4581 C C . ILE B 1 283 ? 67.002 79.698 17.983 1.00 13.43 283 ILE B C 1
ATOM 4582 O O . ILE B 1 283 ? 67.943 79.926 18.732 1.00 13.35 283 ILE B O 1
ATOM 4587 N N . PHE B 1 284 ? 67.006 78.674 17.105 1.00 12.30 284 PHE B N 1
ATOM 4588 C CA . PHE B 1 284 ? 68.166 77.766 16.977 1.00 12.19 284 PHE B CA 1
ATOM 4589 C C . PHE B 1 284 ? 68.860 77.887 15.648 1.00 12.27 284 PHE B C 1
ATOM 4590 O O . PHE B 1 284 ? 69.612 76.979 15.271 1.00 12.83 284 PHE B O 1
ATOM 4598 N N . SER B 1 285 ? 68.681 78.958 14.887 1.00 12.89 285 SER B N 1
ATOM 4599 C CA . SER B 1 285 ? 69.251 78.964 13.562 1.00 11.96 285 SER B CA 1
ATOM 4600 C C . SER B 1 285 ? 70.767 79.113 13.510 1.00 11.90 285 SER B C 1
ATOM 4601 O O . SER B 1 285 ? 71.357 80.096 13.993 1.00 12.80 285 SER B O 1
ATOM 4604 N N . MET B 1 286 ? 71.367 78.097 12.901 1.00 12.40 286 MET B N 1
ATOM 4605 C CA . MET B 1 286 ? 72.799 78.065 12.674 1.00 12.08 286 MET B CA 1
ATOM 4606 C C . MET B 1 286 ? 73.174 78.542 11.290 1.00 12.89 286 MET B C 1
ATOM 4607 O O . MET B 1 286 ? 74.318 78.395 10.868 1.00 13.84 286 MET B O 1
ATOM 4612 N N . GLU B 1 287 ? 72.232 79.182 10.567 1.00 13.64 287 GLU B N 1
ATOM 4613 C CA . GLU B 1 287 ? 72.522 79.607 9.201 1.00 13.62 287 GLU B CA 1
ATOM 4614 C C . GLU B 1 287 ? 73.411 80.839 9.171 1.00 14.62 287 GLU B C 1
ATOM 4615 O O . GLU B 1 287 ? 73.019 81.896 9.713 1.00 15.62 287 GLU B O 1
ATOM 4621 N N . PRO B 1 288 ? 74.579 80.772 8.566 1.00 15.70 288 PRO B N 1
ATOM 4622 C CA . PRO B 1 288 ? 75.369 81.968 8.365 1.00 15.85 288 PRO B CA 1
ATOM 4623 C C . PRO B 1 288 ? 74.586 82.942 7.490 1.00 17.34 288 PRO B C 1
ATOM 4624 O O . PRO B 1 288 ? 73.777 82.502 6.638 1.00 18.45 288 PRO B O 1
ATOM 4628 N N . ASP B 1 289 ? 74.814 84.254 7.621 1.00 19.67 289 ASP B N 1
ATOM 4629 C CA . ASP B 1 289 ? 75.726 84.912 8.560 1.00 20.67 289 ASP B CA 1
ATOM 4630 C C . ASP B 1 289 ? 75.019 85.418 9.796 1.00 20.30 289 ASP B C 1
ATOM 4631 O O . ASP B 1 289 ? 75.707 85.863 10.734 1.00 22.32 289 ASP B O 1
ATOM 4636 N N . ASN B 1 290 ? 73.692 85.359 9.864 1.00 19.48 290 ASN B N 1
ATOM 4637 C CA . ASN B 1 290 ? 72.948 86.105 10.899 1.00 19.77 290 ASN B CA 1
ATOM 4638 C C . ASN B 1 290 ? 72.039 85.249 11.775 1.00 18.08 290 ASN B C 1
ATOM 4639 O O . ASN B 1 290 ? 71.305 85.784 12.603 1.00 18.84 290 ASN B O 1
ATOM 4644 N N . GLY B 1 291 ? 72.051 83.921 11.599 1.00 16.52 291 GLY B N 1
ATOM 4645 C CA . GLY B 1 291 ? 71.274 83.050 12.467 1.00 15.25 291 GLY B CA 1
ATOM 4646 C C . GLY B 1 291 ? 71.706 83.261 13.905 1.00 14.97 291 GLY B C 1
ATOM 4647 O O . GLY B 1 291 ? 72.895 83.439 14.194 1.00 15.41 291 GLY B O 1
ATOM 4648 N N . ILE B 1 292 ? 70.778 83.242 14.862 1.00 14.54 292 ILE B N 1
ATOM 4649 C CA . ILE B 1 292 ? 71.154 83.522 16.250 1.00 14.86 292 ILE B CA 1
ATOM 4650 C C . ILE B 1 292 ? 72.095 82.465 16.816 1.00 14.66 292 ILE B C 1
ATOM 4651 O O . ILE B 1 292 ? 73.022 82.847 17.577 1.00 14.56 292 ILE B O 1
ATOM 4656 N N . ALA B 1 293 ? 71.922 81.213 16.437 1.00 12.76 293 ALA B N 1
ATOM 4657 C CA . ALA B 1 293 ? 72.890 80.217 16.903 1.00 12.37 293 ALA B CA 1
ATOM 4658 C C . ALA B 1 293 ? 74.237 80.376 16.192 1.00 12.03 293 ALA B C 1
ATOM 4659 O O . ALA B 1 293 ? 75.253 80.138 16.814 1.00 12.69 293 ALA B O 1
ATOM 4661 N N . TYR B 1 294 ? 74.212 80.750 14.905 1.00 12.90 294 TYR B N 1
ATOM 4662 C CA . TYR B 1 294 ? 75.458 81.009 14.215 1.00 13.41 294 TYR B CA 1
ATOM 4663 C C . TYR B 1 294 ? 76.260 82.090 14.950 1.00 13.50 294 TYR B C 1
ATOM 4664 O O . TYR B 1 294 ? 77.491 81.979 15.142 1.00 14.16 294 TYR B O 1
ATOM 4673 N N . GLN B 1 295 ? 75.576 83.131 15.433 1.00 13.61 295 GLN B N 1
ATOM 4674 C CA . GLN B 1 295 ? 76.256 84.221 16.131 1.00 15.13 295 GLN B CA 1
ATOM 4675 C C . GLN B 1 295 ? 76.641 83.851 17.558 1.00 13.79 295 GLN B C 1
ATOM 4676 O O . GLN B 1 295 ? 77.796 84.104 17.963 1.00 15.55 295 GLN B O 1
ATOM 4682 N N . GLN B 1 296 ? 75.711 83.294 18.327 1.00 13.62 296 GLN B N 1
ATOM 4683 C CA . GLN B 1 296 ? 75.926 83.196 19.751 1.00 13.62 296 GLN B CA 1
ATOM 4684 C C . GLN B 1 296 ? 76.332 81.809 20.225 1.00 14.26 296 GLN B C 1
ATOM 4685 O O . GLN B 1 296 ? 76.967 81.691 21.257 1.00 15.53 296 GLN B O 1
ATOM 4691 N N . ILE B 1 297 ? 75.906 80.748 19.529 1.00 13.25 297 ILE B N 1
ATOM 4692 C CA . ILE B 1 297 ? 76.302 79.394 19.930 1.00 13.22 297 ILE B CA 1
ATOM 4693 C C . ILE B 1 297 ? 77.559 78.888 19.249 1.00 12.76 297 ILE B C 1
ATOM 4694 O O . ILE B 1 297 ? 78.392 78.249 19.885 1.00 14.13 297 ILE B O 1
ATOM 4699 N N . LEU B 1 298 ? 77.708 79.132 17.936 1.00 13.29 298 LEU B N 1
ATOM 4700 C CA . LEU B 1 298 ? 78.899 78.620 17.273 1.00 13.34 298 LEU B CA 1
ATOM 4701 C C . LEU B 1 298 ? 80.215 78.954 18.000 1.00 13.94 298 LEU B C 1
ATOM 4702 O O . LEU B 1 298 ? 81.062 78.048 18.128 1.00 14.47 298 LEU B O 1
ATOM 4707 N N . PRO B 1 299 ? 80.387 80.119 18.605 1.00 14.98 299 PRO B N 1
ATOM 4708 C CA . PRO B 1 299 ? 81.627 80.367 19.372 1.00 15.46 299 PRO B CA 1
ATOM 4709 C C . PRO B 1 299 ? 81.847 79.365 20.477 1.00 15.38 299 PRO B C 1
ATOM 4710 O O . PRO B 1 299 ? 83.002 79.084 20.831 1.00 17.72 299 PRO B O 1
ATOM 4714 N N . ILE B 1 300 ? 80.782 78.817 21.065 1.00 15.94 300 ILE B N 1
ATOM 4715 C CA . ILE B 1 300 ? 81.049 77.868 22.132 1.00 18.38 300 ILE B CA 1
ATOM 4716 C C . ILE B 1 300 ? 81.235 76.451 21.563 1.00 17.67 300 ILE B C 1
ATOM 4717 O O . ILE B 1 300 ? 81.638 75.562 22.335 1.00 21.62 300 ILE B O 1
ATOM 4722 N N . LEU B 1 301 ? 80.951 76.272 20.288 1.00 17.69 301 LEU B N 1
ATOM 4723 C CA . LEU B 1 301 ? 81.147 74.963 19.644 1.00 17.84 301 LEU B CA 1
ATOM 4724 C C . LEU B 1 301 ? 82.484 74.830 18.959 1.00 20.68 301 LEU B C 1
ATOM 4725 O O . LEU B 1 301 ? 83.082 73.748 18.807 1.00 17.53 301 LEU B O 1
ATOM 4730 N N . THR B 1 302 ? 83.066 75.930 18.515 1.00 24.54 302 THR B N 1
ATOM 4731 C CA . THR B 1 302 ? 84.362 75.846 17.832 1.00 24.00 302 THR B CA 1
ATOM 4732 C C . THR B 1 302 ? 85.465 75.163 18.668 1.00 21.68 302 THR B C 1
ATOM 4733 O O . THR B 1 302 ? 86.421 74.550 18.111 1.00 21.80 302 THR B O 1
ATOM 4737 N N . PRO B 1 303 ? 85.510 75.145 19.981 1.00 21.84 303 PRO B N 1
ATOM 4738 C CA . PRO B 1 303 ? 86.500 74.315 20.665 1.00 23.78 303 PRO B CA 1
ATOM 4739 C C . PRO B 1 303 ? 86.520 72.830 20.335 1.00 21.23 303 PRO B C 1
ATOM 4740 O O . PRO B 1 303 ? 87.521 72.133 20.584 1.00 26.65 303 PRO B O 1
ATOM 4744 N N . TYR B 1 304 ? 85.440 72.297 19.810 1.00 16.94 304 TYR B N 1
ATOM 4745 C CA . TYR B 1 304 ? 85.298 70.917 19.424 1.00 16.46 304 TYR B CA 1
ATOM 4746 C C . TYR B 1 304 ? 85.674 70.689 17.970 1.00 19.37 304 TYR B C 1
ATOM 4747 O O . TYR B 1 304 ? 85.810 69.542 17.553 1.00 27.90 304 TYR B O 1
ATOM 4756 N N . LEU B 1 305 ? 85.910 71.723 17.185 1.00 19.95 305 LEU B N 1
ATOM 4757 C CA . LEU B 1 305 ? 86.201 71.511 15.758 1.00 22.00 305 LEU B CA 1
ATOM 4758 C C . LEU B 1 305 ? 87.655 71.527 15.349 1.00 25.42 305 LEU B C 1
ATOM 4759 O O . LEU B 1 305 ? 88.398 72.153 16.119 1.00 27.79 305 LEU B O 1
#

CATH classification: 3.20.20.80

Radius of gyration: 33.44 Å; Cα contacts (8 Å, |Δi|>4): 1385; chains: 2; bounding box: 74×89×46 Å

Nearest PDB structures (foldseek):
  1h1n-assembly2_B  TM=1.003E+00  e=1.611E-68  Thermoascus aurantiacus
  7r28-assembly1_A  TM=1.003E+00  e=4.447E-67  Thermoascus aurantiacus ATCC 26904
  7r2c-assembly2_B  TM=1.003E+00  e=5.605E-66  Thermoascus aurantiacus ATCC 26904
  7r2d-assembly2_B  TM=1.002E+00  e=7.971E-65  Thermoascus aurantiacus ATCC 26904
  1gzj-assembly2_B  TM=1.003E+00  e=1.970E-64  Thermoascus aurantiacus